Protein AF-A0ABD2JR32-F1 (afdb_monomer_lite)

Organism: Heterodera schachtii (NCBI:txid97005)

Radius of gyration: 36.07 Å; chains: 1; bounding box: 80×88×121 Å

Sequence (402 aa):
MGKKKLNKSFNTSKPVQRRWDKREERQTKLERARQAKSAKKTAPPPNPNAETPQQDEAGPSTSAAPTEEAMEPPPPTPGPVPTPDMDEEILEFDDLPPSTSATPIGDLVPLSTTPTAPMDTGETTPPPLANDERSERIEQLEKQLKDRDDTIKFLREQVRNREALITDLRRQLDQQMPFHVFQGLGNALIKELEAGENAEIAQQFFRQIGAKREAFRKRDLTGNSIRKILVHADQMEALFETEWAKTICQTMAHLGKIQIFTKAQPLSPGDLDGLETAVYQFKAFLDEQPMVRTLLSKKTKAHLLLHHFVPFARQHGFLGLLDEQGDEALHSVWRRLEQLWKTMPDSEQMRQQLEHHFVSNWLLDTGRLDELKLREEEQREQAEEDKTNEESDQDADIDIVD

Foldseek 3Di:
DDDDDDDDDDPPPVVVVVVVVVVVVVVVVVVVVVVVVVVVVPDDDPDPPPDDDDDDDDDDDDDDDDDDDDDDDDDDDDDDDDDDDDDDPDDDDDDDDDDDDDDPDPDPDPPDDDDDDDDDPDPPDPPPDDPVVVVVVVVVVVVVVVVVVVVVVVVVVVVVVVVVVVVVLVVVVVLDALLVLLQVLLLLLVVVCCPPPNVVLSVVVLVVLVWACDPVRRSGTDSVSSLSCLVCLCVSLVSDDDPSNNLSSVLSVLSNQLVVQQDLDFADPVSLVSNVVSLVVSVVSCVVVVPSVVSPVVPPSNVCSNPPQSVVCVVPRGRNNSHCVVVVVLVVVLVVLCVVCVVPDPVVSVVVSVVVVVVVVVCVVVVVVVVVVVVVVVVVVVVVVVVVVVVVVVVVPPPDDD

Structure (mmCIF, N/CA/C/O backbone):
data_AF-A0ABD2JR32-F1
#
_entry.id   AF-A0ABD2JR32-F1
#
loop_
_atom_site.group_PDB
_atom_site.id
_atom_site.type_symbol
_atom_site.label_atom_id
_atom_site.label_alt_id
_atom_site.label_comp_id
_atom_site.label_asym_id
_atom_site.label_entity_id
_atom_site.label_seq_id
_atom_site.pdbx_PDB_ins_code
_atom_site.Cartn_x
_atom_site.Cartn_y
_atom_site.Cartn_z
_atom_site.occupancy
_atom_site.B_iso_or_equiv
_atom_site.auth_seq_id
_atom_site.auth_comp_id
_atom_site.auth_asym_id
_atom_site.auth_atom_id
_atom_site.pdbx_PDB_model_num
ATOM 1 N N . MET A 1 1 ? 40.572 50.277 19.665 1.00 38.78 1 MET A N 1
ATOM 2 C CA . MET A 1 1 ? 40.844 49.421 18.488 1.00 38.78 1 MET A CA 1
ATOM 3 C C . MET A 1 1 ? 41.242 48.031 18.972 1.00 38.78 1 MET A C 1
ATOM 5 O O . MET A 1 1 ? 42.319 47.894 19.530 1.00 38.78 1 MET A O 1
ATOM 9 N N . GLY A 1 2 ? 40.381 47.019 18.836 1.00 36.59 2 GLY A N 1
ATOM 10 C CA . GLY A 1 2 ? 40.666 45.654 19.298 1.00 36.59 2 GLY A CA 1
ATOM 11 C C . GLY A 1 2 ? 40.336 44.632 18.214 1.00 36.59 2 GLY A C 1
ATOM 12 O O . GLY A 1 2 ? 39.167 44.401 17.924 1.00 36.59 2 GLY A O 1
ATOM 13 N N . LYS A 1 3 ? 41.364 44.038 17.598 1.00 50.09 3 LYS A N 1
ATOM 14 C CA . LYS A 1 3 ? 41.230 42.978 16.588 1.00 50.09 3 LYS A CA 1
ATOM 15 C C . LYS A 1 3 ? 41.058 41.628 17.298 1.00 50.09 3 LYS A C 1
ATOM 17 O O . LYS A 1 3 ? 42.032 41.084 17.812 1.00 50.09 3 LYS A O 1
ATOM 22 N N . LYS A 1 4 ? 39.842 41.071 17.320 1.00 51.22 4 LYS A N 1
ATOM 23 C CA . LYS A 1 4 ? 39.610 39.666 17.703 1.00 51.22 4 LYS A CA 1
ATOM 24 C C . LYS A 1 4 ? 39.825 38.771 16.478 1.00 51.22 4 LYS A C 1
ATOM 26 O O . LYS A 1 4 ? 39.093 38.872 15.499 1.00 51.22 4 LYS A O 1
ATOM 31 N N . LYS A 1 5 ? 40.851 37.918 16.539 1.00 53.50 5 LYS A N 1
ATOM 32 C CA . LYS A 1 5 ? 41.144 36.871 15.551 1.00 53.50 5 LYS A CA 1
ATOM 33 C C . LYS A 1 5 ? 40.153 35.712 15.722 1.00 53.50 5 LYS A C 1
ATOM 35 O O . LYS A 1 5 ? 40.077 35.133 16.802 1.00 53.50 5 LYS A O 1
ATOM 40 N N . LEU A 1 6 ? 39.427 35.367 14.661 1.00 44.38 6 LEU A N 1
ATOM 41 C CA . LEU A 1 6 ? 38.672 34.118 14.541 1.00 44.38 6 LEU A CA 1
ATOM 42 C C . LEU A 1 6 ? 39.577 33.064 13.893 1.00 44.38 6 LEU A C 1
ATOM 44 O O . LEU A 1 6 ? 39.763 33.074 12.683 1.00 44.38 6 LEU A O 1
ATOM 48 N N . ASN A 1 7 ? 40.108 32.144 14.698 1.00 43.12 7 ASN A N 1
ATOM 49 C CA . ASN A 1 7 ? 40.624 30.864 14.215 1.00 43.12 7 ASN A CA 1
ATOM 50 C C . ASN A 1 7 ? 39.619 29.780 14.615 1.00 43.12 7 ASN A C 1
ATOM 52 O O . ASN A 1 7 ? 39.580 29.356 15.768 1.00 43.12 7 ASN A O 1
ATOM 56 N N . LYS A 1 8 ? 38.791 29.343 13.663 1.00 43.34 8 LYS A N 1
ATOM 57 C CA . LYS A 1 8 ? 37.992 28.117 13.775 1.00 43.34 8 LYS A CA 1
ATOM 58 C C . LYS A 1 8 ? 38.573 27.114 12.783 1.00 43.34 8 LYS A C 1
ATOM 60 O O . LYS A 1 8 ? 38.225 27.134 11.607 1.00 43.34 8 LYS A O 1
ATOM 65 N N . SER A 1 9 ? 39.485 26.264 13.247 1.00 43.06 9 SER A N 1
ATOM 66 C CA . SER A 1 9 ? 39.888 25.083 12.487 1.00 43.06 9 SER A CA 1
ATOM 67 C C . SER A 1 9 ? 38.741 24.070 12.532 1.00 43.06 9 SER A C 1
ATOM 69 O O . SER A 1 9 ? 38.375 23.544 13.584 1.00 43.06 9 SER A O 1
ATOM 71 N N . PHE A 1 10 ? 38.117 23.832 11.381 1.00 43.44 10 PHE A N 1
ATOM 72 C CA . PHE A 1 10 ? 37.163 22.744 11.206 1.00 43.44 10 PHE A CA 1
ATOM 73 C C . PHE A 1 10 ? 37.945 21.433 11.119 1.00 43.44 10 PHE A C 1
ATOM 75 O O . PHE A 1 10 ? 38.533 21.107 10.094 1.00 43.44 10 PHE A O 1
ATOM 82 N N . ASN A 1 11 ? 37.978 20.692 12.224 1.00 48.75 11 ASN A N 1
ATOM 83 C CA . ASN A 1 11 ? 38.576 19.365 12.278 1.00 48.75 11 ASN A CA 1
ATOM 84 C C . ASN A 1 11 ? 37.556 18.336 11.749 1.00 48.75 11 ASN A C 1
ATOM 86 O O . ASN A 1 11 ? 36.740 17.799 12.503 1.00 48.75 11 ASN A O 1
ATOM 90 N N . THR A 1 12 ? 37.551 18.135 10.431 1.00 48.41 12 THR A N 1
ATOM 91 C CA . THR A 1 12 ? 36.590 17.311 9.672 1.00 48.41 12 THR A CA 1
ATOM 92 C C . THR A 1 12 ? 36.860 15.802 9.732 1.00 48.41 12 THR A C 1
ATOM 94 O O . THR A 1 12 ? 36.067 15.037 9.191 1.00 48.41 12 THR A O 1
ATOM 97 N N . SER A 1 13 ? 37.912 15.341 10.421 1.00 51.53 13 SER A N 1
ATOM 98 C CA . SER A 1 13 ? 38.268 13.910 10.504 1.00 51.53 13 SER A CA 1
ATOM 99 C C . SER A 1 13 ? 37.487 13.126 11.572 1.00 51.53 13 SER A C 1
ATOM 101 O O . SER A 1 13 ? 37.225 11.933 11.419 1.00 51.53 13 SER A O 1
ATOM 103 N N . LYS A 1 14 ? 37.025 13.792 12.639 1.00 55.28 14 LYS A N 1
ATOM 104 C CA . LYS A 1 14 ? 36.324 13.151 13.772 1.00 55.28 14 LYS A CA 1
ATOM 105 C C . LYS A 1 14 ? 34.962 12.493 13.450 1.00 55.28 14 LYS A C 1
ATOM 107 O O . LYS A 1 14 ? 34.627 11.516 14.120 1.00 55.28 14 LYS A O 1
ATOM 112 N N . PRO A 1 15 ? 34.142 12.967 12.487 1.00 63.31 15 PRO A N 1
ATOM 113 C CA . PRO A 1 15 ? 32.853 12.343 12.176 1.00 63.31 15 PRO A CA 1
ATOM 114 C C . PRO A 1 15 ? 32.981 11.006 11.440 1.00 63.31 15 PRO A C 1
ATOM 116 O O . PRO A 1 15 ? 32.110 10.152 11.595 1.00 63.31 15 PRO A O 1
ATOM 119 N N . VAL A 1 16 ? 34.035 10.833 10.634 1.00 59.81 16 VAL A N 1
ATOM 120 C CA . VAL A 1 16 ? 34.264 9.609 9.852 1.00 59.81 16 VAL A CA 1
ATOM 121 C C . VAL A 1 16 ? 34.793 8.503 10.757 1.00 59.81 16 VAL A C 1
ATOM 123 O O . VAL A 1 16 ? 34.223 7.416 10.749 1.00 59.81 16 VAL A O 1
ATOM 126 N N . GLN A 1 17 ? 35.764 8.811 11.624 1.00 68.62 17 GLN A N 1
ATOM 127 C CA . GLN A 1 17 ? 36.295 7.850 12.597 1.00 68.62 17 GLN A CA 1
ATOM 128 C C . GLN A 1 17 ? 35.185 7.281 13.493 1.00 68.62 17 GLN A C 1
ATOM 130 O O . GLN A 1 17 ? 34.986 6.076 13.551 1.00 68.62 17 GLN A O 1
ATOM 135 N N . ARG A 1 18 ? 34.316 8.148 14.038 1.00 72.31 18 ARG A N 1
ATOM 136 C CA . ARG A 1 18 ? 33.162 7.721 14.853 1.00 72.31 18 ARG A CA 1
ATOM 137 C C . ARG A 1 18 ? 32.169 6.812 14.122 1.00 72.31 18 ARG A C 1
ATOM 139 O O . ARG A 1 18 ? 31.407 6.101 14.774 1.00 72.31 18 ARG A O 1
ATOM 146 N N . ARG A 1 19 ? 32.091 6.877 12.787 1.00 70.88 19 ARG A N 1
ATOM 147 C CA . ARG A 1 19 ? 31.234 5.978 11.994 1.00 70.88 19 ARG A CA 1
ATOM 148 C C . ARG A 1 19 ? 31.887 4.613 11.798 1.00 70.88 19 ARG A C 1
ATOM 150 O O . ARG A 1 19 ? 31.160 3.624 11.817 1.00 70.88 19 ARG A O 1
ATOM 157 N N . TRP A 1 20 ? 33.208 4.577 11.638 1.00 73.50 20 TRP A N 1
ATOM 158 C CA . TRP A 1 20 ? 33.994 3.345 11.568 1.00 73.50 20 TRP A CA 1
ATOM 159 C C . TRP A 1 20 ? 33.981 2.601 12.903 1.00 73.50 20 TRP A C 1
ATOM 161 O O . TRP A 1 20 ? 33.530 1.459 12.931 1.00 73.50 20 TRP A O 1
ATOM 171 N N . ASP A 1 21 ? 34.272 3.288 14.010 1.00 85.56 21 ASP A N 1
ATOM 172 C CA . ASP A 1 21 ? 34.255 2.692 15.356 1.00 85.56 21 ASP A CA 1
ATOM 173 C C . ASP A 1 21 ? 32.878 2.062 15.670 1.00 85.56 21 ASP A C 1
ATOM 175 O O . ASP A 1 21 ? 32.761 0.954 16.188 1.00 85.56 21 ASP A O 1
ATOM 179 N N . LYS A 1 22 ? 31.790 2.734 15.261 1.00 87.12 22 LYS A N 1
ATOM 180 C CA . LYS A 1 22 ? 30.413 2.247 15.455 1.00 87.12 22 LYS A CA 1
ATOM 181 C C . LYS A 1 22 ? 30.041 1.076 14.536 1.00 87.12 22 LYS A C 1
ATOM 183 O O . LYS A 1 22 ? 29.084 0.352 14.821 1.00 87.12 22 LYS A O 1
ATOM 188 N N . ARG A 1 23 ? 30.731 0.913 13.404 1.00 82.81 23 ARG A N 1
ATOM 189 C CA . ARG A 1 23 ? 30.565 -0.235 12.500 1.00 82.81 23 ARG A CA 1
ATOM 190 C C . ARG A 1 23 ? 31.282 -1.459 13.069 1.00 82.81 23 ARG A C 1
ATOM 192 O O . ARG A 1 23 ? 30.664 -2.521 13.108 1.00 82.81 23 ARG A O 1
ATOM 199 N N . GLU A 1 24 ? 32.499 -1.287 13.577 1.00 87.44 24 GLU A N 1
ATOM 200 C CA . GLU A 1 24 ? 33.265 -2.349 14.245 1.00 87.44 24 GLU A CA 1
ATOM 201 C C . GLU A 1 24 ? 32.574 -2.837 15.526 1.00 87.44 24 GLU A C 1
ATOM 203 O O . GLU A 1 24 ? 32.434 -4.043 15.738 1.00 87.44 24 GLU A O 1
ATOM 208 N N . GLU A 1 25 ? 32.016 -1.926 16.333 1.00 91.06 25 GLU A N 1
ATOM 209 C CA . GLU A 1 25 ? 31.225 -2.280 17.524 1.00 91.06 25 GLU A CA 1
ATOM 210 C C . GLU A 1 25 ? 29.990 -3.136 17.167 1.00 91.06 25 GLU A C 1
ATOM 212 O O . GLU A 1 25 ? 29.601 -4.059 17.887 1.00 91.06 25 GLU A O 1
ATOM 217 N N . ARG A 1 26 ? 29.357 -2.864 16.018 1.00 88.44 26 ARG A N 1
ATOM 218 C CA . ARG A 1 26 ? 28.220 -3.662 15.537 1.00 88.44 26 ARG A CA 1
ATOM 219 C C . ARG A 1 26 ? 28.651 -5.035 15.041 1.00 88.44 26 ARG A C 1
ATOM 221 O O . ARG A 1 26 ? 27.935 -5.995 15.311 1.00 88.44 26 ARG A O 1
ATOM 228 N N . GLN A 1 27 ? 29.776 -5.126 14.333 1.00 84.56 27 GLN A N 1
ATOM 229 C CA . GLN A 1 27 ? 30.304 -6.401 13.841 1.00 84.56 27 GLN A CA 1
ATOM 230 C C . GLN A 1 27 ? 30.717 -7.310 14.998 1.00 84.56 27 GLN A C 1
ATOM 232 O O . GLN A 1 27 ? 30.208 -8.423 15.093 1.00 84.56 27 GLN A O 1
ATOM 237 N N . THR A 1 28 ? 31.491 -6.794 15.953 1.00 88.44 28 THR A N 1
ATOM 238 C CA . THR A 1 28 ? 31.897 -7.542 17.157 1.00 88.44 28 THR A CA 1
ATOM 239 C C . THR A 1 28 ? 30.703 -8.024 17.983 1.00 88.44 28 THR A C 1
ATOM 241 O O . THR A 1 28 ? 30.689 -9.157 18.467 1.00 88.44 28 THR A O 1
ATOM 244 N N . LYS A 1 29 ? 29.643 -7.213 18.116 1.00 90.69 29 LYS A N 1
ATOM 245 C CA . LYS A 1 29 ? 28.407 -7.640 18.795 1.00 90.69 29 LYS A CA 1
ATOM 246 C C . LYS A 1 29 ? 27.681 -8.764 18.046 1.00 90.69 29 LYS A C 1
ATOM 248 O O . LYS A 1 29 ? 27.123 -9.659 18.682 1.00 90.69 29 LYS A O 1
ATOM 253 N N . LEU A 1 30 ? 27.667 -8.712 16.716 1.00 86.00 30 LEU A N 1
ATOM 254 C CA . LEU A 1 30 ? 27.021 -9.716 15.869 1.00 86.00 30 LEU A CA 1
ATOM 255 C C . LEU A 1 30 ? 27.792 -11.043 15.889 1.00 86.00 30 LEU A C 1
ATOM 257 O O . LEU A 1 30 ? 27.185 -12.111 15.934 1.00 86.00 30 LEU A O 1
ATOM 261 N N . GLU A 1 31 ? 29.116 -10.964 15.935 1.00 84.06 31 GLU A N 1
ATOM 262 C CA . GLU A 1 31 ? 30.024 -12.103 16.023 1.00 84.06 31 GLU A CA 1
ATOM 263 C C . GLU A 1 31 ? 29.935 -12.802 17.382 1.00 84.06 31 GLU A C 1
ATOM 265 O O . GLU A 1 31 ? 29.726 -14.013 17.430 1.00 84.06 31 GLU A O 1
ATOM 270 N N . ARG A 1 32 ? 29.897 -12.044 18.487 1.00 90.06 32 ARG A N 1
ATOM 271 C CA . ARG A 1 32 ? 29.585 -12.599 19.819 1.00 90.06 32 ARG A CA 1
ATOM 272 C C . ARG A 1 32 ? 28.222 -13.288 19.860 1.00 90.06 32 ARG A C 1
ATOM 274 O O . ARG A 1 32 ? 28.074 -14.331 20.488 1.00 90.06 32 ARG A O 1
ATOM 281 N N . ALA A 1 33 ? 27.216 -12.728 19.187 1.00 84.81 33 ALA A N 1
ATOM 282 C CA . ALA A 1 33 ? 25.895 -13.348 19.110 1.00 84.81 33 ALA A CA 1
ATOM 283 C C . ALA A 1 33 ? 25.901 -14.643 18.278 1.00 84.81 33 ALA A C 1
ATOM 285 O O . ALA A 1 33 ? 25.164 -15.573 18.607 1.00 84.81 33 ALA A O 1
ATOM 286 N N . ARG A 1 34 ? 26.728 -14.726 17.226 1.00 84.75 34 ARG A N 1
ATOM 287 C CA . ARG A 1 34 ? 26.944 -15.962 16.457 1.00 84.75 34 ARG A CA 1
ATOM 288 C C . ARG A 1 34 ? 27.671 -17.018 17.286 1.00 84.75 34 ARG A C 1
ATOM 290 O O . ARG A 1 34 ? 27.161 -18.129 17.373 1.00 84.75 34 ARG A O 1
ATOM 297 N N . GLN A 1 35 ? 28.756 -16.652 17.967 1.00 86.56 35 GLN A N 1
ATOM 298 C CA . GLN A 1 35 ? 29.496 -17.549 18.865 1.00 86.56 35 GLN A CA 1
ATOM 299 C C . GLN A 1 35 ? 28.615 -18.079 20.009 1.00 86.56 35 GLN A C 1
ATOM 301 O O . GLN A 1 35 ? 28.636 -19.262 20.328 1.00 86.56 35 GLN A O 1
ATOM 306 N N . ALA A 1 36 ? 27.753 -17.237 20.587 1.00 85.06 36 ALA A N 1
ATOM 307 C CA . ALA A 1 36 ? 26.806 -17.677 21.612 1.00 85.06 36 ALA A CA 1
ATOM 308 C C . ALA A 1 36 ? 25.742 -18.655 21.073 1.00 85.06 36 ALA A C 1
ATOM 310 O O . ALA A 1 36 ? 25.244 -19.503 21.815 1.00 85.06 36 ALA A O 1
ATOM 311 N N . LYS A 1 37 ? 25.369 -18.543 19.791 1.00 84.31 37 LYS A N 1
ATOM 312 C CA . LYS A 1 37 ? 24.438 -19.477 19.140 1.00 84.31 37 LYS A CA 1
ATOM 313 C C . LYS A 1 37 ? 25.111 -20.799 18.780 1.00 84.31 37 LYS A C 1
ATOM 315 O O . LYS A 1 37 ? 24.485 -21.835 18.984 1.00 84.31 37 LYS A O 1
ATOM 320 N N . SER A 1 38 ? 26.350 -20.780 18.286 1.00 79.12 38 SER A N 1
ATOM 321 C CA . SER A 1 38 ? 27.095 -22.010 17.997 1.00 79.12 38 SER A CA 1
ATOM 322 C C . SER A 1 38 ? 27.391 -22.792 19.278 1.00 79.12 38 SER A C 1
ATOM 324 O O . SER A 1 38 ? 27.112 -23.985 19.316 1.00 79.12 38 SER A O 1
ATOM 326 N N . ALA A 1 39 ? 27.784 -22.114 20.363 1.00 80.00 39 ALA A N 1
ATOM 327 C CA . ALA A 1 39 ? 27.994 -22.741 21.672 1.00 80.00 39 ALA A CA 1
ATOM 328 C C . ALA A 1 39 ? 26.726 -23.404 22.250 1.00 80.00 39 ALA A C 1
ATOM 330 O O . ALA A 1 39 ? 26.806 -24.417 22.936 1.00 80.00 39 ALA A O 1
ATOM 331 N N . LYS A 1 40 ? 25.532 -22.867 21.955 1.00 79.00 40 LYS A N 1
ATOM 332 C CA . LYS A 1 40 ? 24.260 -23.507 22.337 1.00 79.00 40 LYS A CA 1
ATOM 333 C C . LYS A 1 40 ? 23.912 -24.727 21.485 1.00 79.00 40 LYS A C 1
ATOM 335 O O . LYS A 1 40 ? 23.144 -25.561 21.945 1.00 79.00 40 LYS A O 1
ATOM 340 N N . LYS A 1 41 ? 24.431 -24.815 20.258 1.00 78.94 41 LYS A N 1
ATOM 341 C CA . LYS A 1 41 ? 24.171 -25.930 19.337 1.00 78.94 41 LYS A CA 1
ATOM 342 C C . LYS A 1 41 ? 25.094 -27.124 19.609 1.00 78.94 41 LYS A C 1
ATOM 344 O O . LYS A 1 41 ? 24.704 -28.248 19.327 1.00 78.94 41 LYS A O 1
ATOM 349 N N . THR A 1 42 ? 26.278 -26.882 20.174 1.00 74.50 42 THR A N 1
ATOM 350 C CA . THR A 1 42 ? 27.242 -27.920 20.579 1.00 74.50 42 THR A CA 1
ATOM 351 C C . THR A 1 42 ? 27.096 -28.370 22.033 1.00 74.50 42 THR A C 1
ATOM 353 O O . THR A 1 42 ? 27.734 -29.340 22.431 1.00 74.50 42 THR A O 1
ATOM 356 N N . ALA A 1 43 ? 26.254 -27.708 22.833 1.00 69.75 43 ALA A N 1
ATOM 357 C CA . ALA A 1 43 ? 25.965 -28.160 24.186 1.00 69.75 43 ALA A CA 1
ATOM 358 C C . ALA A 1 43 ? 25.211 -29.506 24.139 1.00 69.75 43 ALA A C 1
ATOM 360 O O . ALA A 1 43 ? 24.150 -29.575 23.509 1.00 69.75 43 ALA A O 1
ATOM 361 N N . PRO A 1 44 ? 25.721 -30.570 24.789 1.00 73.12 44 PRO A N 1
ATOM 362 C CA . PRO A 1 44 ? 25.011 -31.838 24.869 1.00 73.12 44 PRO A CA 1
ATOM 363 C C . PRO A 1 44 ? 23.649 -31.627 25.549 1.00 73.12 44 PRO A C 1
ATOM 365 O O . PRO A 1 44 ? 23.547 -30.815 26.477 1.00 73.12 44 PRO A O 1
ATOM 368 N N . PRO A 1 45 ? 22.590 -32.321 25.094 1.00 68.44 45 PRO A N 1
ATOM 369 C CA . PRO A 1 45 ? 21.271 -32.200 25.696 1.00 68.44 45 PRO A CA 1
ATOM 370 C C . PRO A 1 45 ? 21.359 -32.523 27.196 1.00 68.44 45 PRO A C 1
ATOM 372 O O . PRO A 1 45 ? 22.073 -33.456 27.577 1.00 68.44 45 PRO A O 1
ATOM 375 N N . PRO A 1 46 ? 20.673 -31.751 28.058 1.00 61.97 46 PRO A N 1
ATOM 376 C CA . PRO A 1 46 ? 20.716 -31.974 29.494 1.00 61.97 46 PRO A CA 1
ATOM 377 C C . PRO A 1 46 ? 20.254 -33.400 29.797 1.00 61.97 46 PRO A C 1
ATOM 379 O O . PRO A 1 46 ? 19.186 -33.822 29.355 1.00 61.97 46 PRO A O 1
ATOM 382 N N . ASN A 1 47 ? 21.092 -34.140 30.524 1.00 69.75 47 ASN A N 1
ATOM 383 C CA . ASN A 1 47 ? 20.817 -35.511 30.925 1.00 69.75 47 ASN A CA 1
ATOM 384 C C . ASN A 1 47 ? 19.546 -35.528 31.800 1.00 69.75 47 ASN A C 1
ATOM 386 O O . ASN A 1 47 ? 19.569 -34.945 32.887 1.00 69.75 47 ASN A O 1
ATOM 390 N N . PRO A 1 48 ? 18.450 -36.178 31.367 1.00 64.44 48 PRO A N 1
ATOM 391 C CA . PRO A 1 48 ? 17.183 -36.173 32.098 1.00 64.44 48 PRO A CA 1
ATOM 392 C C . PRO A 1 48 ? 17.241 -36.913 33.448 1.00 64.44 48 PRO A C 1
ATOM 394 O O . PRO A 1 48 ? 16.278 -36.848 34.203 1.00 64.44 48 PRO A O 1
ATOM 397 N N . ASN A 1 49 ? 18.364 -37.565 33.778 1.00 65.69 49 ASN A N 1
ATOM 398 C CA . ASN A 1 49 ? 18.568 -38.299 35.031 1.00 65.69 49 ASN A CA 1
ATOM 399 C C . ASN A 1 49 ? 19.463 -37.576 36.058 1.00 65.69 49 ASN A C 1
ATOM 401 O O . ASN A 1 49 ? 19.931 -38.206 37.003 1.00 65.69 49 ASN A O 1
ATOM 405 N N . ALA A 1 50 ? 19.745 -36.280 35.896 1.00 54.22 50 ALA A N 1
ATOM 406 C CA . ALA A 1 50 ? 20.467 -35.531 36.924 1.00 54.22 50 ALA A CA 1
ATOM 407 C C . ALA A 1 50 ? 19.537 -35.236 38.118 1.00 54.22 50 ALA A C 1
ATOM 409 O O . ALA A 1 50 ? 18.730 -34.306 38.085 1.00 54.22 50 ALA A O 1
ATOM 410 N N . GLU A 1 51 ? 19.642 -36.069 39.155 1.00 50.44 51 GLU A N 1
ATOM 411 C CA . GLU A 1 51 ? 18.931 -35.943 40.429 1.00 50.44 51 GLU A CA 1
ATOM 412 C C . GLU A 1 51 ? 19.079 -34.530 41.013 1.00 50.44 51 GLU A C 1
ATOM 414 O O . GLU A 1 51 ? 20.176 -34.008 41.217 1.00 50.44 51 GLU A O 1
ATOM 419 N N . THR A 1 52 ? 17.935 -33.896 41.264 1.00 50.00 52 THR A N 1
ATOM 420 C CA . THR A 1 52 ? 17.850 -32.592 41.926 1.00 50.00 52 THR A CA 1
ATOM 421 C C . THR A 1 52 ? 18.004 -32.798 43.438 1.00 50.00 52 THR A C 1
ATOM 423 O O . THR A 1 52 ? 17.298 -33.648 43.984 1.00 50.00 52 THR A O 1
ATOM 426 N N . PRO A 1 53 ? 18.869 -32.049 44.149 1.00 43.47 53 PRO A N 1
ATOM 427 C CA . PRO A 1 53 ? 18.980 -32.163 45.601 1.00 43.47 53 PRO A CA 1
ATOM 428 C C . PRO A 1 53 ? 17.675 -31.731 46.283 1.00 43.47 53 PRO A C 1
ATOM 430 O O . PRO A 1 53 ? 17.230 -30.593 46.118 1.00 43.47 53 PRO A O 1
ATOM 433 N N . GLN A 1 54 ? 17.075 -32.648 47.045 1.00 38.56 54 GLN A N 1
ATOM 434 C CA . GLN A 1 54 ? 15.930 -32.393 47.918 1.00 38.56 54 GLN A CA 1
ATOM 435 C C . GLN A 1 54 ? 16.282 -31.332 48.970 1.00 38.56 54 GLN A C 1
ATOM 437 O O . GLN A 1 54 ? 17.255 -31.474 49.709 1.00 38.56 54 GLN A O 1
ATOM 442 N N . GLN A 1 55 ? 15.461 -30.284 49.052 1.00 40.31 55 GLN A N 1
ATOM 443 C CA . GLN A 1 55 ? 15.326 -29.465 50.252 1.00 40.31 55 GLN A CA 1
ATOM 444 C C . GLN A 1 55 ? 14.030 -29.864 50.957 1.00 40.31 55 GLN A C 1
ATOM 446 O O . GLN A 1 55 ? 12.940 -29.693 50.411 1.00 40.31 55 GLN A O 1
ATOM 451 N N . ASP A 1 56 ? 14.190 -30.412 52.157 1.00 46.03 56 ASP A N 1
ATOM 452 C CA . ASP A 1 56 ? 13.134 -30.616 53.141 1.00 46.03 56 ASP A CA 1
ATOM 453 C C . ASP A 1 56 ? 12.672 -29.271 53.726 1.00 46.03 56 ASP A C 1
ATOM 455 O O . ASP A 1 56 ? 13.493 -28.384 53.964 1.00 46.03 56 ASP A O 1
ATOM 459 N N . GLU A 1 57 ? 11.363 -29.135 53.975 1.00 38.25 57 GLU A N 1
ATOM 460 C CA . GLU A 1 57 ? 10.777 -28.882 55.311 1.00 38.25 57 GLU A CA 1
ATOM 461 C C . GLU A 1 57 ? 9.310 -28.374 55.226 1.00 38.25 57 GLU A C 1
ATOM 463 O O . GLU A 1 57 ? 9.011 -27.294 54.723 1.00 38.25 57 GLU A O 1
ATOM 468 N N . ALA A 1 58 ? 8.419 -29.191 55.808 1.00 40.12 58 ALA A N 1
ATOM 469 C CA . ALA A 1 58 ? 7.332 -28.842 56.741 1.00 40.12 58 ALA A CA 1
ATOM 470 C C . ALA A 1 58 ? 6.039 -28.082 56.306 1.00 40.12 58 ALA A C 1
ATOM 472 O O . ALA A 1 58 ? 5.884 -26.893 56.558 1.00 40.12 58 ALA A O 1
ATOM 473 N N . GLY A 1 59 ? 5.022 -28.867 55.894 1.00 40.25 59 GLY A N 1
ATOM 474 C CA . GLY A 1 59 ? 3.654 -28.945 56.489 1.00 40.25 59 GLY A CA 1
ATOM 475 C C . GLY A 1 59 ? 2.601 -27.825 56.263 1.00 40.25 59 GLY A C 1
ATOM 476 O O . GLY A 1 59 ? 2.930 -26.749 55.782 1.00 40.25 59 GLY A O 1
ATOM 477 N N . PRO A 1 60 ? 1.324 -28.004 56.698 1.00 54.94 60 PRO A N 1
ATOM 478 C CA . PRO A 1 60 ? 0.513 -29.225 56.733 1.00 54.94 60 PRO A CA 1
ATOM 479 C C . PRO A 1 60 ? -0.868 -29.101 56.025 1.00 54.94 60 PRO A C 1
ATOM 481 O O . PRO A 1 60 ? -1.533 -28.074 56.060 1.00 54.94 60 PRO A O 1
ATOM 484 N N . SER A 1 61 ? -1.310 -30.236 55.472 1.00 40.72 61 SER A N 1
ATOM 485 C CA . SER A 1 61 ? -2.661 -30.831 55.516 1.00 40.72 61 SER A CA 1
ATOM 486 C C . SER A 1 61 ? -3.919 -29.944 55.404 1.00 40.72 61 SER A C 1
ATOM 488 O O . SER A 1 61 ? -4.288 -29.236 56.335 1.00 40.72 61 SER A O 1
ATOM 490 N N . THR A 1 62 ? -4.714 -30.160 54.350 1.00 38.00 62 THR A N 1
ATOM 491 C CA . THR A 1 62 ? -6.163 -30.410 54.496 1.00 38.00 62 THR A CA 1
ATOM 492 C C . THR A 1 62 ? -6.718 -31.170 53.291 1.00 38.00 62 THR A C 1
ATOM 494 O O . THR A 1 62 ? -6.358 -30.940 52.143 1.00 38.00 62 THR A O 1
ATOM 497 N N . SER A 1 63 ? -7.575 -32.130 53.620 1.00 39.25 63 SER A N 1
ATOM 498 C CA . SER A 1 63 ? -8.200 -33.136 52.767 1.00 39.25 63 SER A CA 1
ATOM 499 C C . SER A 1 63 ? -9.519 -32.622 52.183 1.00 39.25 63 SER A C 1
ATOM 501 O O . SER A 1 63 ? -10.363 -32.156 52.946 1.00 39.25 63 SER A O 1
ATOM 503 N N . ALA A 1 64 ? -9.752 -32.836 50.887 1.00 38.38 64 ALA A N 1
ATOM 504 C CA . ALA A 1 64 ? -11.091 -33.013 50.322 1.00 38.38 64 ALA A CA 1
ATOM 505 C C . ALA A 1 64 ? -11.008 -33.876 49.050 1.00 38.38 64 ALA A C 1
ATOM 507 O O . ALA A 1 64 ? -10.218 -33.602 48.151 1.00 38.38 64 ALA A O 1
ATOM 508 N N . ALA A 1 65 ? -11.795 -34.951 49.033 1.00 43.38 65 ALA A N 1
ATOM 509 C CA . ALA A 1 65 ? -11.908 -35.938 47.963 1.00 43.38 65 ALA A CA 1
ATOM 510 C C . ALA A 1 65 ? -12.776 -35.423 46.784 1.00 43.38 65 ALA A C 1
ATOM 512 O O . ALA A 1 65 ? -13.481 -34.424 46.944 1.00 43.38 65 ALA A O 1
ATOM 513 N N . PRO A 1 66 ? -12.721 -36.078 45.606 1.00 52.81 66 PRO A N 1
ATOM 514 C CA . PRO A 1 66 ? -13.105 -35.493 44.325 1.00 52.81 66 PRO A CA 1
ATOM 515 C C . PRO A 1 66 ? -14.573 -35.750 43.964 1.00 52.81 66 PRO A C 1
ATOM 517 O O . PRO A 1 66 ? -15.146 -36.779 44.315 1.00 52.81 66 PRO A O 1
ATOM 520 N N . THR A 1 67 ? -15.161 -34.816 43.216 1.00 44.38 67 THR A N 1
ATOM 521 C CA . THR A 1 67 ? -16.443 -35.014 42.529 1.00 44.38 67 THR A CA 1
ATOM 522 C C . THR A 1 67 ? -16.138 -35.470 41.104 1.00 44.38 67 THR A C 1
ATOM 524 O O . THR A 1 67 ? -15.451 -34.766 40.369 1.00 44.38 67 THR A O 1
ATOM 527 N N . GLU A 1 68 ? -16.588 -36.675 40.757 1.00 42.81 68 GLU A N 1
ATOM 528 C CA . GLU A 1 68 ? -16.573 -37.218 39.398 1.00 42.81 68 GLU A CA 1
ATOM 529 C C . GLU A 1 68 ? -17.482 -36.369 38.503 1.00 42.81 68 GLU A C 1
ATOM 531 O O . GLU A 1 68 ? -18.685 -36.271 38.746 1.00 42.81 68 GLU A O 1
ATOM 536 N N . GLU A 1 69 ? -16.910 -35.761 37.465 1.00 48.47 69 GLU A N 1
ATOM 537 C CA . GLU A 1 69 ? -17.662 -35.081 36.416 1.00 48.47 69 GLU A CA 1
ATOM 538 C C . GLU A 1 69 ? -17.619 -35.947 35.153 1.00 48.47 69 GLU A C 1
ATOM 540 O O . GLU A 1 69 ? -16.557 -36.356 34.675 1.00 48.47 69 GLU A O 1
ATOM 545 N N . ALA A 1 70 ? -18.811 -36.310 34.685 1.00 47.84 70 ALA A N 1
ATOM 546 C CA . ALA A 1 70 ? -19.039 -37.237 33.594 1.00 47.84 70 ALA A CA 1
ATOM 547 C C . ALA A 1 70 ? -18.526 -36.665 32.265 1.00 47.84 70 ALA A C 1
ATOM 549 O O . ALA A 1 70 ? -18.902 -35.578 31.835 1.00 47.84 70 ALA A O 1
ATOM 550 N N . MET A 1 71 ? -17.672 -37.443 31.611 1.00 54.38 71 MET A N 1
ATOM 551 C CA . MET A 1 71 ? -17.084 -37.155 30.311 1.00 54.38 71 MET A CA 1
ATOM 552 C C . MET A 1 71 ? -18.122 -37.447 29.213 1.00 54.38 71 MET A C 1
ATOM 554 O O . MET A 1 71 ? -18.468 -38.605 28.975 1.00 54.38 71 MET A O 1
ATOM 558 N N . GLU A 1 72 ? -18.652 -36.404 28.569 1.00 62.66 72 GLU A N 1
ATOM 559 C CA . GLU A 1 72 ? -19.506 -36.548 27.383 1.00 62.66 72 GLU A CA 1
ATOM 560 C C . GLU A 1 72 ? -18.702 -37.093 26.184 1.00 62.66 72 GLU A C 1
ATOM 562 O O . GLU A 1 72 ? -17.540 -36.716 25.989 1.00 62.66 72 GLU A O 1
ATOM 567 N N . PRO A 1 73 ? -19.292 -37.978 25.357 1.00 70.12 73 PRO A N 1
ATOM 568 C CA . PRO A 1 73 ? -18.639 -38.482 24.157 1.00 70.12 73 PRO A CA 1
ATOM 569 C C . PRO A 1 73 ? -18.562 -37.405 23.058 1.00 70.12 73 PRO A C 1
ATOM 571 O O . PRO A 1 73 ? -19.477 -36.591 22.919 1.00 70.12 73 PRO A O 1
ATOM 574 N N . PRO A 1 74 ? -17.502 -37.414 22.228 1.00 71.94 74 PRO A N 1
ATOM 575 C CA . PRO A 1 74 ? -17.348 -36.455 21.140 1.00 71.94 74 PRO A CA 1
ATOM 576 C C . PRO A 1 74 ? -18.409 -36.653 20.040 1.00 71.94 74 PRO A C 1
ATOM 578 O O . PRO A 1 74 ? -18.839 -37.785 19.789 1.00 71.94 74 PRO A O 1
ATOM 581 N N . PRO A 1 75 ? -18.815 -35.574 19.343 1.00 67.31 75 PRO A N 1
ATOM 582 C CA . PRO A 1 75 ? -19.799 -35.647 18.270 1.00 67.31 75 PRO A CA 1
ATOM 583 C C . PRO A 1 75 ? -19.264 -36.414 17.045 1.00 67.31 75 PRO A C 1
ATOM 585 O O . PRO A 1 75 ? -18.060 -36.390 16.771 1.00 67.31 75 PRO A O 1
ATOM 588 N N . PRO A 1 76 ? -20.150 -37.079 16.278 1.00 60.44 76 PRO A N 1
ATOM 589 C CA . PRO A 1 76 ? -19.762 -37.860 15.112 1.00 60.44 76 PRO A CA 1
ATOM 590 C C . PRO A 1 76 ? -19.237 -36.977 13.975 1.00 60.44 76 PRO A C 1
ATOM 592 O O . PRO A 1 76 ? -19.774 -35.912 13.670 1.00 60.44 76 PRO A O 1
ATOM 595 N N . THR A 1 77 ? -18.189 -37.471 13.322 1.00 62.75 77 THR A N 1
ATOM 596 C CA . THR A 1 77 ? -17.555 -36.881 12.142 1.00 62.75 77 THR A CA 1
ATOM 597 C C . THR A 1 77 ? -18.544 -36.832 10.966 1.00 62.75 77 THR A C 1
ATOM 599 O O . THR A 1 77 ? -19.126 -37.870 10.637 1.00 62.75 77 THR A O 1
ATOM 602 N N . PRO A 1 78 ? -18.754 -35.678 10.304 1.00 56.72 78 PRO A N 1
ATOM 603 C CA . PRO A 1 78 ? -19.583 -35.618 9.106 1.00 56.72 78 PRO A CA 1
ATOM 604 C C . PRO A 1 78 ? -18.910 -36.372 7.950 1.00 56.72 78 PRO A C 1
ATOM 606 O O . PRO A 1 78 ? -17.722 -36.196 7.680 1.00 56.72 78 PRO A O 1
ATOM 609 N N . GLY A 1 79 ? -19.684 -37.241 7.295 1.00 63.22 79 GLY A N 1
ATOM 610 C CA . GLY A 1 79 ? -19.253 -38.007 6.129 1.00 63.22 79 GLY A CA 1
ATOM 611 C C . GLY A 1 79 ? -19.029 -37.136 4.883 1.00 63.22 79 GLY A C 1
ATOM 612 O O . GLY A 1 79 ? -19.473 -35.986 4.840 1.00 63.22 79 GLY A O 1
ATOM 613 N N . PRO A 1 80 ? -18.339 -37.674 3.863 1.00 55.06 80 PRO A N 1
ATOM 614 C CA . PRO A 1 80 ? -17.995 -36.938 2.654 1.00 55.06 80 PRO A CA 1
ATOM 615 C C . PRO A 1 80 ? -19.242 -36.571 1.839 1.00 55.06 80 PRO A C 1
ATOM 617 O O . PRO A 1 80 ? -20.111 -37.404 1.580 1.00 55.06 80 PRO A O 1
ATOM 620 N N . VAL A 1 81 ? -19.298 -35.304 1.430 1.00 50.47 81 VAL A N 1
ATOM 621 C CA . VAL A 1 81 ? -20.297 -34.758 0.506 1.00 50.47 81 VAL A CA 1
ATOM 622 C C . VAL A 1 81 ? -19.973 -35.259 -0.910 1.00 50.47 81 VAL A C 1
ATOM 624 O O . VAL A 1 81 ? -18.816 -35.153 -1.319 1.00 50.47 81 VAL A O 1
ATOM 627 N N . PRO A 1 82 ? -20.944 -35.799 -1.670 1.00 45.94 82 PRO A N 1
ATOM 628 C CA . PRO A 1 82 ? -20.719 -36.202 -3.052 1.00 45.94 82 PRO A CA 1
ATOM 629 C C . PRO A 1 82 ? -20.502 -34.971 -3.941 1.00 45.94 82 PRO A C 1
ATOM 631 O O . PRO A 1 82 ? -21.294 -34.027 -3.928 1.00 45.94 82 PRO A O 1
ATOM 634 N N . THR A 1 83 ? -19.418 -34.989 -4.712 1.00 49.50 83 THR A N 1
ATOM 635 C CA . THR A 1 83 ? -19.145 -34.036 -5.792 1.00 49.50 83 THR A CA 1
ATOM 636 C C . THR A 1 83 ? -20.131 -34.258 -6.942 1.00 49.50 83 THR A C 1
ATOM 638 O O . THR A 1 83 ? -20.279 -35.404 -7.367 1.00 49.50 83 THR A O 1
ATOM 641 N N . PRO A 1 84 ? -20.803 -33.216 -7.459 1.00 45.38 84 PRO A N 1
ATOM 642 C CA . PRO A 1 84 ? -21.579 -33.336 -8.685 1.00 45.38 84 PRO A CA 1
ATOM 643 C C . PRO A 1 84 ? -20.643 -33.421 -9.897 1.00 45.38 84 PRO A C 1
ATOM 645 O O . PRO A 1 84 ? -19.748 -32.588 -10.053 1.00 45.38 84 PRO A O 1
ATOM 648 N N . ASP A 1 85 ? -20.878 -34.434 -10.732 1.00 43.47 85 ASP A N 1
ATOM 649 C CA . ASP A 1 85 ? -20.346 -34.552 -12.089 1.00 43.47 85 ASP A CA 1
ATOM 650 C C . ASP A 1 85 ? -20.710 -33.289 -12.879 1.00 43.47 85 ASP A C 1
ATOM 652 O O . ASP A 1 85 ? -21.887 -32.956 -13.035 1.00 43.47 85 ASP A O 1
ATOM 656 N N . MET A 1 86 ? -19.690 -32.563 -13.332 1.00 42.12 86 MET A N 1
ATOM 657 C CA . MET A 1 86 ? -19.835 -31.446 -14.259 1.00 42.12 86 MET A CA 1
ATOM 658 C C . MET A 1 86 ? -19.246 -31.900 -15.587 1.00 42.12 86 MET A C 1
ATOM 660 O O . MET A 1 86 ? -18.033 -32.068 -15.711 1.00 42.12 86 MET A O 1
ATOM 664 N N . ASP A 1 87 ? -20.144 -32.137 -16.538 1.00 35.72 87 ASP A N 1
ATOM 665 C CA . ASP A 1 87 ? -19.847 -32.442 -17.928 1.00 35.72 87 ASP A CA 1
ATOM 666 C C . ASP A 1 87 ? -18.958 -31.345 -18.543 1.00 35.72 87 ASP A C 1
ATOM 668 O O . ASP A 1 87 ? -19.267 -30.152 -18.477 1.00 35.72 87 ASP A O 1
ATOM 672 N N . GLU A 1 88 ? -17.835 -31.759 -19.133 1.00 37.66 88 GLU A N 1
ATOM 673 C CA . GLU A 1 88 ? -16.931 -30.894 -19.891 1.00 37.66 88 GLU A CA 1
ATOM 674 C C . GLU A 1 88 ? -17.596 -30.467 -21.210 1.00 37.66 88 GLU A C 1
ATOM 676 O O . GLU A 1 88 ? -17.586 -31.195 -22.204 1.00 37.66 88 GLU A O 1
ATOM 681 N N . GLU A 1 89 ? -18.153 -29.256 -21.243 1.00 37.16 89 GLU A N 1
ATOM 682 C CA . GLU A 1 89 ? -18.452 -28.560 -22.495 1.00 37.16 89 GLU A CA 1
ATOM 683 C C . GLU A 1 89 ? -17.141 -27.978 -23.053 1.00 37.16 89 GLU A C 1
ATOM 685 O O . GLU A 1 89 ? -16.641 -26.937 -22.620 1.00 37.16 89 GLU A O 1
ATOM 690 N N . ILE A 1 90 ? -16.549 -28.705 -24.002 1.00 39.50 90 ILE A N 1
ATOM 691 C CA . ILE A 1 90 ? -15.399 -28.268 -24.796 1.00 39.50 90 ILE A CA 1
ATOM 692 C C . ILE A 1 90 ? -15.864 -27.110 -25.688 1.00 39.50 90 ILE A C 1
ATOM 694 O O . ILE A 1 90 ? -16.512 -27.322 -26.711 1.00 39.50 90 ILE A O 1
ATOM 698 N N . LEU A 1 91 ? -15.536 -25.878 -25.297 1.00 38.81 91 LEU A N 1
ATOM 699 C CA . LEU A 1 91 ? -15.670 -24.703 -26.155 1.00 38.81 91 LEU A CA 1
ATOM 700 C C . LEU A 1 91 ? -14.410 -24.557 -27.017 1.00 38.81 91 LEU A C 1
ATOM 702 O O . LEU A 1 91 ? -13.337 -24.200 -26.527 1.00 38.81 91 LEU A O 1
ATOM 706 N N . GLU A 1 92 ? -14.572 -24.847 -28.308 1.00 36.19 92 GLU A N 1
ATOM 707 C CA . GLU A 1 92 ? -13.617 -24.564 -29.380 1.00 36.19 92 GLU A CA 1
ATOM 708 C C . GLU A 1 92 ? -13.296 -23.059 -29.425 1.00 36.19 92 GLU A C 1
ATOM 710 O O . GLU A 1 92 ? -14.165 -22.220 -29.661 1.00 36.19 92 GLU A O 1
ATOM 715 N N . PHE A 1 93 ? -12.028 -22.722 -29.183 1.00 35.44 93 PHE A N 1
ATOM 716 C CA . PHE A 1 93 ? -11.459 -21.396 -29.419 1.00 35.44 93 PHE A CA 1
ATOM 717 C C . PHE A 1 93 ? -10.770 -21.404 -30.787 1.00 35.44 93 PHE A C 1
ATOM 719 O O . PHE A 1 93 ? -9.601 -21.776 -30.892 1.00 35.44 93 PHE A O 1
ATOM 726 N N . ASP A 1 94 ? -11.497 -20.989 -31.820 1.00 36.66 94 ASP A N 1
ATOM 727 C CA . ASP A 1 94 ? -10.917 -20.646 -33.117 1.00 36.66 94 ASP A CA 1
ATOM 728 C C . ASP A 1 94 ? -10.513 -19.159 -33.166 1.00 36.66 94 ASP A C 1
ATOM 730 O O . ASP A 1 94 ? -11.181 -18.279 -32.618 1.00 36.66 94 ASP A O 1
ATOM 734 N N . ASP A 1 95 ? -9.404 -18.919 -33.869 1.00 39.12 95 ASP A N 1
ATOM 735 C CA . ASP A 1 95 ? -8.869 -17.640 -34.356 1.00 39.12 95 ASP A CA 1
ATOM 736 C C . ASP A 1 95 ? -8.173 -16.686 -33.363 1.00 39.12 95 ASP A C 1
ATOM 738 O O . ASP A 1 95 ? -8.602 -15.560 -33.099 1.00 39.12 95 ASP A O 1
ATOM 742 N N . LEU A 1 96 ? -6.958 -17.072 -32.949 1.00 39.75 96 LEU A N 1
ATOM 743 C CA . LEU A 1 96 ? -5.879 -16.114 -32.666 1.00 39.75 96 LEU A CA 1
ATOM 744 C C . LEU A 1 96 ? -4.918 -16.036 -33.870 1.00 39.75 96 LEU A C 1
ATOM 746 O O . LEU A 1 96 ? -4.461 -17.076 -34.350 1.00 39.75 96 LEU A O 1
ATOM 750 N N . PRO A 1 97 ? -4.566 -14.833 -34.369 1.00 43.50 97 PRO A N 1
ATOM 751 C CA . PRO A 1 97 ? -3.651 -14.694 -35.498 1.00 43.50 97 PRO A CA 1
ATOM 752 C C . PRO A 1 97 ? -2.230 -15.166 -35.137 1.00 43.50 97 PRO A C 1
ATOM 754 O O . PRO A 1 97 ? -1.792 -15.004 -33.994 1.00 43.50 97 PRO A O 1
ATOM 757 N N . PRO A 1 98 ? -1.481 -15.730 -36.103 1.00 39.72 98 PRO A N 1
ATOM 758 C CA . PRO A 1 98 ? -0.199 -16.360 -35.837 1.00 39.72 98 PRO A CA 1
ATOM 759 C C . PRO A 1 98 ? 0.844 -15.353 -35.347 1.00 39.72 98 PRO A C 1
ATOM 761 O O . PRO A 1 98 ? 1.056 -14.290 -35.933 1.00 39.72 98 PRO A O 1
ATOM 764 N N . SER A 1 99 ? 1.526 -15.765 -34.279 1.00 38.72 99 SER A N 1
ATOM 765 C CA . SER A 1 99 ? 2.758 -15.188 -33.749 1.00 38.72 99 SER A CA 1
ATOM 766 C C . SER A 1 99 ? 3.739 -14.870 -34.881 1.00 38.72 99 SER A C 1
ATOM 768 O O . SER A 1 99 ? 4.242 -15.767 -35.563 1.00 38.72 99 SER A O 1
ATOM 770 N N . THR A 1 100 ? 4.004 -13.582 -35.104 1.00 40.47 100 THR A N 1
ATOM 771 C CA . THR A 1 100 ? 5.057 -13.148 -36.019 1.00 40.47 100 THR A CA 1
ATOM 772 C C . THR A 1 100 ? 6.405 -13.518 -35.423 1.00 40.47 100 THR A C 1
ATOM 774 O O . THR A 1 100 ? 6.854 -12.944 -34.431 1.00 40.47 100 THR A O 1
ATOM 777 N N . SER A 1 101 ? 7.013 -14.506 -36.068 1.00 38.28 101 SER A N 1
ATOM 778 C CA . SER A 1 101 ? 8.381 -14.980 -35.932 1.00 38.28 101 SER A CA 1
ATOM 779 C C . SER A 1 101 ? 9.391 -13.878 -35.614 1.00 38.28 101 SER A C 1
ATOM 781 O O . SER A 1 101 ? 9.456 -12.854 -36.297 1.00 38.28 101 SER A O 1
ATOM 783 N N . ALA A 1 102 ? 10.223 -14.170 -34.617 1.00 39.22 102 ALA A N 1
ATOM 784 C CA . ALA A 1 102 ? 11.430 -13.449 -34.262 1.00 39.22 102 ALA A CA 1
ATOM 785 C C . ALA A 1 102 ? 12.282 -13.115 -35.497 1.00 39.22 102 ALA A C 1
ATOM 787 O O . ALA A 1 102 ? 12.714 -13.998 -36.240 1.00 39.22 102 ALA A O 1
ATOM 788 N N . THR A 1 103 ? 12.556 -11.830 -35.691 1.00 39.50 103 THR A N 1
ATOM 789 C CA . THR A 1 103 ? 13.641 -11.364 -36.550 1.00 39.50 103 THR A CA 1
ATOM 790 C C . THR A 1 103 ? 14.973 -11.793 -35.925 1.00 39.50 103 THR A C 1
ATOM 792 O O . THR A 1 103 ? 15.204 -11.505 -34.748 1.00 39.50 103 THR A O 1
ATOM 795 N N . PRO A 1 104 ? 15.871 -12.464 -36.668 1.00 40.84 104 PRO A N 1
ATOM 796 C CA . PRO A 1 104 ? 17.197 -12.762 -36.158 1.00 40.84 104 PRO A CA 1
ATOM 797 C C . PRO A 1 104 ? 17.966 -11.449 -36.004 1.00 40.84 104 PRO A C 1
ATOM 799 O O . PRO A 1 104 ? 18.079 -10.654 -36.939 1.00 40.84 104 PRO A O 1
ATOM 802 N N . ILE A 1 105 ? 18.456 -11.218 -34.787 1.00 42.41 105 ILE A N 1
ATOM 803 C CA . ILE A 1 105 ? 19.386 -10.144 -34.448 1.00 42.41 105 ILE A CA 1
ATOM 804 C C . ILE A 1 105 ? 20.629 -10.362 -35.309 1.00 42.41 105 ILE A C 1
ATOM 806 O O . ILE A 1 105 ? 21.344 -11.343 -35.130 1.00 42.41 105 ILE A O 1
ATOM 810 N N . GLY A 1 106 ? 20.835 -9.474 -36.282 1.00 37.81 106 GLY A N 1
ATOM 811 C CA . GLY A 1 106 ? 22.022 -9.478 -37.124 1.00 37.81 106 GLY A CA 1
ATOM 812 C C . GLY A 1 106 ? 23.277 -9.335 -36.272 1.00 37.81 106 GLY A C 1
ATOM 813 O O . GLY A 1 106 ? 23.339 -8.481 -35.384 1.00 37.81 106 GLY A O 1
ATOM 814 N N . ASP A 1 107 ? 24.249 -10.194 -36.560 1.00 36.50 107 ASP A N 1
ATOM 815 C CA . ASP A 1 107 ? 25.562 -10.242 -35.938 1.00 36.50 107 ASP A CA 1
ATOM 816 C C . ASP A 1 107 ? 26.181 -8.845 -35.805 1.00 36.50 107 ASP A C 1
ATOM 818 O O . ASP A 1 107 ? 26.436 -8.136 -36.785 1.00 36.50 107 ASP A O 1
ATOM 822 N N . LEU A 1 108 ? 26.443 -8.456 -34.557 1.00 39.97 108 LEU A N 1
ATOM 823 C CA . LEU A 1 108 ? 27.319 -7.345 -34.220 1.00 39.97 108 LEU A CA 1
ATOM 824 C C . LEU A 1 108 ? 28.724 -7.693 -34.715 1.00 39.97 108 LEU A C 1
ATOM 826 O O . LEU A 1 108 ? 29.466 -8.434 -34.073 1.00 39.97 108 LEU A O 1
ATOM 830 N N . VAL A 1 109 ? 29.077 -7.151 -35.879 1.00 44.12 109 VAL A N 1
ATOM 831 C CA . VAL A 1 109 ? 30.432 -7.199 -36.428 1.00 44.12 109 VAL A CA 1
ATOM 832 C C . VAL A 1 109 ? 31.403 -6.629 -35.383 1.00 44.12 109 VAL A C 1
ATOM 834 O O . VAL A 1 109 ? 31.202 -5.498 -34.929 1.00 44.12 109 VAL A O 1
ATOM 837 N N . PRO A 1 110 ? 32.459 -7.361 -34.988 1.00 46.91 110 PRO A N 1
ATOM 838 C CA . PRO A 1 110 ? 33.462 -6.821 -34.088 1.00 46.91 110 PRO A CA 1
ATOM 839 C C . PRO A 1 110 ? 34.205 -5.678 -34.788 1.00 46.91 110 PRO A C 1
ATOM 841 O O . PRO A 1 110 ? 34.645 -5.808 -35.931 1.00 46.91 110 PRO A O 1
ATOM 844 N N . LEU A 1 111 ? 34.347 -4.553 -34.083 1.00 44.03 111 LEU A N 1
ATOM 845 C CA . LEU A 1 111 ? 35.233 -3.447 -34.443 1.00 44.03 111 LEU A CA 1
ATOM 846 C C . LEU A 1 111 ? 36.664 -3.987 -34.586 1.00 44.03 111 LEU A C 1
ATOM 848 O O . LEU A 1 111 ? 37.403 -4.103 -33.610 1.00 44.03 111 LEU A O 1
ATOM 852 N N . SER A 1 112 ? 37.029 -4.350 -35.815 1.00 38.84 112 SER A N 1
ATOM 853 C CA . SER A 1 112 ? 38.376 -4.768 -36.175 1.00 38.84 112 SER A CA 1
ATOM 854 C C . SER A 1 112 ? 39.320 -3.590 -35.980 1.00 38.84 112 SER A C 1
ATOM 856 O O . SER A 1 112 ? 39.224 -2.566 -36.655 1.00 38.84 112 SER A O 1
ATOM 858 N N . THR A 1 113 ? 40.249 -3.769 -35.052 1.00 42.09 113 THR A N 1
ATOM 859 C CA . THR A 1 113 ? 41.436 -2.944 -34.859 1.00 42.09 113 THR A CA 1
ATOM 860 C C . THR A 1 113 ? 42.176 -2.776 -36.183 1.00 42.09 113 THR A C 1
ATOM 862 O O . THR A 1 113 ? 42.599 -3.756 -36.799 1.00 42.09 113 THR A O 1
ATOM 865 N N . THR A 1 114 ? 42.328 -1.533 -36.621 1.00 44.69 114 THR A N 1
ATOM 866 C CA . THR A 1 114 ? 43.170 -1.138 -37.749 1.00 44.69 114 THR A CA 1
ATOM 867 C C . THR A 1 114 ? 44.632 -1.486 -37.441 1.00 44.69 114 THR A C 1
ATOM 869 O O . THR A 1 114 ? 45.147 -1.034 -36.417 1.00 44.69 114 THR A O 1
ATOM 872 N N . PRO A 1 115 ? 45.343 -2.240 -38.299 1.00 46.69 115 PRO A N 1
ATOM 873 C CA . PRO A 1 115 ? 46.787 -2.347 -38.201 1.00 46.69 115 PRO A CA 1
ATOM 874 C C . PRO A 1 115 ? 47.410 -1.068 -38.762 1.00 46.69 115 PRO A C 1
ATOM 876 O O . PRO A 1 115 ? 47.167 -0.685 -39.907 1.00 46.69 115 PRO A O 1
ATOM 879 N N . THR A 1 116 ? 48.232 -0.415 -37.950 1.00 49.53 116 THR A N 1
ATOM 880 C CA . THR A 1 116 ? 49.101 0.687 -38.360 1.00 49.53 116 THR A CA 1
ATOM 881 C C . THR A 1 116 ? 50.168 0.144 -39.314 1.00 49.53 116 THR A C 1
ATOM 883 O O . THR A 1 116 ? 51.200 -0.361 -38.878 1.00 49.53 116 THR A O 1
ATOM 886 N N . ALA A 1 117 ? 49.907 0.205 -40.620 1.00 47.97 117 ALA A N 1
ATOM 887 C CA . ALA A 1 117 ? 50.919 -0.027 -41.645 1.00 47.97 117 ALA A CA 1
ATOM 888 C C . ALA A 1 117 ? 51.737 1.262 -41.878 1.00 47.97 117 ALA A C 1
ATOM 890 O O . ALA A 1 117 ? 51.179 2.362 -41.804 1.00 47.97 117 ALA A O 1
ATOM 891 N N . PRO A 1 118 ? 53.055 1.153 -42.125 1.00 53.81 118 PRO A N 1
ATOM 892 C CA . PRO A 1 118 ? 53.930 2.302 -42.316 1.00 53.81 118 PRO A CA 1
ATOM 893 C C . PRO A 1 118 ? 53.589 3.038 -43.615 1.00 53.81 118 PRO A C 1
ATOM 895 O O . PRO A 1 118 ? 53.296 2.422 -44.637 1.00 53.81 118 PRO A O 1
ATOM 898 N N . MET A 1 119 ? 53.635 4.369 -43.547 1.00 52.66 119 MET A N 1
ATOM 899 C CA . MET A 1 119 ? 53.446 5.262 -44.685 1.00 52.66 119 MET A CA 1
ATOM 900 C C . MET A 1 119 ? 54.516 5.019 -45.749 1.00 52.66 119 MET A C 1
ATOM 902 O O . MET A 1 119 ? 55.672 5.396 -45.565 1.00 52.66 119 MET A O 1
ATOM 906 N N . ASP A 1 120 ? 54.097 4.435 -46.866 1.00 47.22 120 ASP A N 1
ATOM 907 C CA . ASP A 1 120 ? 54.798 4.517 -48.139 1.00 47.22 120 ASP A CA 1
ATOM 908 C C . ASP A 1 120 ? 54.128 5.632 -48.953 1.00 47.22 120 ASP A C 1
ATOM 910 O O . ASP A 1 120 ? 52.954 5.548 -49.324 1.00 47.22 120 ASP A O 1
ATOM 914 N N . THR A 1 121 ? 54.841 6.739 -49.146 1.00 54.44 121 THR A N 1
ATOM 915 C CA . THR A 1 121 ? 54.379 7.935 -49.865 1.00 54.44 121 THR A CA 1
ATOM 916 C C . THR A 1 121 ? 54.475 7.727 -51.376 1.00 54.44 121 THR A C 1
ATOM 918 O O . THR A 1 121 ? 55.157 8.471 -52.080 1.00 54.44 121 THR A O 1
ATOM 921 N N . GLY A 1 122 ? 53.802 6.692 -51.874 1.00 48.31 122 GLY A N 1
ATOM 922 C CA . GLY A 1 122 ? 53.522 6.501 -53.289 1.00 48.31 122 GLY A CA 1
AT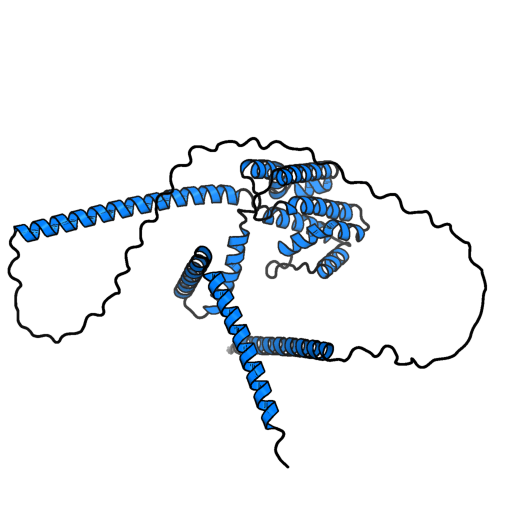OM 923 C C . GLY A 1 122 ? 52.152 7.083 -53.602 1.00 48.31 122 GLY A C 1
ATOM 924 O O . GLY A 1 122 ? 51.137 6.429 -53.375 1.00 48.31 122 GLY A O 1
ATOM 925 N N . GLU A 1 123 ? 52.125 8.315 -54.102 1.00 54.94 123 GLU A N 1
ATOM 926 C CA . GLU A 1 123 ? 50.942 9.023 -54.600 1.00 54.94 123 GLU A CA 1
ATOM 927 C C . GLU A 1 123 ? 50.333 8.258 -55.793 1.00 54.94 123 GLU A C 1
ATOM 929 O O . GLU A 1 123 ? 50.522 8.592 -56.958 1.00 54.94 123 GLU A O 1
ATOM 934 N N . THR A 1 124 ? 49.627 7.166 -55.503 1.00 52.38 124 THR A N 1
ATOM 935 C CA . THR A 1 124 ? 48.782 6.451 -56.458 1.00 52.38 124 THR A CA 1
ATOM 936 C C . THR A 1 124 ? 47.390 7.027 -56.313 1.00 52.38 124 THR A C 1
ATOM 938 O O . THR A 1 124 ? 46.581 6.596 -55.493 1.00 52.38 124 THR A O 1
ATOM 941 N N . THR A 1 125 ? 47.131 8.073 -57.091 1.00 56.72 125 THR A N 1
ATOM 942 C CA . THR A 1 125 ? 45.779 8.579 -57.306 1.00 56.72 125 THR A CA 1
ATOM 943 C C . THR A 1 125 ? 44.942 7.401 -57.813 1.00 56.72 125 THR A C 1
ATOM 945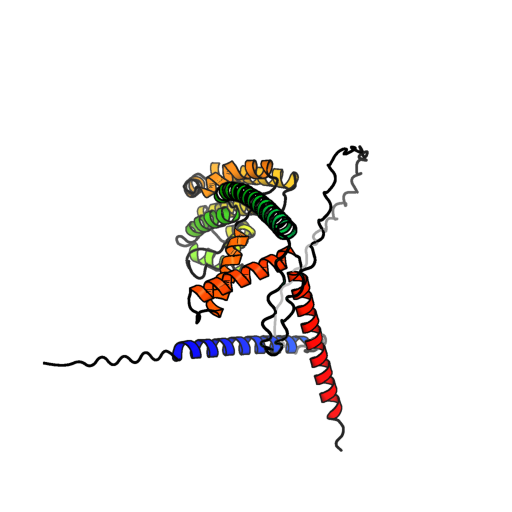 O O . THR A 1 125 ? 45.297 6.829 -58.849 1.00 56.72 125 THR A O 1
ATOM 948 N N . PRO A 1 126 ? 43.880 6.973 -57.103 1.00 59.62 126 PRO A N 1
ATOM 949 C CA . PRO A 1 126 ? 43.009 5.937 -57.632 1.00 59.62 126 PRO A CA 1
ATOM 950 C C . PRO A 1 126 ? 42.470 6.420 -58.986 1.00 59.62 126 PRO A C 1
ATOM 952 O O . PRO A 1 126 ? 42.166 7.612 -59.124 1.00 59.62 126 PRO A O 1
ATOM 955 N N . PRO A 1 127 ? 42.396 5.540 -60.001 1.00 60.09 127 PRO A N 1
ATOM 956 C CA . PRO A 1 127 ? 41.885 5.921 -61.307 1.00 60.09 127 PRO A CA 1
ATOM 957 C C . PRO A 1 127 ? 40.487 6.530 -61.135 1.00 60.09 127 PRO A C 1
ATOM 959 O O . PRO A 1 127 ? 39.727 6.068 -60.277 1.00 60.09 127 PRO A O 1
ATOM 962 N N . PRO A 1 128 ? 40.142 7.581 -61.899 1.00 58.16 128 PRO A N 1
ATOM 963 C CA . PRO A 1 128 ? 38.807 8.150 -61.848 1.00 58.16 128 PRO A CA 1
ATOM 964 C C . PRO A 1 128 ? 37.813 7.030 -62.157 1.00 58.16 128 PRO A C 1
ATOM 966 O O . PRO A 1 128 ? 37.826 6.482 -63.258 1.00 58.16 128 PRO A O 1
ATOM 969 N N . LEU A 1 129 ? 36.994 6.669 -61.162 1.00 55.75 129 LEU A N 1
ATOM 970 C CA . LEU A 1 129 ? 35.839 5.798 -61.361 1.00 55.75 129 LEU A CA 1
ATOM 971 C C . LEU A 1 129 ? 35.078 6.342 -62.569 1.00 55.75 129 LEU A C 1
ATOM 973 O O . LEU A 1 129 ? 34.838 7.555 -62.648 1.00 55.75 129 LEU A O 1
ATOM 977 N N . ALA A 1 130 ? 34.747 5.466 -63.519 1.00 62.78 130 ALA A N 1
ATOM 978 C CA . ALA A 1 130 ? 33.915 5.849 -64.648 1.00 62.78 130 ALA A CA 1
ATOM 979 C C . ALA A 1 130 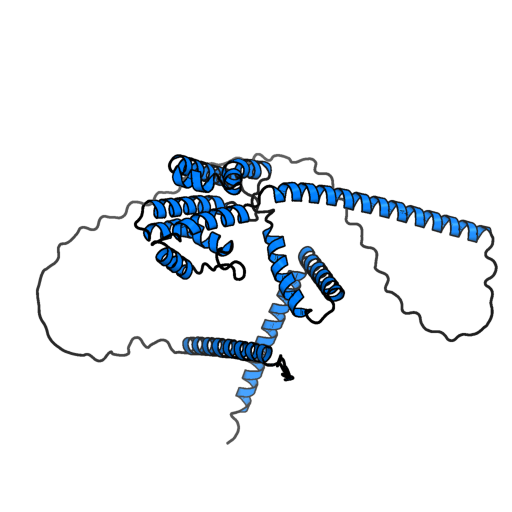? 32.656 6.544 -64.100 1.00 62.78 130 ALA A C 1
ATOM 981 O O . ALA A 1 130 ? 32.120 6.136 -63.067 1.00 62.78 130 ALA A O 1
ATOM 982 N N . ASN A 1 131 ? 32.217 7.630 -64.744 1.00 69.50 131 ASN A N 1
ATOM 983 C CA . ASN A 1 131 ? 31.112 8.471 -64.254 1.00 69.50 131 ASN A CA 1
ATOM 984 C C . ASN A 1 131 ? 29.846 7.667 -63.893 1.00 69.50 131 ASN A C 1
ATOM 986 O O . ASN A 1 131 ? 29.079 8.089 -63.024 1.00 69.50 131 ASN A O 1
ATOM 990 N N . ASP A 1 132 ? 29.667 6.503 -64.513 1.00 73.00 132 ASP A N 1
ATOM 991 C CA . ASP A 1 132 ? 28.539 5.604 -64.296 1.00 73.00 132 ASP A CA 1
ATOM 992 C C . ASP A 1 132 ? 28.613 4.900 -62.925 1.00 73.00 132 ASP A C 1
ATOM 994 O O . ASP A 1 132 ? 27.656 4.961 -62.157 1.00 73.00 132 ASP A O 1
ATOM 998 N N . GLU A 1 133 ? 29.775 4.374 -62.518 1.00 80.06 133 GLU A N 1
ATOM 999 C CA . GLU A 1 133 ? 29.954 3.702 -61.213 1.00 80.06 133 GLU A CA 1
ATOM 1000 C C . GLU A 1 133 ? 29.809 4.675 -60.032 1.00 80.06 133 GLU A C 1
ATOM 1002 O O . GLU A 1 133 ? 29.329 4.326 -58.949 1.00 80.06 133 GLU A O 1
ATOM 1007 N N . ARG A 1 134 ? 30.214 5.937 -60.232 1.00 79.50 134 ARG A N 1
ATOM 1008 C CA . ARG A 1 134 ? 30.024 6.993 -59.230 1.00 79.50 134 ARG A CA 1
ATOM 1009 C C . ARG A 1 134 ? 28.545 7.342 -59.068 1.00 79.50 134 ARG A C 1
ATOM 1011 O O . ARG A 1 134 ? 28.108 7.560 -57.939 1.00 79.50 134 ARG A O 1
ATOM 1018 N N . SER A 1 135 ? 27.801 7.392 -60.171 1.00 81.38 135 SER A N 1
ATOM 1019 C CA . SER A 1 135 ? 26.361 7.664 -60.167 1.00 81.38 135 SER A CA 1
ATOM 1020 C C . SER A 1 135 ? 25.587 6.550 -59.461 1.00 81.38 135 SER A C 1
ATOM 1022 O O . SER A 1 135 ? 24.812 6.840 -58.552 1.00 81.38 135 SER A O 1
ATOM 1024 N N . GLU A 1 136 ? 25.886 5.284 -59.768 1.00 88.06 136 GLU A N 1
ATOM 1025 C CA . GLU A 1 136 ? 25.258 4.126 -59.110 1.00 88.06 136 GLU A CA 1
ATOM 1026 C C . GLU A 1 136 ? 25.523 4.098 -57.598 1.00 88.06 136 GLU A C 1
ATOM 1028 O O . GLU A 1 136 ? 24.632 3.813 -56.795 1.00 88.06 136 GLU A O 1
ATOM 1033 N N . ARG A 1 137 ? 26.748 4.439 -57.176 1.00 87.44 137 ARG A N 1
ATOM 1034 C CA . ARG A 1 137 ? 27.097 4.484 -55.751 1.00 87.44 137 ARG A CA 1
ATOM 1035 C C . ARG A 1 137 ? 26.387 5.616 -55.008 1.00 87.44 137 ARG A C 1
ATOM 1037 O O . ARG A 1 137 ? 26.029 5.436 -53.844 1.00 87.44 137 ARG A O 1
ATOM 1044 N N . ILE A 1 138 ? 26.190 6.767 -55.653 1.00 88.44 138 ILE A N 1
ATOM 1045 C CA . ILE A 1 138 ? 25.405 7.872 -55.084 1.00 88.44 138 ILE A CA 1
ATOM 1046 C C . ILE A 1 138 ? 23.944 7.441 -54.932 1.00 88.44 138 ILE A C 1
ATOM 1048 O O . ILE A 1 138 ? 23.398 7.583 -53.841 1.00 88.44 138 ILE A O 1
ATOM 1052 N N . GLU A 1 139 ? 23.351 6.824 -55.956 1.00 92.56 139 GLU A N 1
ATOM 1053 C CA . GLU A 1 139 ? 21.965 6.338 -55.909 1.00 92.56 139 GLU A CA 1
ATOM 1054 C C . GLU A 1 139 ? 21.758 5.285 -54.803 1.00 92.56 139 GLU A C 1
ATOM 1056 O O . GLU A 1 139 ? 20.782 5.336 -54.050 1.00 92.56 139 GLU A O 1
ATOM 1061 N N . GLN A 1 140 ? 22.714 4.366 -54.622 1.00 92.75 140 GLN A N 1
ATOM 1062 C CA . GLN A 1 140 ? 22.680 3.400 -53.519 1.00 92.75 140 GLN A CA 1
ATOM 1063 C C . GLN A 1 140 ? 22.754 4.071 -52.143 1.00 92.75 140 GLN A C 1
ATOM 1065 O O . GLN A 1 140 ? 22.027 3.671 -51.231 1.00 92.75 140 GLN A O 1
ATOM 1070 N N . LEU A 1 141 ? 23.612 5.081 -51.974 1.00 91.06 141 LEU A N 1
ATOM 1071 C CA . LEU A 1 141 ? 23.727 5.818 -50.712 1.00 91.06 141 LEU A CA 1
ATOM 1072 C C . LEU A 1 141 ? 22.473 6.647 -50.419 1.00 91.06 141 LEU A C 1
ATOM 1074 O O . LEU A 1 141 ? 22.028 6.683 -49.273 1.00 91.06 141 LEU A O 1
ATOM 1078 N N . GLU A 1 142 ? 21.872 7.268 -51.434 1.00 92.75 142 GLU A N 1
ATOM 1079 C CA . GLU A 1 142 ? 20.603 7.991 -51.305 1.00 92.75 142 GLU A CA 1
ATOM 1080 C C . GLU A 1 142 ? 19.463 7.051 -50.905 1.00 92.75 142 GLU A C 1
ATOM 1082 O O . GLU A 1 142 ? 18.685 7.368 -50.000 1.00 92.75 142 GLU A O 1
ATOM 1087 N N . LYS A 1 143 ? 19.407 5.854 -51.502 1.00 93.88 143 LYS A N 1
ATOM 1088 C CA . LYS A 1 143 ? 18.452 4.812 -51.111 1.00 93.88 143 LYS A CA 1
ATOM 1089 C C . LYS A 1 143 ? 18.663 4.367 -49.661 1.00 93.88 143 LYS A C 1
ATOM 1091 O O . LYS A 1 143 ? 17.707 4.337 -48.892 1.00 93.88 143 LYS A O 1
ATOM 1096 N N . GLN A 1 144 ? 19.907 4.097 -49.259 1.00 90.31 144 GLN A N 1
ATOM 1097 C CA . GLN A 1 144 ? 20.228 3.721 -47.877 1.00 90.31 144 GLN A CA 1
ATOM 1098 C C . GLN A 1 144 ? 19.884 4.828 -46.872 1.00 90.31 144 GLN A C 1
ATOM 1100 O O . GLN A 1 144 ? 19.389 4.536 -45.784 1.00 90.31 144 GLN A O 1
ATOM 1105 N N . LEU A 1 145 ? 20.135 6.096 -47.213 1.00 91.44 145 LEU A N 1
ATOM 1106 C CA . LEU A 1 145 ? 19.756 7.236 -46.374 1.00 91.44 145 LEU A CA 1
ATOM 1107 C C . LEU A 1 145 ? 18.238 7.320 -46.210 1.00 91.44 145 LEU A C 1
ATOM 1109 O O . LEU A 1 145 ? 17.758 7.477 -45.088 1.00 91.44 145 LEU A O 1
ATOM 1113 N N . LYS A 1 146 ? 17.488 7.131 -47.298 1.00 93.75 146 LYS A N 1
ATOM 1114 C CA . LYS A 1 146 ? 16.024 7.123 -47.269 1.00 93.75 146 LYS A CA 1
ATOM 1115 C C . LYS A 1 146 ? 15.463 5.990 -46.402 1.00 93.75 146 LYS A C 1
ATOM 1117 O O . LYS A 1 146 ? 14.625 6.250 -45.542 1.00 93.75 146 LYS A O 1
ATOM 1122 N N . ASP A 1 147 ? 15.973 4.769 -46.561 1.00 91.12 147 ASP A N 1
ATOM 1123 C CA . ASP A 1 147 ? 15.541 3.610 -45.765 1.00 91.12 147 ASP A CA 1
ATOM 1124 C C . ASP A 1 147 ? 15.818 3.823 -44.260 1.00 91.12 147 ASP A C 1
ATOM 1126 O O . ASP A 1 147 ? 15.011 3.462 -43.392 1.00 91.12 147 ASP A O 1
ATOM 1130 N N . ARG A 1 148 ? 16.943 4.476 -43.927 1.00 89.88 148 ARG A N 1
ATOM 1131 C CA . ARG A 1 148 ? 17.271 4.864 -42.545 1.00 89.88 148 ARG A CA 1
ATOM 1132 C C . ARG A 1 148 ? 16.321 5.927 -42.002 1.00 89.88 148 ARG A C 1
ATOM 1134 O O . ARG A 1 148 ? 15.880 5.797 -40.860 1.00 89.88 148 ARG A O 1
ATOM 1141 N N . ASP A 1 149 ? 15.992 6.946 -42.789 1.00 93.12 149 ASP A N 1
ATOM 1142 C CA . ASP A 1 149 ? 15.052 7.995 -42.382 1.00 93.12 149 ASP A CA 1
ATOM 1143 C C . ASP A 1 149 ? 13.648 7.437 -42.123 1.00 93.12 149 ASP A C 1
ATOM 1145 O O . ASP A 1 149 ? 13.000 7.814 -41.139 1.00 93.12 149 ASP A O 1
ATOM 1149 N N . ASP A 1 150 ? 13.190 6.498 -42.950 1.00 90.25 150 ASP A N 1
ATOM 1150 C CA . ASP A 1 150 ? 11.891 5.848 -42.770 1.00 90.25 150 ASP A CA 1
ATOM 1151 C C . ASP A 1 150 ? 11.884 4.928 -41.535 1.00 90.25 150 ASP A C 1
ATOM 1153 O O . ASP A 1 150 ? 10.933 4.956 -40.747 1.00 90.25 150 ASP A O 1
ATOM 1157 N N . THR A 1 151 ? 12.991 4.227 -41.263 1.00 88.94 151 THR A N 1
ATOM 1158 C CA . THR A 1 151 ? 13.171 3.462 -40.014 1.00 88.94 151 THR A CA 1
ATOM 1159 C C . THR A 1 151 ? 13.133 4.374 -38.781 1.00 88.94 151 THR A C 1
ATOM 1161 O O . THR A 1 151 ? 12.460 4.071 -37.792 1.00 88.94 151 THR A O 1
ATOM 1164 N N . ILE A 1 152 ? 13.810 5.528 -38.827 1.00 90.00 152 ILE A N 1
ATOM 1165 C CA . ILE A 1 152 ? 13.804 6.508 -37.729 1.00 90.00 152 ILE A CA 1
ATOM 1166 C C . ILE A 1 152 ? 12.391 7.059 -37.497 1.00 90.00 152 ILE A C 1
ATOM 1168 O O . ILE A 1 152 ? 11.981 7.215 -36.343 1.00 90.00 152 ILE A O 1
ATOM 1172 N N . LYS A 1 153 ? 11.627 7.346 -38.559 1.00 91.81 153 LYS A N 1
ATOM 1173 C CA . LYS A 1 153 ? 10.226 7.783 -38.432 1.00 91.81 153 LYS A CA 1
ATOM 1174 C C . LYS A 1 153 ? 9.365 6.721 -37.754 1.00 91.81 153 LYS A C 1
ATOM 1176 O O . LYS A 1 153 ? 8.665 7.062 -36.800 1.00 91.81 153 LYS A O 1
ATOM 1181 N N . PHE A 1 154 ? 9.468 5.464 -38.189 1.00 89.62 154 PHE A N 1
ATOM 1182 C CA . PHE A 1 154 ? 8.735 4.346 -37.592 1.00 89.62 154 PHE A CA 1
ATOM 1183 C C . PHE A 1 154 ? 9.045 4.195 -36.096 1.00 89.62 154 PHE A C 1
ATOM 1185 O O . PHE A 1 154 ? 8.134 4.118 -35.271 1.00 89.62 154 PHE A O 1
ATOM 1192 N N . LEU A 1 155 ? 10.326 4.249 -35.714 1.00 82.81 155 LEU A N 1
ATOM 1193 C CA . LEU A 1 155 ? 10.732 4.176 -34.307 1.00 82.81 155 LEU A CA 1
ATOM 1194 C C . LEU A 1 155 ? 10.221 5.370 -33.487 1.00 82.81 155 LEU A C 1
ATOM 1196 O O . LEU A 1 155 ? 9.767 5.188 -32.360 1.00 82.81 155 LEU A O 1
ATOM 1200 N N . ARG A 1 156 ? 10.230 6.591 -34.038 1.00 89.00 156 ARG A N 1
ATOM 1201 C CA . ARG A 1 156 ? 9.662 7.776 -33.362 1.00 89.00 156 ARG A CA 1
ATOM 1202 C C . ARG A 1 156 ? 8.153 7.672 -33.157 1.00 89.00 156 ARG A C 1
ATOM 1204 O O . ARG A 1 156 ? 7.626 8.239 -32.203 1.00 89.00 156 ARG A O 1
ATOM 1211 N N . GLU A 1 157 ? 7.444 7.017 -34.065 1.00 89.88 157 GLU A N 1
ATOM 1212 C CA . GLU A 1 157 ? 6.008 6.774 -33.935 1.00 89.88 157 GLU A CA 1
ATOM 1213 C C . GLU A 1 157 ? 5.710 5.690 -32.895 1.00 89.88 157 GLU A C 1
ATOM 1215 O O . GLU A 1 157 ? 4.879 5.908 -32.018 1.00 89.88 157 GLU A O 1
ATOM 1220 N N . GLN A 1 158 ? 6.476 4.596 -32.890 1.00 81.25 158 GLN A N 1
ATOM 1221 C CA . GLN A 1 158 ? 6.457 3.595 -31.814 1.00 81.25 158 GLN A CA 1
ATOM 1222 C C . GLN A 1 158 ? 6.703 4.227 -30.436 1.00 81.25 158 GLN A C 1
ATOM 1224 O O . GLN A 1 158 ? 5.958 3.955 -29.495 1.00 81.25 158 GLN A O 1
ATOM 1229 N N . VAL A 1 159 ? 7.710 5.103 -30.315 1.00 82.31 159 VAL A N 1
ATOM 1230 C CA . VAL A 1 159 ? 7.999 5.823 -29.064 1.00 82.31 159 VAL A CA 1
ATOM 1231 C C . VAL A 1 159 ? 6.834 6.724 -28.670 1.00 82.31 159 VAL A C 1
ATOM 1233 O O . VAL A 1 159 ? 6.382 6.623 -27.537 1.00 82.31 159 VAL A O 1
ATOM 1236 N N . ARG A 1 160 ? 6.274 7.523 -29.589 1.00 87.62 160 ARG A N 1
ATOM 1237 C CA . ARG A 1 160 ? 5.105 8.373 -29.291 1.00 87.62 160 ARG A CA 1
ATOM 1238 C C . ARG A 1 160 ? 3.879 7.569 -28.857 1.00 87.62 160 ARG A C 1
ATOM 1240 O O . ARG A 1 160 ? 3.195 7.971 -27.922 1.00 87.62 160 ARG A O 1
ATOM 1247 N N . ASN A 1 161 ? 3.619 6.425 -29.489 1.00 80.25 161 ASN A N 1
ATOM 1248 C CA . ASN A 1 161 ? 2.510 5.547 -29.112 1.00 80.25 161 ASN A CA 1
ATOM 1249 C C . ASN A 1 161 ? 2.726 4.945 -27.718 1.00 80.25 161 ASN A C 1
ATOM 1251 O O . ASN A 1 161 ? 1.798 4.904 -26.911 1.00 80.25 161 ASN A O 1
ATOM 1255 N N . ARG A 1 162 ? 3.961 4.537 -27.400 1.00 71.56 162 ARG A N 1
ATOM 1256 C CA . ARG A 1 162 ? 4.323 4.080 -26.052 1.00 71.56 162 ARG A CA 1
ATOM 1257 C C . ARG A 1 162 ? 4.255 5.208 -25.026 1.00 71.56 162 ARG A C 1
ATOM 1259 O O . ARG A 1 162 ? 3.755 4.975 -23.938 1.00 71.56 162 ARG A O 1
ATOM 1266 N N . GLU A 1 163 ? 4.695 6.419 -25.353 1.00 75.00 163 GLU A N 1
ATOM 1267 C CA . GLU A 1 163 ? 4.591 7.595 -24.480 1.00 75.00 163 GLU A CA 1
ATOM 1268 C C . GLU A 1 163 ? 3.135 7.976 -24.208 1.00 75.00 163 GLU A C 1
ATOM 1270 O O . GLU A 1 163 ? 2.798 8.291 -23.069 1.00 75.00 163 GLU A O 1
ATOM 1275 N N . ALA A 1 164 ? 2.259 7.904 -25.214 1.00 75.25 164 ALA A N 1
ATOM 1276 C CA . ALA A 1 164 ? 0.824 8.115 -25.046 1.00 75.25 164 ALA A CA 1
ATOM 1277 C C . ALA A 1 164 ? 0.194 7.038 -24.149 1.00 75.25 164 ALA A C 1
ATOM 1279 O O . ALA A 1 164 ? -0.548 7.380 -23.230 1.00 75.25 164 ALA A O 1
ATOM 1280 N N . LEU A 1 165 ? 0.548 5.763 -24.353 1.00 72.06 165 LEU A N 1
ATOM 1281 C CA . LEU A 1 165 ? 0.108 4.657 -23.497 1.00 72.06 165 LEU A CA 1
ATOM 1282 C C . LEU A 1 165 ? 0.620 4.822 -22.060 1.00 72.06 165 LEU A C 1
ATOM 1284 O O . LEU A 1 165 ? -0.156 4.703 -21.121 1.00 72.06 165 LEU A O 1
ATOM 1288 N N . ILE A 1 166 ? 1.900 5.154 -21.877 1.00 63.78 166 ILE A N 1
ATOM 1289 C CA . ILE A 1 166 ? 2.503 5.421 -20.563 1.00 63.78 166 ILE A CA 1
ATOM 1290 C C . ILE A 1 166 ? 1.843 6.632 -19.907 1.00 63.78 166 ILE A C 1
ATOM 1292 O O . ILE A 1 166 ? 1.622 6.615 -18.705 1.00 63.78 166 ILE A O 1
ATOM 1296 N N . THR A 1 167 ? 1.516 7.680 -20.662 1.00 63.28 167 THR A N 1
ATOM 1297 C CA . THR A 1 167 ? 0.852 8.880 -20.132 1.00 63.28 167 THR A CA 1
ATOM 1298 C C . THR A 1 167 ? -0.580 8.573 -19.712 1.00 63.28 167 THR A C 1
ATOM 1300 O O . THR A 1 167 ? -1.005 9.043 -18.660 1.00 63.28 167 THR A O 1
ATOM 1303 N N . ASP A 1 168 ? -1.315 7.761 -20.473 1.00 63.97 168 ASP A N 1
ATOM 1304 C CA . ASP A 1 168 ? -2.661 7.344 -20.077 1.00 63.97 168 ASP A CA 1
ATOM 1305 C C . ASP A 1 168 ? -2.625 6.370 -18.890 1.00 63.97 168 ASP A C 1
ATOM 1307 O O . ASP A 1 168 ? -3.366 6.568 -17.932 1.00 63.97 168 ASP A O 1
ATOM 1311 N N . LEU A 1 169 ? -1.686 5.415 -18.868 1.00 57.19 169 LEU A N 1
ATOM 1312 C CA . LEU A 1 169 ? -1.440 4.546 -17.713 1.00 57.19 169 LEU A CA 1
ATOM 1313 C C . LEU A 1 169 ? -1.027 5.349 -16.480 1.00 57.19 169 LEU A C 1
ATOM 1315 O O . LEU A 1 169 ? -1.536 5.075 -15.407 1.00 57.19 169 LEU A O 1
ATOM 1319 N N . ARG A 1 170 ? -0.173 6.371 -16.618 1.00 53.47 170 ARG A N 1
ATOM 1320 C CA . ARG A 1 170 ? 0.204 7.298 -15.534 1.00 53.47 170 ARG A CA 1
ATOM 1321 C C . ARG A 1 170 ? -0.966 8.140 -15.068 1.00 53.47 170 ARG A C 1
ATOM 1323 O O . ARG A 1 170 ? -1.125 8.323 -13.876 1.00 53.47 170 ARG A O 1
ATOM 1330 N N . ARG A 1 171 ? -1.823 8.605 -15.976 1.00 53.34 171 ARG A N 1
ATOM 1331 C CA . ARG A 1 171 ? -3.057 9.315 -15.618 1.00 53.34 171 ARG A CA 1
ATOM 1332 C C . ARG A 1 171 ? -4.035 8.404 -14.867 1.00 53.34 171 ARG A C 1
ATOM 1334 O O . ARG A 1 171 ? -4.763 8.890 -14.007 1.00 53.34 171 ARG A O 1
ATOM 1341 N N . GLN A 1 172 ? -4.040 7.107 -15.178 1.00 53.12 172 GLN A N 1
ATOM 1342 C CA . GLN A 1 172 ? -4.776 6.074 -14.443 1.00 53.12 172 GLN A CA 1
ATOM 1343 C C . GLN A 1 172 ? -4.082 5.708 -13.107 1.00 53.12 172 GLN A C 1
ATOM 1345 O O . GLN A 1 172 ? -4.771 5.474 -12.119 1.00 53.12 172 GLN A O 1
ATOM 1350 N N . LEU A 1 173 ? -2.744 5.752 -13.045 1.00 47.44 173 LEU A N 1
ATOM 1351 C CA . LEU A 1 173 ? -1.899 5.545 -11.852 1.00 47.44 173 LEU A CA 1
ATOM 1352 C C . LEU A 1 173 ? -2.076 6.670 -10.823 1.00 47.44 173 LEU A C 1
ATOM 1354 O O . LEU A 1 173 ? -2.460 6.431 -9.679 1.00 47.44 173 LEU A O 1
ATOM 1358 N N . ASP A 1 174 ? -1.918 7.919 -11.276 1.00 45.38 174 ASP A N 1
ATOM 1359 C CA . ASP A 1 174 ? -2.135 9.155 -10.515 1.00 45.38 174 ASP A CA 1
ATOM 1360 C C . ASP A 1 174 ? -3.561 9.214 -9.946 1.00 45.38 174 ASP A C 1
ATOM 1362 O O . ASP A 1 174 ? -3.843 9.960 -9.001 1.00 45.38 174 ASP A O 1
ATOM 1366 N N . GLN A 1 175 ? -4.480 8.420 -10.507 1.00 44.00 175 GLN A N 1
ATOM 1367 C CA . GLN A 1 175 ? -5.860 8.361 -10.072 1.00 44.00 175 GLN A CA 1
ATOM 1368 C C . GLN A 1 175 ? -6.138 7.454 -8.881 1.00 44.00 175 GLN A C 1
ATOM 1370 O O . GLN A 1 175 ? -7.208 7.694 -8.327 1.00 44.00 175 GLN A O 1
ATOM 1375 N N . GLN A 1 176 ? -5.274 6.523 -8.429 1.00 52.31 176 GLN A N 1
ATOM 1376 C CA . GLN A 1 176 ? -5.433 5.819 -7.134 1.00 52.31 176 GLN A CA 1
ATOM 1377 C C . GLN A 1 176 ? -4.480 4.642 -6.924 1.00 52.31 176 GLN A C 1
ATOM 1379 O O . GLN A 1 176 ? -4.733 3.538 -7.400 1.00 52.31 176 GLN A O 1
ATOM 1384 N N . MET A 1 177 ? -3.497 4.817 -6.038 1.00 64.69 177 MET A N 1
ATOM 1385 C CA . MET A 1 177 ? -2.686 3.688 -5.586 1.00 64.69 177 MET A CA 1
ATOM 1386 C C . MET A 1 177 ? -3.168 3.173 -4.230 1.00 64.69 177 MET A C 1
ATOM 1388 O O . MET A 1 177 ? -3.174 3.930 -3.245 1.00 64.69 177 MET A O 1
ATOM 1392 N N . PRO A 1 178 ? -3.575 1.894 -4.130 1.00 72.50 178 PRO A N 1
ATOM 1393 C CA . PRO A 1 178 ? -4.197 1.385 -2.919 1.00 72.50 178 PRO A CA 1
ATOM 1394 C C . PRO A 1 178 ? -3.274 1.459 -1.707 1.00 72.50 178 PRO A C 1
ATOM 1396 O O . PRO A 1 178 ? -3.716 1.818 -0.616 1.00 72.50 178 PRO A O 1
ATOM 1399 N N . PHE A 1 179 ? -1.973 1.222 -1.883 1.00 80.06 179 PHE A N 1
ATOM 1400 C CA . PHE A 1 179 ? -1.014 1.276 -0.784 1.00 80.06 179 PHE A CA 1
ATOM 1401 C C . PHE A 1 179 ? -0.967 2.648 -0.102 1.00 80.06 179 PHE A C 1
ATOM 1403 O O . PHE A 1 179 ? -1.080 2.744 1.126 1.00 80.06 179 PHE A O 1
ATOM 1410 N N . HIS A 1 180 ? -0.892 3.729 -0.880 1.00 84.69 180 HIS A N 1
ATOM 1411 C CA . HIS A 1 180 ? -0.911 5.084 -0.335 1.00 84.69 180 HIS A CA 1
ATOM 1412 C C . HIS A 1 180 ? -2.264 5.454 0.268 1.00 84.69 180 HIS A C 1
ATOM 1414 O O . HIS A 1 180 ? -2.300 6.268 1.203 1.00 84.69 180 HIS A O 1
ATOM 1420 N N . VAL A 1 181 ? -3.365 4.875 -0.219 1.00 89.69 181 VAL A N 1
ATOM 1421 C CA . VAL A 1 181 ? -4.684 5.002 0.413 1.00 89.69 181 VAL A CA 1
ATOM 1422 C C . VAL A 1 181 ? -4.635 4.447 1.838 1.00 89.69 181 VAL A C 1
ATOM 1424 O O . VAL A 1 181 ? -4.859 5.216 2.777 1.00 89.69 181 VAL A O 1
ATOM 1427 N N . PHE A 1 182 ? -4.228 3.188 2.031 1.00 92.50 182 PHE A N 1
ATOM 1428 C CA . PHE A 1 182 ? -4.141 2.587 3.372 1.00 92.50 182 PHE A CA 1
ATOM 1429 C C . PHE A 1 182 ? -3.128 3.290 4.265 1.00 92.50 182 PHE A C 1
ATOM 1431 O O . PHE A 1 182 ? -3.438 3.582 5.418 1.00 92.50 182 PHE A O 1
ATOM 1438 N N . GLN A 1 183 ? -1.945 3.635 3.746 1.00 91.00 183 GLN A N 1
ATOM 1439 C CA . GLN A 1 183 ? -0.953 4.373 4.527 1.00 91.00 183 GLN A CA 1
ATOM 1440 C C . GLN A 1 183 ? -1.505 5.729 4.989 1.00 91.00 183 GLN A C 1
ATOM 1442 O O . GLN A 1 183 ? -1.283 6.133 6.131 1.00 91.00 183 GLN A O 1
ATOM 1447 N N . GLY A 1 184 ? -2.227 6.442 4.121 1.00 91.19 184 GLY A N 1
ATOM 1448 C CA . GLY A 1 184 ? -2.799 7.748 4.440 1.00 91.19 184 GLY A CA 1
ATOM 1449 C C . GLY A 1 184 ? -3.938 7.677 5.458 1.00 91.19 184 GLY A C 1
ATOM 1450 O O . GLY A 1 184 ? -3.958 8.474 6.396 1.00 91.19 184 GLY A O 1
ATOM 1451 N N . LEU A 1 185 ? -4.865 6.733 5.280 1.00 94.94 185 LEU A N 1
ATOM 1452 C CA . LEU A 1 185 ? -6.001 6.539 6.186 1.00 94.94 185 LEU A CA 1
ATOM 1453 C C . LEU A 1 185 ? -5.546 5.959 7.531 1.00 94.94 185 LEU A C 1
ATOM 1455 O O . LEU A 1 185 ? -5.889 6.509 8.573 1.00 94.94 185 LEU A O 1
ATOM 1459 N N . GLY A 1 186 ? -4.691 4.934 7.514 1.00 94.75 186 GLY A N 1
ATOM 1460 C CA . GLY A 1 186 ? -4.120 4.328 8.718 1.00 94.75 186 GLY A CA 1
ATOM 1461 C C . GLY A 1 186 ? -3.337 5.333 9.562 1.00 94.75 186 GLY A C 1
ATOM 1462 O O . GLY A 1 186 ? -3.573 5.439 10.758 1.00 94.75 186 GLY A O 1
ATOM 1463 N N . ASN A 1 187 ? -2.477 6.162 8.955 1.00 93.75 187 ASN A N 1
ATOM 1464 C CA . ASN A 1 187 ? -1.782 7.221 9.702 1.00 93.75 187 ASN A CA 1
ATOM 1465 C C . ASN A 1 187 ? -2.739 8.278 10.282 1.00 93.75 187 ASN A C 1
ATOM 1467 O O . ASN A 1 187 ? -2.423 8.867 11.313 1.00 93.75 187 ASN A O 1
ATOM 1471 N N . ALA A 1 188 ? -3.875 8.564 9.635 1.00 94.00 188 ALA A N 1
ATOM 1472 C CA . ALA A 1 188 ? -4.868 9.489 10.185 1.00 94.00 188 ALA A CA 1
ATOM 1473 C C . ALA A 1 188 ? -5.557 8.895 11.422 1.00 94.00 188 ALA A C 1
ATOM 1475 O O . ALA A 1 188 ? -5.662 9.575 12.434 1.00 94.00 188 ALA A O 1
ATOM 1476 N N . LEU A 1 189 ? -5.941 7.620 11.361 1.00 94.88 189 LEU A N 1
ATOM 1477 C CA . LEU A 1 189 ? -6.550 6.894 12.479 1.00 94.88 189 LEU A CA 1
ATOM 1478 C C . LEU A 1 189 ? -5.577 6.726 13.653 1.00 94.88 189 LEU A C 1
ATOM 1480 O O . LEU A 1 189 ? -5.932 6.966 14.802 1.00 94.88 189 LEU A O 1
ATOM 1484 N N . ILE A 1 190 ? -4.315 6.404 13.370 1.00 94.06 190 ILE A N 1
ATOM 1485 C CA . ILE A 1 190 ? -3.283 6.273 14.405 1.00 94.06 190 ILE A CA 1
ATOM 1486 C C . ILE A 1 190 ? -3.017 7.609 15.101 1.00 94.06 190 ILE A C 1
ATOM 1488 O O . ILE A 1 190 ? -2.787 7.620 16.303 1.00 94.06 190 ILE A O 1
ATOM 1492 N N . LYS A 1 191 ? -3.098 8.743 14.394 1.00 92.88 191 LYS A N 1
ATOM 1493 C CA . LYS A 1 191 ? -2.980 10.065 15.033 1.00 92.88 191 LYS A CA 1
ATOM 1494 C C . LYS A 1 191 ? -4.076 10.314 16.067 1.00 92.88 191 LYS A C 1
ATOM 1496 O O . LYS A 1 191 ? -3.783 10.944 17.075 1.00 92.88 191 LYS A O 1
ATOM 1501 N N . GLU A 1 192 ? -5.284 9.802 15.841 1.00 93.06 192 GLU A N 1
ATOM 1502 C CA . GLU A 1 192 ? -6.371 9.877 16.823 1.00 93.06 192 GLU A CA 1
ATOM 1503 C C . GLU A 1 192 ? -6.138 8.935 18.012 1.00 93.06 192 GLU A C 1
ATOM 1505 O O . GLU A 1 192 ? -6.395 9.322 19.145 1.00 93.06 192 GLU A O 1
ATOM 1510 N N . LEU A 1 193 ? -5.596 7.730 17.791 1.00 90.69 193 LEU A N 1
ATOM 1511 C CA . LEU A 1 193 ? -5.227 6.822 18.892 1.00 90.69 193 LEU A CA 1
ATOM 1512 C C . LEU A 1 193 ? -4.067 7.348 19.735 1.00 90.69 193 LEU A C 1
ATOM 1514 O O . LEU A 1 193 ? -4.018 7.138 20.941 1.00 90.69 193 LEU A O 1
ATOM 1518 N N . GLU A 1 194 ? -3.117 8.025 19.101 1.00 90.31 194 GLU A N 1
ATOM 1519 C CA . GLU A 1 194 ? -1.973 8.632 19.777 1.00 90.31 194 GLU A CA 1
ATOM 1520 C C . GLU A 1 194 ? -2.302 9.998 20.389 1.00 90.31 194 GLU A C 1
ATOM 1522 O O . GLU A 1 194 ? -1.427 10.630 20.987 1.00 90.31 194 GLU A O 1
ATOM 1527 N N . ALA A 1 195 ? -3.545 10.464 20.258 1.00 86.56 195 ALA A N 1
ATOM 1528 C CA . ALA A 1 195 ? -4.012 11.655 20.939 1.00 86.56 195 ALA A CA 1
ATOM 1529 C C . ALA A 1 195 ? -4.418 11.305 22.381 1.00 86.56 195 ALA A C 1
ATOM 1531 O O . ALA A 1 195 ? -5.328 10.517 22.624 1.00 86.56 195 ALA A O 1
ATOM 1532 N N . GLY A 1 196 ? -3.751 11.931 23.353 1.00 79.62 196 GLY A N 1
ATOM 1533 C CA . GLY A 1 196 ? -4.102 11.814 24.769 1.00 79.62 196 GLY A CA 1
ATOM 1534 C C . GLY A 1 196 ? -3.553 10.557 25.449 1.00 79.62 196 GLY A C 1
ATOM 1535 O O . GLY A 1 196 ? -2.402 10.177 25.240 1.00 79.62 196 GLY A O 1
ATOM 1536 N N . GLU A 1 197 ? -4.368 9.952 26.312 1.00 87.06 197 GLU A N 1
ATOM 1537 C CA . GLU A 1 197 ? -3.963 8.912 27.276 1.00 87.06 197 GLU A CA 1
ATOM 1538 C C . GLU A 1 197 ? -3.678 7.547 26.623 1.00 87.06 197 GLU A C 1
ATOM 1540 O O . GLU A 1 197 ? -2.905 6.748 27.143 1.00 87.06 197 GLU A O 1
ATOM 1545 N N . ASN A 1 198 ? -4.215 7.312 25.423 1.00 89.00 198 ASN A N 1
ATOM 1546 C CA . ASN A 1 198 ? -4.054 6.063 24.671 1.00 89.00 198 ASN A CA 1
ATOM 1547 C C . ASN A 1 198 ? -2.684 5.927 23.976 1.00 89.00 198 ASN A C 1
ATOM 1549 O O . ASN A 1 198 ? -2.330 4.851 23.482 1.00 89.00 198 ASN A O 1
ATOM 1553 N N . ALA A 1 199 ? -1.885 6.999 23.941 1.00 90.50 199 ALA A N 1
ATOM 1554 C CA . ALA A 1 199 ? -0.652 7.052 23.162 1.00 90.50 199 ALA A CA 1
ATOM 1555 C C . ALA A 1 199 ? 0.400 6.029 23.606 1.00 90.50 199 ALA A C 1
ATOM 1557 O O . ALA A 1 199 ? 1.085 5.441 22.766 1.00 90.50 199 ALA A O 1
ATOM 1558 N N . GLU A 1 200 ? 0.553 5.813 24.912 1.00 91.44 200 GLU A N 1
ATOM 1559 C CA . GLU A 1 200 ? 1.568 4.895 25.432 1.00 91.44 200 GLU A CA 1
ATOM 1560 C C . GLU A 1 200 ? 1.217 3.434 25.129 1.00 91.44 200 GLU A C 1
ATOM 1562 O O . GLU A 1 200 ? 2.075 2.693 24.638 1.00 91.44 200 GLU A O 1
ATOM 1567 N N . ILE A 1 201 ? -0.056 3.066 25.311 1.00 93.12 201 ILE A N 1
ATOM 1568 C CA . ILE A 1 201 ? -0.602 1.739 24.998 1.00 93.12 201 ILE A CA 1
ATOM 1569 C C . ILE A 1 201 ? -0.421 1.439 23.503 1.00 93.12 201 ILE A C 1
ATOM 1571 O O . ILE A 1 201 ? 0.184 0.425 23.141 1.00 93.12 201 ILE A O 1
ATOM 1575 N N . ALA A 1 202 ? -0.840 2.365 22.630 1.00 92.44 202 ALA A N 1
ATOM 1576 C CA . ALA A 1 202 ? -0.682 2.235 21.180 1.00 92.44 202 ALA A CA 1
ATOM 1577 C C . ALA A 1 202 ? 0.793 2.037 20.787 1.00 92.44 202 ALA A C 1
ATOM 1579 O O . ALA A 1 202 ? 1.148 1.109 20.057 1.00 92.44 202 ALA A O 1
ATOM 1580 N N . GLN A 1 203 ? 1.691 2.870 21.320 1.00 91.06 203 GLN A N 1
ATOM 1581 C CA . GLN A 1 203 ? 3.118 2.783 21.011 1.00 91.06 203 GLN A CA 1
ATOM 1582 C C . GLN A 1 203 ? 3.771 1.506 21.542 1.00 91.06 203 GLN A C 1
ATOM 1584 O O . GLN A 1 203 ? 4.694 0.985 20.905 1.00 91.06 203 GLN A O 1
ATOM 1589 N N . GLN A 1 204 ? 3.342 1.006 22.701 1.00 92.62 204 GLN A N 1
ATOM 1590 C CA . GLN A 1 204 ? 3.820 -0.264 23.234 1.00 92.62 204 GLN A CA 1
ATOM 1591 C C . GLN A 1 204 ? 3.420 -1.416 22.314 1.00 92.62 204 GLN A C 1
ATOM 1593 O O . GLN A 1 204 ? 4.290 -2.206 21.937 1.00 92.62 204 GLN A O 1
ATOM 1598 N N . PHE A 1 205 ? 2.164 -1.448 21.874 1.00 94.19 205 PHE A N 1
ATOM 1599 C CA . PHE A 1 205 ? 1.688 -2.436 20.913 1.00 94.19 205 PHE A CA 1
ATOM 1600 C C . PHE A 1 205 ? 2.451 -2.360 19.583 1.00 94.19 205 PHE A C 1
ATOM 1602 O O . PHE A 1 205 ? 2.969 -3.365 19.093 1.00 94.19 205 PHE A O 1
ATOM 1609 N N . PHE A 1 206 ? 2.645 -1.155 19.035 1.00 94.25 206 PHE A N 1
ATOM 1610 C CA . PHE A 1 206 ? 3.416 -0.957 17.802 1.00 94.25 206 PHE A CA 1
ATOM 1611 C C . PHE A 1 206 ? 4.848 -1.487 17.918 1.00 94.25 206 PHE A C 1
ATOM 1613 O O . PHE A 1 206 ? 5.361 -2.102 16.980 1.00 94.25 206 PHE A O 1
ATOM 1620 N N . ARG A 1 207 ? 5.499 -1.301 19.074 1.00 92.12 207 ARG A N 1
ATOM 1621 C CA . ARG A 1 207 ? 6.826 -1.877 19.334 1.00 92.12 207 ARG A CA 1
ATOM 1622 C C . ARG A 1 207 ? 6.788 -3.405 19.369 1.00 92.12 207 ARG A C 1
ATOM 1624 O O . ARG A 1 207 ? 7.683 -4.016 18.788 1.00 92.12 207 ARG A O 1
ATOM 1631 N N . GLN A 1 208 ? 5.772 -4.003 19.994 1.00 94.94 208 GLN A N 1
ATOM 1632 C CA . GLN A 1 208 ? 5.617 -5.461 20.089 1.00 94.94 208 GLN A CA 1
ATOM 1633 C C . GLN A 1 208 ? 5.488 -6.117 18.709 1.00 94.94 208 GLN A C 1
ATOM 1635 O O . GLN A 1 208 ? 6.211 -7.066 18.418 1.00 94.94 208 GLN A O 1
ATOM 1640 N N . ILE A 1 209 ? 4.669 -5.558 17.814 1.00 93.62 209 ILE A N 1
ATOM 1641 C CA . ILE A 1 209 ? 4.505 -6.081 16.441 1.00 93.62 209 ILE A CA 1
ATOM 1642 C C . ILE A 1 209 ? 5.644 -5.655 15.485 1.00 93.62 209 ILE A C 1
ATOM 1644 O O . ILE A 1 209 ? 5.665 -5.980 14.290 1.00 93.62 209 ILE A O 1
ATOM 1648 N N . GLY A 1 210 ? 6.616 -4.886 15.985 1.00 91.62 210 GLY A N 1
ATOM 1649 C CA . GLY A 1 210 ? 7.744 -4.385 15.204 1.00 91.62 210 GLY A CA 1
ATOM 1650 C C . GLY A 1 210 ? 7.339 -3.391 14.110 1.00 91.62 210 GLY A C 1
ATOM 1651 O O . GLY A 1 210 ? 7.939 -3.398 13.025 1.00 91.62 210 GLY A O 1
ATOM 1652 N N . ALA A 1 211 ? 6.320 -2.570 14.368 1.00 91.19 211 ALA A N 1
ATOM 1653 C CA . ALA A 1 211 ? 5.966 -1.411 13.561 1.00 91.19 211 ALA A CA 1
ATOM 1654 C C . ALA A 1 211 ? 6.952 -0.262 13.844 1.00 91.19 211 ALA A C 1
ATOM 1656 O O . ALA A 1 211 ? 7.258 0.084 14.985 1.00 91.19 211 ALA A O 1
ATOM 1657 N N . LYS A 1 212 ? 7.505 0.311 12.775 1.00 83.44 212 LYS A N 1
ATOM 1658 C CA . LYS A 1 212 ? 8.538 1.354 12.801 1.00 83.44 212 LYS A CA 1
ATOM 1659 C C . LYS A 1 212 ? 8.037 2.631 12.131 1.00 83.44 212 LYS A C 1
ATOM 1661 O O . LYS A 1 212 ? 7.412 2.582 11.070 1.00 83.44 212 LYS A O 1
ATOM 1666 N N . ARG A 1 213 ? 8.378 3.780 12.713 1.00 82.31 213 ARG A N 1
ATOM 1667 C CA . ARG A 1 213 ? 8.169 5.087 12.076 1.00 82.31 213 ARG A CA 1
ATOM 1668 C C . ARG A 1 213 ? 9.208 5.361 10.997 1.00 82.31 213 ARG A C 1
ATOM 1670 O O . ARG A 1 213 ? 10.310 4.807 11.026 1.00 82.31 213 ARG A O 1
ATOM 1677 N N . GLU A 1 214 ? 8.858 6.234 10.062 1.00 69.19 214 GLU A N 1
ATOM 1678 C CA . GLU A 1 214 ? 9.779 6.710 9.037 1.00 69.19 214 GLU A CA 1
ATOM 1679 C C . GLU A 1 214 ? 10.973 7.451 9.653 1.00 69.19 214 GLU A C 1
ATOM 1681 O O . GLU A 1 214 ? 10.834 8.284 10.549 1.00 69.19 214 GLU A O 1
ATOM 1686 N N . ALA A 1 215 ? 12.174 7.179 9.136 1.00 60.53 215 ALA A N 1
ATOM 1687 C CA . ALA A 1 215 ? 13.402 7.808 9.622 1.00 60.53 215 ALA A CA 1
ATOM 1688 C C . ALA A 1 215 ? 13.439 9.327 9.363 1.00 60.53 215 ALA A C 1
ATOM 1690 O O . ALA A 1 215 ? 13.982 10.078 10.176 1.00 60.53 215 ALA A O 1
ATOM 1691 N N . PHE A 1 216 ? 12.860 9.774 8.243 1.00 52.53 216 PHE A N 1
ATOM 1692 C CA . PHE A 1 216 ? 12.850 11.179 7.823 1.00 52.53 216 PHE A CA 1
ATOM 1693 C C . PHE A 1 216 ? 11.627 11.929 8.356 1.00 52.53 216 PHE A C 1
ATOM 1695 O O . PHE A 1 216 ? 11.771 12.994 8.956 1.00 52.53 216 PHE A O 1
ATOM 1702 N N . ARG A 1 217 ? 10.427 11.355 8.216 1.00 60.84 217 ARG A N 1
ATOM 1703 C CA . ARG A 1 217 ? 9.191 11.882 8.802 1.00 60.84 217 ARG A CA 1
ATOM 1704 C C . ARG A 1 217 ? 8.905 11.140 10.100 1.00 60.84 217 ARG A C 1
ATOM 1706 O O . ARG A 1 217 ? 8.007 10.315 10.165 1.00 60.84 217 ARG A O 1
ATOM 1713 N N . LYS A 1 218 ? 9.657 11.462 11.158 1.00 63.31 218 LYS A N 1
ATOM 1714 C CA . LYS A 1 218 ? 9.608 10.795 12.483 1.00 63.31 218 LYS A CA 1
ATOM 1715 C C . LYS A 1 218 ? 8.213 10.668 13.127 1.00 63.31 218 LYS A C 1
ATOM 1717 O O . LYS A 1 218 ? 8.106 10.048 14.179 1.00 63.31 218 LYS A O 1
ATOM 1722 N N . ARG A 1 219 ? 7.174 11.285 12.558 1.00 68.94 219 ARG A N 1
ATOM 1723 C CA . ARG A 1 219 ? 5.786 11.219 13.028 1.00 68.94 219 ARG A CA 1
ATOM 1724 C C . ARG A 1 219 ? 4.954 10.165 12.301 1.00 68.94 219 ARG A C 1
ATOM 1726 O O . ARG A 1 219 ? 4.074 9.596 12.934 1.00 68.94 219 ARG A O 1
ATOM 1733 N N . ASP A 1 220 ? 5.239 9.867 11.038 1.00 82.56 220 ASP A N 1
ATOM 1734 C CA . ASP A 1 220 ? 4.409 8.962 10.243 1.00 82.56 220 ASP A CA 1
ATOM 1735 C C . ASP A 1 220 ? 4.989 7.539 10.242 1.00 82.56 220 ASP A C 1
ATOM 1737 O O . ASP A 1 220 ? 6.204 7.318 10.341 1.00 82.56 220 ASP A O 1
ATOM 1741 N N . LEU A 1 221 ? 4.101 6.553 10.173 1.00 86.00 221 LEU A N 1
ATOM 1742 C CA . LEU A 1 221 ? 4.459 5.150 10.026 1.00 86.00 221 LEU A CA 1
ATOM 1743 C C . LEU A 1 221 ? 4.662 4.814 8.548 1.00 86.00 221 LEU A C 1
ATOM 1745 O O . LEU A 1 221 ? 3.929 5.292 7.674 1.00 86.00 221 LEU A O 1
ATOM 1749 N N . THR A 1 222 ? 5.654 3.960 8.284 1.00 86.56 222 THR A N 1
ATOM 1750 C CA . THR A 1 222 ? 5.887 3.420 6.939 1.00 86.56 222 THR A CA 1
ATOM 1751 C C . THR A 1 222 ? 4.691 2.573 6.511 1.00 86.56 222 THR A C 1
ATOM 1753 O O . THR A 1 222 ? 4.001 1.998 7.358 1.00 86.56 222 THR A O 1
ATOM 1756 N N . GLY A 1 223 ? 4.461 2.416 5.208 1.00 85.56 223 GLY A N 1
ATOM 1757 C CA . GLY A 1 223 ? 3.358 1.573 4.741 1.00 85.56 223 GLY A CA 1
ATOM 1758 C C . GLY A 1 223 ? 3.468 0.105 5.188 1.00 85.56 223 GLY A C 1
ATOM 1759 O O . GLY A 1 223 ? 2.458 -0.494 5.546 1.00 85.56 223 GLY A O 1
ATOM 1760 N N . ASN A 1 224 ? 4.684 -0.441 5.335 1.00 86.88 224 ASN A N 1
ATOM 1761 C CA . ASN A 1 224 ? 4.894 -1.767 5.943 1.00 86.88 224 ASN A CA 1
ATOM 1762 C C . ASN A 1 224 ? 4.427 -1.832 7.403 1.00 86.88 224 ASN A C 1
ATOM 1764 O O . ASN A 1 224 ? 3.844 -2.826 7.829 1.00 86.88 224 ASN A O 1
ATOM 1768 N N . SER A 1 225 ? 4.681 -0.782 8.181 1.00 91.38 225 SER A N 1
ATOM 1769 C CA . SER A 1 225 ? 4.217 -0.698 9.565 1.00 91.38 225 SER A CA 1
ATOM 1770 C C . SER A 1 225 ? 2.702 -0.555 9.641 1.00 91.38 225 SER A C 1
ATOM 1772 O O . SER A 1 225 ? 2.086 -1.226 10.460 1.00 91.38 225 SER A O 1
ATOM 1774 N N . ILE A 1 226 ? 2.105 0.255 8.759 1.00 93.81 226 ILE A N 1
ATOM 1775 C CA . ILE A 1 226 ? 0.646 0.363 8.647 1.00 93.81 226 ILE A CA 1
ATOM 1776 C C . ILE A 1 226 ? 0.040 -0.998 8.314 1.00 93.81 226 ILE A C 1
ATOM 1778 O O . ILE A 1 226 ? -0.854 -1.430 9.027 1.00 93.81 226 ILE A O 1
ATOM 1782 N N . ARG A 1 227 ? 0.567 -1.724 7.319 1.00 91.38 227 ARG A N 1
ATOM 1783 C CA . ARG A 1 227 ? 0.083 -3.071 6.969 1.00 91.38 227 ARG A CA 1
ATOM 1784 C C . ARG A 1 227 ? 0.078 -4.009 8.178 1.00 91.38 227 ARG A C 1
ATOM 1786 O O . ARG A 1 227 ? -0.920 -4.670 8.423 1.00 91.38 227 ARG A O 1
ATOM 1793 N N . LYS A 1 228 ? 1.161 -4.036 8.962 1.00 93.06 228 LYS A N 1
ATOM 1794 C CA . LYS A 1 228 ? 1.209 -4.836 10.197 1.00 93.06 228 LYS A CA 1
ATOM 1795 C C . LYS A 1 228 ? 0.126 -4.422 11.191 1.00 93.06 228 LYS A C 1
ATOM 1797 O O . LYS A 1 228 ? -0.540 -5.280 11.749 1.00 93.06 228 LYS A O 1
ATOM 1802 N N . ILE A 1 229 ? -0.050 -3.121 11.409 1.00 95.31 229 ILE A N 1
ATOM 1803 C CA . ILE A 1 229 ? -1.056 -2.611 12.348 1.00 95.31 229 ILE A CA 1
ATOM 1804 C C . ILE A 1 229 ? -2.465 -2.992 11.894 1.00 95.31 229 ILE A C 1
ATOM 1806 O O . ILE A 1 229 ? -3.236 -3.475 12.711 1.00 95.31 229 ILE A O 1
ATOM 1810 N N . LEU A 1 230 ? -2.782 -2.838 10.605 1.00 95.69 230 LEU A N 1
ATOM 1811 C CA . LEU A 1 230 ? -4.097 -3.190 10.064 1.00 95.69 230 LEU A CA 1
ATOM 1812 C C . LEU A 1 230 ? -4.393 -4.695 10.198 1.00 95.69 230 LEU A C 1
ATOM 1814 O O . LEU A 1 230 ? -5.519 -5.059 10.512 1.00 95.69 230 LEU A O 1
ATOM 1818 N N . VAL A 1 231 ? -3.385 -5.561 10.033 1.00 93.06 231 VAL A N 1
ATOM 1819 C CA . VAL A 1 231 ? -3.513 -7.019 10.244 1.00 93.06 231 VAL A CA 1
ATOM 1820 C C . VAL A 1 231 ? -3.799 -7.375 11.706 1.00 93.06 231 VAL A C 1
ATOM 1822 O O . VAL A 1 231 ? -4.494 -8.349 11.974 1.00 93.06 231 VAL A O 1
ATOM 1825 N N . HIS A 1 232 ? -3.277 -6.597 12.655 1.00 95.25 232 HIS A N 1
ATOM 1826 C CA . HIS A 1 232 ? -3.412 -6.861 14.089 1.00 95.25 232 HIS A CA 1
ATOM 1827 C C . HIS A 1 232 ? -4.397 -5.913 14.795 1.00 95.25 232 HIS A C 1
ATOM 1829 O O . HIS A 1 232 ? -4.368 -5.800 16.021 1.00 95.25 232 HIS A O 1
ATOM 1835 N N . ALA A 1 233 ? -5.261 -5.222 14.047 1.00 95.19 233 ALA A N 1
ATOM 1836 C CA . ALA A 1 233 ? -6.143 -4.196 14.599 1.00 95.19 233 ALA A CA 1
ATOM 1837 C C . ALA A 1 233 ? -7.145 -4.757 15.626 1.00 95.19 233 ALA A C 1
ATOM 1839 O O . ALA A 1 233 ? -7.344 -4.130 16.664 1.00 95.19 233 ALA A O 1
ATOM 1840 N N . ASP A 1 234 ? -7.681 -5.962 15.403 1.00 93.31 234 ASP A N 1
ATOM 1841 C CA . ASP A 1 234 ? -8.606 -6.629 16.337 1.00 93.31 234 ASP A CA 1
ATOM 1842 C C . ASP A 1 234 ? -7.933 -6.953 17.686 1.00 93.31 234 ASP A C 1
ATOM 1844 O O . ASP A 1 234 ? -8.518 -6.798 18.753 1.00 93.31 234 ASP A O 1
ATOM 1848 N N . GLN A 1 235 ? -6.658 -7.359 17.661 1.00 94.06 235 GLN A N 1
ATOM 1849 C CA . GLN A 1 235 ? -5.885 -7.632 18.882 1.00 94.06 235 GLN A CA 1
ATOM 1850 C C . GLN A 1 235 ? -5.607 -6.347 19.662 1.00 94.06 235 GLN A C 1
ATOM 1852 O O . GLN A 1 235 ? -5.537 -6.355 20.889 1.00 94.06 235 GLN A O 1
ATOM 1857 N N . MET A 1 236 ? -5.430 -5.245 18.936 1.00 93.50 236 MET A N 1
ATOM 1858 C CA . MET A 1 236 ? -5.173 -3.939 19.515 1.00 93.50 236 MET A CA 1
ATOM 1859 C C . MET A 1 236 ? -6.425 -3.344 20.169 1.00 93.50 236 MET A C 1
ATOM 1861 O O . MET A 1 236 ? -6.304 -2.674 21.190 1.00 93.50 236 MET A O 1
ATOM 1865 N N . GLU A 1 237 ? -7.614 -3.611 19.623 1.00 94.31 237 GLU A N 1
ATOM 1866 C CA . GLU A 1 237 ? -8.892 -3.170 20.194 1.00 94.31 237 GLU A CA 1
ATOM 1867 C C . GLU A 1 237 ? -9.045 -3.598 21.659 1.00 94.31 237 GLU A C 1
ATOM 1869 O O . GLU A 1 237 ? -9.416 -2.784 22.504 1.00 94.31 237 GLU A O 1
ATOM 1874 N N . ALA A 1 238 ? -8.675 -4.844 21.974 1.00 92.81 238 ALA A N 1
ATOM 1875 C CA . ALA A 1 238 ? -8.764 -5.411 23.320 1.00 92.81 238 ALA A CA 1
ATOM 1876 C C . ALA A 1 238 ? -7.887 -4.693 24.366 1.00 92.81 238 ALA A C 1
ATOM 1878 O O . ALA A 1 238 ? -8.067 -4.905 25.564 1.00 92.81 238 ALA A O 1
ATOM 1879 N N . LEU A 1 239 ? -6.937 -3.859 23.931 1.00 93.44 239 LEU A N 1
ATOM 1880 C CA . LEU A 1 239 ? -6.034 -3.113 24.809 1.00 93.44 239 LEU A CA 1
ATOM 1881 C C . LEU A 1 239 ? -6.594 -1.752 25.233 1.00 93.44 239 LEU A C 1
ATOM 1883 O O . LEU A 1 239 ? -6.019 -1.117 26.116 1.00 93.44 239 LEU A O 1
ATOM 1887 N N . PHE A 1 240 ? -7.672 -1.280 24.601 1.00 93.75 240 PHE A N 1
ATOM 1888 C CA . PHE A 1 240 ? -8.223 0.044 24.860 1.00 93.75 240 PHE A CA 1
ATOM 1889 C C . PHE A 1 240 ? -9.550 -0.018 25.610 1.00 93.75 240 PHE A C 1
ATOM 1891 O O . PHE A 1 240 ? -10.474 -0.738 25.239 1.00 93.75 240 PHE A O 1
ATOM 1898 N N . GLU A 1 241 ? -9.673 0.815 26.640 1.00 90.88 241 GLU A N 1
ATOM 1899 C CA . GLU A 1 241 ? -10.889 0.892 27.454 1.00 90.88 241 GLU A CA 1
ATOM 1900 C C . GLU A 1 241 ? -11.944 1.811 26.825 1.00 90.88 241 GLU A C 1
ATOM 1902 O O . GLU A 1 241 ? -13.140 1.528 26.889 1.00 90.88 241 GLU A O 1
ATOM 1907 N N . THR A 1 242 ? -11.512 2.899 26.178 1.00 92.88 242 THR A N 1
ATOM 1908 C CA . THR A 1 242 ? -12.427 3.907 25.628 1.00 92.88 242 THR A CA 1
ATOM 1909 C C . THR A 1 242 ? -13.108 3.422 24.352 1.00 92.88 242 THR A C 1
ATOM 1911 O O . THR A 1 242 ? -12.425 2.990 23.421 1.00 92.88 242 THR A O 1
ATOM 1914 N N . GLU A 1 243 ? -14.425 3.617 24.254 1.00 93.88 243 GLU A N 1
ATOM 1915 C CA . GLU A 1 243 ? -15.203 3.265 23.058 1.00 93.88 243 GLU A CA 1
ATOM 1916 C C . GLU A 1 243 ? -14.661 3.928 21.789 1.00 93.88 243 GLU A C 1
ATOM 1918 O O . GLU A 1 243 ? -14.526 3.267 20.770 1.00 93.88 243 GLU A O 1
ATOM 1923 N N . TRP A 1 244 ? -14.228 5.193 21.859 1.00 94.19 244 TRP A N 1
ATOM 1924 C CA . TRP A 1 244 ? -13.628 5.874 20.707 1.00 94.19 244 TRP A CA 1
ATOM 1925 C C . TRP A 1 244 ? -12.397 5.142 20.157 1.00 94.19 244 TRP A C 1
ATOM 1927 O O . TRP A 1 244 ? -12.301 4.905 18.954 1.00 94.19 244 TRP A O 1
ATOM 1937 N N . ALA A 1 245 ? -11.462 4.747 21.025 1.00 94.62 245 ALA A N 1
ATOM 1938 C CA . ALA A 1 245 ? -10.274 4.011 20.601 1.00 94.62 245 ALA A CA 1
ATOM 1939 C C . ALA A 1 245 ? -10.628 2.637 20.020 1.00 94.62 245 ALA A C 1
ATOM 1941 O O . ALA A 1 245 ? -10.045 2.243 19.006 1.00 94.62 245 ALA A O 1
ATOM 1942 N N . LYS A 1 246 ? -11.619 1.943 20.598 1.00 95.62 246 LYS A N 1
ATOM 1943 C CA . LYS A 1 246 ? -12.128 0.685 20.039 1.00 95.62 246 LYS A CA 1
ATOM 1944 C C . LYS A 1 246 ? -12.726 0.892 18.652 1.00 95.62 246 LYS A C 1
ATOM 1946 O O . LYS A 1 246 ? -12.328 0.198 17.723 1.00 95.62 246 LYS A O 1
ATOM 1951 N N . THR A 1 247 ? -13.565 1.914 18.461 1.00 96.75 247 THR A N 1
ATOM 1952 C CA . THR A 1 247 ? -14.122 2.259 17.142 1.00 96.75 247 THR A CA 1
ATOM 1953 C C . THR A 1 247 ? -13.017 2.546 16.124 1.00 96.75 247 THR A C 1
ATOM 1955 O O . THR A 1 247 ? -13.102 2.110 14.974 1.00 96.75 247 THR A O 1
ATOM 1958 N N . ILE A 1 248 ? -11.940 3.236 16.518 1.00 96.62 248 ILE A N 1
ATOM 1959 C CA . ILE A 1 248 ? -10.786 3.464 15.637 1.00 96.62 248 ILE A CA 1
ATOM 1960 C C . ILE A 1 248 ? -10.076 2.146 15.283 1.00 96.62 248 ILE A C 1
ATOM 1962 O O . ILE A 1 248 ? -9.711 1.949 14.120 1.00 96.62 248 ILE A O 1
ATOM 1966 N N . CYS A 1 249 ? -9.913 1.225 16.236 1.00 96.75 249 CYS A N 1
ATOM 1967 C CA . CYS A 1 249 ? -9.342 -0.101 15.977 1.00 96.75 249 CYS A CA 1
ATOM 1968 C C . CYS A 1 249 ? -10.220 -0.927 15.029 1.00 96.75 249 CYS A C 1
ATOM 1970 O O . CYS A 1 249 ? -9.712 -1.424 14.026 1.00 96.75 249 CYS A O 1
ATOM 1972 N N . GLN A 1 250 ? -11.533 -0.963 15.250 1.00 97.31 250 GLN A N 1
ATOM 1973 C CA . GLN A 1 250 ? -12.502 -1.611 14.359 1.00 97.31 250 GLN A CA 1
ATOM 1974 C C . GLN A 1 250 ? -12.463 -1.009 12.946 1.00 97.31 250 GLN A C 1
ATOM 1976 O O . GLN A 1 250 ? -12.441 -1.728 11.945 1.00 97.31 250 GLN A O 1
ATOM 1981 N N . THR A 1 251 ? -12.356 0.322 12.843 1.00 97.62 251 THR A N 1
ATOM 1982 C CA . THR A 1 251 ? -12.170 1.017 11.557 1.00 97.62 251 THR A CA 1
ATOM 1983 C C . THR A 1 251 ? -10.917 0.507 10.840 1.00 97.62 251 THR A C 1
ATOM 1985 O O . THR A 1 251 ? -10.949 0.224 9.641 1.00 97.62 251 THR A O 1
ATOM 1988 N N . MET A 1 252 ? -9.802 0.372 11.563 1.00 97.50 252 MET A N 1
ATOM 1989 C CA . MET A 1 252 ? -8.560 -0.175 11.014 1.00 97.50 252 MET A CA 1
ATOM 1990 C C . MET A 1 252 ? -8.680 -1.655 10.643 1.00 97.50 252 MET A C 1
ATOM 1992 O O . MET A 1 252 ? -8.124 -2.050 9.621 1.00 97.50 252 MET A O 1
ATOM 1996 N N . ALA A 1 253 ? -9.434 -2.454 11.393 1.00 97.56 253 ALA A N 1
ATOM 1997 C CA . ALA A 1 253 ? -9.691 -3.850 11.053 1.00 97.56 253 ALA A CA 1
ATOM 1998 C C . ALA A 1 253 ? -10.447 -3.977 9.722 1.00 97.56 253 ALA A C 1
ATOM 2000 O O . ALA A 1 253 ? -10.053 -4.757 8.852 1.00 97.56 253 ALA A O 1
ATOM 2001 N N . HIS A 1 254 ? -11.472 -3.147 9.498 1.00 97.69 254 HIS A N 1
ATOM 2002 C CA . HIS A 1 254 ? -12.149 -3.079 8.200 1.00 97.69 254 HIS A CA 1
ATOM 2003 C C . HIS A 1 254 ? -11.201 -2.667 7.067 1.00 97.69 254 HIS A C 1
ATOM 2005 O O . HIS A 1 254 ? -11.214 -3.286 6.002 1.00 97.69 254 HIS A O 1
ATOM 2011 N N . LEU A 1 255 ? -10.327 -1.680 7.292 1.00 97.06 255 LEU A N 1
ATOM 2012 C CA . LEU A 1 255 ? -9.296 -1.325 6.312 1.00 97.06 255 LEU A CA 1
ATOM 2013 C C . LEU A 1 255 ? -8.339 -2.494 6.035 1.00 97.06 255 LEU A C 1
ATOM 2015 O O . LEU A 1 255 ? -7.982 -2.711 4.880 1.00 97.06 255 LEU A O 1
ATOM 2019 N N . GLY A 1 256 ? -7.958 -3.262 7.058 1.00 95.88 256 GLY A N 1
ATOM 2020 C CA . GLY A 1 256 ? -7.140 -4.467 6.917 1.00 95.88 256 GLY A CA 1
ATOM 2021 C C . GLY A 1 256 ? -7.801 -5.526 6.038 1.00 95.88 256 GLY A C 1
ATOM 2022 O O . GLY A 1 256 ? -7.148 -6.063 5.144 1.00 95.88 256 GLY A O 1
ATOM 2023 N N . LYS A 1 257 ? -9.110 -5.755 6.211 1.00 96.56 257 LYS A N 1
ATOM 2024 C CA . LYS A 1 257 ? -9.901 -6.674 5.370 1.00 96.56 257 LYS A CA 1
ATOM 2025 C C . LYS A 1 257 ? -9.914 -6.257 3.901 1.00 96.56 257 LYS A C 1
ATOM 2027 O O . LYS A 1 257 ? -9.836 -7.116 3.038 1.00 96.56 257 LYS A O 1
ATOM 2032 N N . ILE A 1 258 ? -9.969 -4.960 3.601 1.00 96.25 258 ILE A N 1
ATOM 2033 C CA . ILE A 1 258 ? -9.898 -4.467 2.214 1.00 96.25 258 ILE A CA 1
ATOM 2034 C C . ILE A 1 258 ? -8.458 -4.565 1.683 1.00 96.25 258 ILE A C 1
ATOM 2036 O O . ILE A 1 258 ? -8.237 -4.910 0.523 1.00 96.25 258 ILE A O 1
ATOM 2040 N N . GLN A 1 259 ? -7.461 -4.304 2.534 1.00 93.62 259 GLN A N 1
ATOM 2041 C CA . GLN A 1 259 ? -6.048 -4.297 2.153 1.00 93.62 259 GLN A CA 1
ATOM 2042 C C . GLN A 1 259 ? -5.570 -5.639 1.571 1.00 93.62 259 GLN A C 1
ATOM 2044 O O . GLN A 1 259 ? -4.665 -5.658 0.735 1.00 93.62 259 GLN A O 1
ATOM 2049 N N . ILE A 1 260 ? -6.155 -6.771 1.976 1.00 91.62 260 ILE A N 1
ATOM 2050 C CA . ILE A 1 260 ? -5.723 -8.094 1.492 1.00 91.62 260 ILE A CA 1
ATOM 2051 C C . ILE A 1 260 ? -5.874 -8.260 -0.028 1.00 91.62 260 ILE A C 1
ATOM 2053 O O . ILE A 1 260 ? -5.122 -9.035 -0.622 1.00 91.62 260 ILE A O 1
ATOM 2057 N N . PHE A 1 261 ? -6.792 -7.512 -0.649 1.00 92.31 261 PHE A N 1
ATOM 2058 C CA . PHE A 1 261 ? -7.071 -7.541 -2.088 1.00 92.31 261 PHE A CA 1
ATOM 2059 C C . PHE A 1 261 ? -6.146 -6.628 -2.896 1.00 92.31 261 PHE A C 1
ATOM 2061 O O . PHE A 1 261 ? -6.243 -6.553 -4.116 1.00 92.31 261 PHE A O 1
ATOM 2068 N N . THR A 1 262 ? -5.222 -5.919 -2.247 1.00 88.44 262 THR A N 1
ATOM 2069 C CA . THR A 1 262 ? -4.350 -4.947 -2.923 1.00 88.44 262 THR A CA 1
ATOM 2070 C C . THR A 1 262 ? -2.969 -5.528 -3.194 1.00 88.44 262 THR A C 1
ATOM 2072 O O . THR A 1 262 ? -1.965 -4.814 -3.201 1.00 88.44 262 THR A O 1
ATOM 2075 N N . LYS A 1 263 ? -2.898 -6.852 -3.335 1.00 82.06 263 LYS A N 1
ATOM 2076 C CA . LYS A 1 263 ? -1.686 -7.562 -3.737 1.00 82.06 263 LYS A CA 1
ATOM 2077 C C . LYS A 1 263 ? -1.391 -7.259 -5.209 1.00 82.06 263 LYS A C 1
ATOM 2079 O O . LYS A 1 263 ? -2.300 -6.984 -5.990 1.00 82.06 263 LYS A O 1
ATOM 2084 N N . ALA A 1 264 ? -0.116 -7.326 -5.579 1.00 82.56 264 ALA A N 1
ATOM 2085 C CA . ALA A 1 264 ? 0.340 -7.156 -6.956 1.00 82.56 264 ALA A CA 1
ATOM 2086 C C . ALA A 1 264 ? 0.100 -8.439 -7.769 1.00 82.56 264 ALA A C 1
ATOM 2088 O O . ALA A 1 264 ? 1.037 -9.101 -8.201 1.00 82.56 264 ALA A O 1
ATOM 2089 N N . GLN A 1 265 ? -1.166 -8.832 -7.899 1.00 82.31 265 GLN A N 1
ATOM 2090 C CA . GLN A 1 265 ? -1.595 -10.009 -8.649 1.00 82.31 265 GLN A CA 1
ATOM 2091 C C . GLN A 1 265 ? -2.987 -9.770 -9.255 1.00 82.31 265 GLN A C 1
ATOM 2093 O O . GLN A 1 265 ? -3.734 -8.932 -8.731 1.00 82.31 265 GLN A O 1
ATOM 2098 N N . PRO A 1 266 ? -3.354 -10.500 -10.321 1.00 87.69 266 PRO A N 1
ATOM 2099 C CA . PRO A 1 266 ? -4.734 -10.559 -10.788 1.00 87.69 266 PRO A CA 1
ATOM 2100 C C . PRO A 1 266 ? -5.674 -11.048 -9.681 1.00 87.69 266 PRO A C 1
ATOM 2102 O O . PRO A 1 266 ? -5.307 -11.904 -8.873 1.00 87.69 266 PRO A O 1
ATOM 2105 N N . LEU A 1 267 ? -6.881 -10.495 -9.642 1.00 91.69 267 LEU A N 1
ATOM 2106 C CA . LEU A 1 267 ? -7.938 -10.881 -8.716 1.00 91.69 267 LEU A CA 1
ATOM 2107 C C . LEU A 1 267 ? -8.859 -11.892 -9.393 1.00 91.69 267 LEU A C 1
ATOM 2109 O O . LEU A 1 267 ? -9.321 -11.671 -10.514 1.00 91.69 267 LEU A O 1
ATOM 2113 N N . SER A 1 268 ? -9.139 -12.995 -8.704 1.00 95.00 268 SER A N 1
ATOM 2114 C CA . SER A 1 268 ? -10.155 -13.946 -9.154 1.00 95.00 268 SER A CA 1
ATOM 2115 C C . SER A 1 268 ? -11.565 -13.345 -9.022 1.00 95.00 268 SER A C 1
ATOM 2117 O O . SER A 1 268 ? -11.758 -12.390 -8.264 1.00 95.00 268 SER A O 1
ATOM 2119 N N . PRO A 1 269 ? -12.591 -13.907 -9.689 1.00 96.06 269 PRO A N 1
ATOM 2120 C CA . PRO A 1 269 ? -13.976 -13.476 -9.486 1.00 96.06 269 PRO A CA 1
ATOM 2121 C C . PRO A 1 269 ? -14.400 -13.487 -8.008 1.00 96.06 269 PRO A C 1
ATOM 2123 O O . PRO A 1 269 ? -15.000 -12.524 -7.537 1.00 96.06 269 PRO A O 1
ATOM 2126 N N . GLY A 1 270 ? -13.992 -14.515 -7.253 1.00 97.38 270 GLY A N 1
ATOM 2127 C CA . GLY A 1 270 ? -14.250 -14.598 -5.814 1.00 97.38 270 GLY A CA 1
ATOM 2128 C C . GLY A 1 270 ? -13.526 -13.519 -5.001 1.00 97.38 270 GLY A C 1
ATOM 2129 O O . GLY A 1 270 ? -14.091 -12.991 -4.045 1.00 97.38 270 GLY A O 1
ATOM 2130 N N . ASP A 1 271 ? -12.311 -13.127 -5.400 1.00 95.94 271 ASP A N 1
ATOM 2131 C CA . ASP A 1 271 ? -11.611 -11.999 -4.773 1.00 95.94 271 ASP A CA 1
ATOM 2132 C C . ASP A 1 271 ? -12.323 -10.669 -5.039 1.00 95.94 271 ASP A C 1
ATOM 2134 O O . ASP A 1 271 ? -12.382 -9.816 -4.155 1.00 95.94 271 ASP A O 1
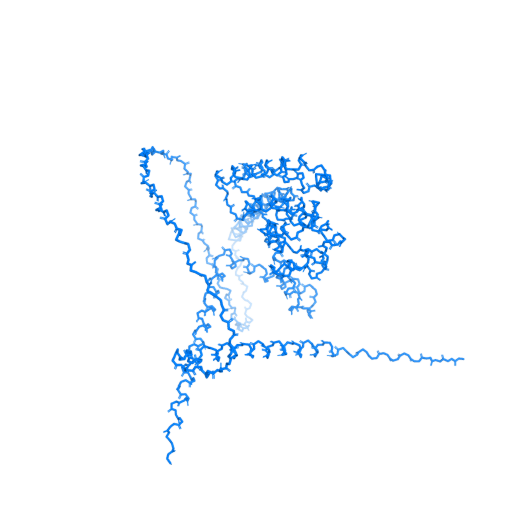ATOM 2138 N N . LEU A 1 272 ? -12.875 -10.480 -6.242 1.00 96.50 272 LEU A N 1
ATOM 2139 C CA . LEU A 1 272 ? -13.631 -9.276 -6.595 1.00 96.50 272 LEU A CA 1
ATOM 2140 C C . LEU A 1 272 ? -14.931 -9.172 -5.784 1.00 96.50 272 LEU A C 1
ATOM 2142 O O . LEU A 1 272 ? -15.242 -8.095 -5.269 1.00 96.50 272 LEU A O 1
ATOM 2146 N N . ASP A 1 273 ? -15.649 -10.284 -5.613 1.00 97.88 273 ASP A N 1
ATOM 2147 C CA . ASP A 1 273 ? -16.841 -10.358 -4.756 1.00 97.88 273 ASP A CA 1
ATOM 2148 C C . ASP A 1 273 ? -16.488 -10.111 -3.279 1.00 97.88 273 ASP A C 1
ATOM 2150 O O . ASP A 1 273 ? -17.190 -9.386 -2.563 1.00 97.88 273 ASP A O 1
ATOM 2154 N N . GLY A 1 274 ? -15.362 -10.671 -2.827 1.00 97.94 274 GLY A N 1
ATOM 2155 C CA . GLY A 1 274 ? -14.822 -10.454 -1.487 1.00 97.94 274 GLY A CA 1
ATOM 2156 C C . GLY A 1 274 ? -14.441 -8.993 -1.234 1.00 97.94 274 GLY A C 1
ATOM 2157 O O . GLY A 1 274 ? -14.794 -8.437 -0.191 1.00 97.94 274 GLY A O 1
ATOM 2158 N N . LEU A 1 275 ? -13.779 -8.349 -2.199 1.00 96.94 275 LEU A N 1
ATOM 2159 C CA . LEU A 1 275 ? -13.427 -6.930 -2.148 1.00 96.94 275 LEU A CA 1
ATOM 2160 C C . LEU A 1 275 ? -14.679 -6.055 -2.056 1.00 96.94 275 LEU A C 1
ATOM 2162 O O . LEU A 1 275 ? -14.753 -5.176 -1.195 1.00 96.94 275 LEU A O 1
ATOM 2166 N N . GLU A 1 276 ? -15.661 -6.299 -2.921 1.00 97.75 276 GLU A N 1
ATOM 2167 C CA . GLU A 1 276 ? -16.921 -5.560 -2.927 1.00 97.75 276 GLU A CA 1
ATOM 2168 C C . GLU A 1 276 ? -17.659 -5.694 -1.590 1.00 97.75 276 GLU A C 1
ATOM 2170 O O . GLU A 1 276 ? -18.043 -4.691 -0.981 1.00 97.75 276 GLU A O 1
ATOM 2175 N N . THR A 1 277 ? -17.748 -6.918 -1.068 1.00 98.44 277 THR A N 1
ATOM 2176 C CA . THR A 1 277 ? -18.330 -7.194 0.250 1.00 98.44 277 THR A CA 1
ATOM 2177 C C . THR A 1 277 ? -17.595 -6.443 1.362 1.00 98.44 277 THR A C 1
ATOM 2179 O O . THR A 1 277 ? -18.233 -5.794 2.195 1.00 98.44 277 THR A O 1
ATOM 2182 N N . ALA A 1 278 ? -16.259 -6.474 1.374 1.00 98.06 278 ALA A N 1
ATOM 2183 C CA . ALA A 1 278 ? -15.453 -5.791 2.385 1.00 98.06 278 ALA A CA 1
ATOM 2184 C C . ALA A 1 278 ? -15.632 -4.262 2.340 1.00 98.06 278 ALA A C 1
ATOM 2186 O O . ALA A 1 278 ? -15.748 -3.623 3.391 1.00 98.06 278 ALA A O 1
ATOM 2187 N N . VAL A 1 279 ? -15.705 -3.671 1.141 1.00 97.56 279 VAL A N 1
ATOM 2188 C CA . VAL A 1 279 ? -15.955 -2.232 0.959 1.00 97.56 279 VAL A CA 1
ATOM 2189 C C . VAL A 1 279 ? -17.369 -1.856 1.408 1.00 97.56 279 VAL A C 1
ATOM 2191 O O . VAL A 1 279 ? -17.528 -0.848 2.103 1.00 97.56 279 VAL A O 1
ATOM 2194 N N . TYR A 1 280 ? -18.391 -2.661 1.096 1.00 97.94 280 TYR A N 1
ATOM 2195 C CA . TYR A 1 280 ? -19.753 -2.406 1.577 1.00 97.94 280 TYR A CA 1
ATOM 2196 C C . TYR A 1 280 ? -19.869 -2.506 3.095 1.00 97.94 280 TYR A C 1
ATOM 2198 O O . TYR A 1 280 ? -20.465 -1.621 3.710 1.00 97.94 280 TYR A O 1
ATOM 2206 N N . GLN A 1 281 ? -19.273 -3.529 3.710 1.00 98.00 281 GLN A N 1
ATOM 2207 C CA . GLN A 1 281 ? -19.246 -3.664 5.169 1.00 98.00 281 GLN A CA 1
ATOM 2208 C C . GLN A 1 281 ? -18.549 -2.471 5.825 1.00 98.00 281 GLN A C 1
ATOM 2210 O O . GLN A 1 281 ? -19.043 -1.931 6.811 1.00 98.00 281 GLN A O 1
ATOM 2215 N N . PHE A 1 282 ? -17.429 -2.019 5.257 1.00 97.81 282 PHE A N 1
ATOM 2216 C CA . PHE A 1 282 ? -16.740 -0.835 5.756 1.00 97.81 282 PHE A CA 1
ATOM 2217 C C . PHE A 1 282 ? -17.594 0.429 5.626 1.00 97.81 282 PHE A C 1
ATOM 2219 O O . PHE A 1 282 ? -17.668 1.223 6.561 1.00 97.81 282 PHE A O 1
ATOM 2226 N N . LYS A 1 283 ? -18.277 0.611 4.492 1.00 97.12 283 LYS A N 1
ATOM 2227 C CA . LYS A 1 283 ? -19.196 1.734 4.290 1.00 97.12 283 LYS A CA 1
ATOM 2228 C C . LYS A 1 283 ? -20.338 1.720 5.312 1.00 97.12 283 LYS A C 1
ATOM 2230 O O . LYS A 1 283 ? -20.583 2.752 5.927 1.00 97.12 283 LYS A O 1
ATOM 2235 N N . ALA A 1 284 ? -20.983 0.571 5.516 1.00 97.75 284 ALA A N 1
ATOM 2236 C CA . ALA A 1 284 ? -22.056 0.413 6.498 1.00 97.75 284 ALA A CA 1
ATOM 2237 C C . ALA A 1 284 ? -21.571 0.749 7.918 1.00 97.75 284 ALA A C 1
ATOM 2239 O O . ALA A 1 284 ? -22.197 1.547 8.609 1.00 97.75 284 ALA A O 1
ATOM 2240 N N . PHE A 1 285 ? -20.391 0.253 8.301 1.00 97.38 285 PHE A N 1
ATOM 2241 C CA . PHE A 1 285 ? -19.765 0.602 9.575 1.00 97.38 285 PHE A CA 1
ATOM 2242 C C . PHE A 1 285 ? -19.523 2.117 9.715 1.00 97.38 285 PHE A C 1
ATOM 2244 O O . PHE A 1 285 ? -19.807 2.705 10.755 1.00 97.38 285 PHE A O 1
ATOM 2251 N N . LEU A 1 286 ? -19.040 2.795 8.666 1.00 96.50 286 LEU A N 1
ATOM 2252 C CA . LEU A 1 286 ? -18.870 4.255 8.696 1.00 96.50 286 LEU A CA 1
ATOM 2253 C C . LEU A 1 286 ? -20.204 5.011 8.776 1.00 96.50 286 LEU A C 1
ATOM 2255 O O . LEU A 1 286 ? -20.254 6.088 9.372 1.00 96.50 286 LEU A O 1
ATOM 2259 N N . ASP A 1 287 ? -21.271 4.484 8.178 1.00 95.81 287 ASP A N 1
ATOM 2260 C CA . ASP A 1 287 ? -22.611 5.068 8.275 1.00 95.81 287 ASP A CA 1
ATOM 2261 C C . ASP A 1 287 ? -23.143 5.006 9.722 1.00 95.81 287 ASP A C 1
ATOM 2263 O O . ASP A 1 287 ? -23.772 5.963 10.178 1.00 95.81 287 ASP A O 1
ATOM 2267 N N . GLU A 1 288 ? -22.799 3.953 10.469 1.00 97.12 288 GLU A N 1
ATOM 2268 C CA . GLU A 1 288 ? -23.109 3.786 11.899 1.00 97.12 288 GLU A CA 1
ATOM 2269 C C . GLU A 1 288 ? -22.192 4.594 12.833 1.00 97.12 288 GLU A C 1
ATOM 2271 O O . GLU A 1 288 ? -22.537 4.823 13.992 1.00 97.12 288 GLU A O 1
ATOM 2276 N N . GLN A 1 289 ? -21.043 5.071 12.337 1.00 96.69 289 GLN A N 1
ATOM 2277 C CA . GLN A 1 289 ? -20.023 5.786 13.116 1.00 96.69 289 GLN A CA 1
ATOM 2278 C C . GLN A 1 289 ? -19.766 7.210 12.569 1.00 96.69 289 GLN A C 1
ATOM 2280 O O . GLN A 1 289 ? -18.712 7.480 11.973 1.00 96.69 289 GLN A O 1
ATOM 2285 N N . PRO A 1 290 ? -20.678 8.184 12.800 1.00 93.56 290 PRO A N 1
ATOM 2286 C CA . PRO A 1 290 ? -20.623 9.520 12.192 1.00 93.56 290 PRO A CA 1
ATOM 2287 C C . PRO A 1 290 ? -19.332 10.296 12.477 1.00 93.56 290 PRO A C 1
ATOM 2289 O O . PRO A 1 290 ? -18.858 11.068 11.635 1.00 93.56 290 PRO A O 1
ATOM 2292 N N . MET A 1 291 ? -18.746 10.090 13.659 1.00 93.94 291 MET A N 1
ATOM 2293 C CA . MET A 1 291 ? -17.497 10.736 14.066 1.00 93.94 291 MET A CA 1
ATOM 2294 C C . MET A 1 291 ? -16.316 10.268 13.210 1.00 93.94 291 MET A C 1
ATOM 2296 O O . MET A 1 291 ? -15.585 11.095 12.659 1.00 93.94 291 MET A O 1
ATOM 2300 N N . VAL A 1 292 ? -16.175 8.953 13.015 1.00 94.19 292 VAL A N 1
ATOM 2301 C CA . VAL A 1 292 ? -15.139 8.379 12.144 1.00 94.19 292 VAL A CA 1
ATOM 2302 C C . VAL A 1 292 ? -15.397 8.757 10.690 1.00 94.19 292 VAL A C 1
ATOM 2304 O O . VAL A 1 292 ? -14.477 9.168 9.980 1.00 94.19 292 VAL A O 1
ATOM 2307 N N . ARG A 1 293 ? -16.655 8.714 10.242 1.00 93.38 293 ARG A N 1
ATOM 2308 C CA . ARG A 1 293 ? -17.019 9.161 8.895 1.00 93.38 293 ARG A CA 1
ATOM 2309 C C . ARG A 1 293 ? -16.603 10.604 8.644 1.00 93.38 293 ARG A C 1
ATOM 2311 O O . ARG A 1 293 ? -16.063 10.896 7.584 1.00 93.38 293 ARG A O 1
ATOM 2318 N N . THR A 1 294 ? -16.804 11.499 9.608 1.00 93.25 294 THR A N 1
ATOM 2319 C CA . THR A 1 294 ? -16.405 12.913 9.501 1.00 93.25 294 THR A CA 1
ATOM 2320 C C . THR A 1 294 ? -14.886 13.089 9.481 1.00 93.25 294 THR A C 1
ATOM 2322 O O . THR A 1 294 ? -14.364 13.947 8.762 1.00 93.25 294 THR A O 1
ATOM 2325 N N . LEU A 1 295 ? -14.161 12.276 10.251 1.00 92.75 295 LEU A N 1
ATOM 2326 C CA . LEU A 1 295 ? -12.699 12.245 10.241 1.00 92.75 295 LEU A CA 1
ATOM 2327 C C . LEU A 1 295 ? -12.159 11.839 8.859 1.00 92.75 295 LEU A C 1
ATOM 2329 O O . LEU A 1 295 ? -11.250 12.486 8.327 1.00 92.75 295 LEU A O 1
ATOM 2333 N N . LEU A 1 296 ? -12.733 10.786 8.269 1.00 92.69 296 LEU A N 1
ATOM 2334 C CA . LEU A 1 296 ? -12.272 10.219 7.002 1.00 92.69 296 LEU A CA 1
ATOM 2335 C C . LEU A 1 296 ? -12.816 10.953 5.769 1.00 92.69 296 LEU A C 1
ATOM 2337 O O . LEU A 1 296 ? -12.106 11.037 4.771 1.00 92.69 296 LEU A O 1
ATOM 2341 N N . SER A 1 297 ? -14.014 11.542 5.819 1.00 85.44 297 SER A N 1
ATOM 2342 C CA . SER A 1 297 ? -14.651 12.220 4.673 1.00 85.44 297 SER A CA 1
ATOM 2343 C C . SER A 1 297 ? -13.851 13.409 4.145 1.00 85.44 297 SER A C 1
ATOM 2345 O O . SER A 1 297 ? -13.903 13.723 2.959 1.00 85.44 297 SER A O 1
ATOM 2347 N N . LYS A 1 298 ? -13.040 14.037 5.002 1.00 82.62 298 LYS A N 1
ATOM 2348 C CA . LYS A 1 298 ? -12.107 15.110 4.618 1.00 82.62 298 LYS A CA 1
ATOM 2349 C C . LYS A 1 298 ? -10.909 14.606 3.807 1.00 82.62 298 LYS A C 1
ATOM 2351 O O . LYS A 1 298 ? -10.075 15.408 3.385 1.00 82.62 298 LYS A O 1
ATOM 2356 N N . LYS A 1 299 ? -10.753 13.292 3.638 1.00 86.19 299 LYS A N 1
ATOM 2357 C CA . LYS A 1 299 ? -9.639 12.674 2.919 1.00 86.19 299 LYS A CA 1
ATOM 2358 C C . LYS A 1 299 ? -10.130 12.170 1.572 1.00 86.19 299 LYS A C 1
ATOM 2360 O O . LYS A 1 299 ? -10.913 11.228 1.515 1.00 86.19 299 LYS A O 1
ATOM 2365 N N . THR A 1 300 ? -9.558 12.697 0.490 1.00 87.75 300 THR A N 1
ATOM 2366 C CA . THR A 1 300 ? -9.786 12.185 -0.872 1.00 87.75 300 THR A CA 1
ATOM 2367 C C . THR A 1 300 ? -9.608 10.666 -0.919 1.00 87.75 300 THR A C 1
ATOM 2369 O O . THR A 1 300 ? -10.465 9.967 -1.431 1.00 87.75 300 THR A O 1
ATOM 2372 N N . LYS A 1 301 ? -8.579 10.136 -0.244 1.00 90.88 301 LYS A N 1
ATOM 2373 C CA . LYS A 1 301 ? -8.285 8.695 -0.132 1.00 90.88 301 LYS A CA 1
ATOM 2374 C C . LYS A 1 301 ? -9.454 7.835 0.377 1.00 90.88 301 LYS A C 1
ATOM 2376 O O . LYS A 1 301 ? -9.574 6.693 -0.044 1.00 90.88 301 LYS A O 1
ATOM 2381 N N . ALA A 1 302 ? -10.315 8.360 1.249 1.00 91.88 302 ALA A N 1
ATOM 2382 C CA . ALA A 1 302 ? -11.494 7.626 1.710 1.00 91.88 302 ALA A CA 1
ATOM 2383 C C . ALA A 1 302 ? -12.575 7.563 0.622 1.00 91.88 302 ALA A C 1
ATOM 2385 O O . ALA A 1 302 ? -13.154 6.507 0.399 1.00 91.88 302 ALA A O 1
ATOM 2386 N N . HIS A 1 303 ? -12.812 8.668 -0.094 1.00 91.44 303 HIS A N 1
ATOM 2387 C CA . HIS A 1 303 ? -13.741 8.697 -1.228 1.00 91.44 303 HIS A CA 1
ATOM 2388 C C . HIS A 1 303 ? -13.310 7.724 -2.333 1.00 91.44 303 HIS A C 1
ATOM 2390 O O . HIS A 1 303 ? -14.122 6.964 -2.847 1.00 91.44 303 HIS A O 1
ATOM 2396 N N . LEU A 1 304 ? -12.017 7.723 -2.640 1.00 90.75 304 LEU A N 1
ATOM 2397 C CA . LEU A 1 304 ? -11.366 6.799 -3.563 1.00 90.75 304 LEU A CA 1
ATOM 2398 C C . LEU A 1 304 ? -11.676 5.330 -3.210 1.00 90.75 304 LEU A C 1
ATOM 2400 O O . LEU A 1 304 ? -12.305 4.617 -3.991 1.00 90.75 304 LEU A O 1
ATOM 2404 N N . LEU A 1 305 ? -11.369 4.924 -1.976 1.00 93.06 305 LEU A N 1
ATOM 2405 C CA . LEU A 1 305 ? -11.639 3.571 -1.484 1.00 93.06 305 LEU A CA 1
ATOM 2406 C C . LEU A 1 305 ? -13.126 3.189 -1.545 1.00 93.06 305 LEU A C 1
ATOM 2408 O O . LEU A 1 305 ? -13.457 2.083 -1.958 1.00 93.06 305 LEU A O 1
ATOM 2412 N N . LEU A 1 306 ? -14.021 4.092 -1.141 1.00 93.75 306 LEU A N 1
ATOM 2413 C CA . LEU A 1 306 ? -15.451 3.789 -1.017 1.00 93.75 306 LEU A CA 1
ATOM 2414 C C . LEU A 1 306 ? -16.205 3.772 -2.351 1.00 93.75 306 LEU A C 1
ATOM 2416 O O . LEU A 1 306 ? -17.268 3.159 -2.425 1.00 93.75 306 LEU A O 1
ATOM 2420 N N . HIS A 1 307 ? -15.707 4.468 -3.375 1.00 92.00 307 HIS A N 1
ATOM 2421 C CA . HIS A 1 307 ? -16.457 4.675 -4.618 1.00 92.00 307 HIS A CA 1
ATOM 2422 C C . HIS A 1 307 ? -15.765 4.157 -5.873 1.00 92.00 307 HIS A C 1
ATOM 2424 O O . HIS A 1 307 ? -16.457 3.872 -6.845 1.00 92.00 307 HIS A O 1
ATOM 2430 N N . HIS A 1 308 ? -14.437 4.029 -5.874 1.00 92.06 308 HIS A N 1
ATOM 2431 C CA . HIS A 1 308 ? -13.681 3.772 -7.102 1.00 92.06 308 HIS A CA 1
ATOM 2432 C C . HIS A 1 308 ? -12.909 2.454 -7.078 1.00 92.06 308 HIS A C 1
ATOM 2434 O O . HIS A 1 308 ? -12.673 1.897 -8.142 1.00 92.06 308 HIS A O 1
ATOM 2440 N N . PHE A 1 309 ? -12.593 1.891 -5.905 1.00 91.69 309 PHE A N 1
ATOM 2441 C CA . PHE A 1 309 ? -11.853 0.620 -5.823 1.00 91.69 309 PHE A CA 1
ATOM 2442 C C . PHE A 1 309 ? -12.590 -0.546 -6.480 1.00 91.69 309 PHE A C 1
ATOM 2444 O O . PHE A 1 309 ? -11.998 -1.263 -7.280 1.00 91.69 309 PHE A O 1
ATOM 2451 N N . VAL A 1 310 ? -13.870 -0.742 -6.150 1.00 94.50 310 VAL A N 1
ATOM 2452 C CA . VAL A 1 310 ? -14.650 -1.868 -6.684 1.00 94.50 310 VAL A CA 1
ATOM 2453 C C . VAL A 1 310 ? -14.873 -1.721 -8.192 1.00 94.50 310 VAL A C 1
ATOM 2455 O O . VAL A 1 310 ? -14.527 -2.659 -8.909 1.00 94.50 310 VAL A O 1
ATOM 2458 N N . PRO A 1 311 ? -15.360 -0.574 -8.718 1.00 93.94 311 PRO A N 1
ATOM 2459 C CA . PRO A 1 311 ? -15.500 -0.403 -10.164 1.00 93.94 311 PRO A CA 1
ATOM 2460 C C . PRO A 1 311 ? -14.183 -0.600 -10.915 1.00 93.94 311 PRO A C 1
ATOM 2462 O O . PRO A 1 311 ? -14.156 -1.314 -11.913 1.00 93.94 311 PRO A O 1
ATOM 2465 N N . PHE A 1 312 ? -13.087 -0.032 -10.400 1.00 91.81 312 PHE A N 1
ATOM 2466 C CA . PHE A 1 312 ? -11.767 -0.188 -11.001 1.00 91.81 312 PHE A CA 1
ATOM 2467 C C . PHE A 1 312 ? -11.335 -1.659 -11.033 1.00 91.81 312 PHE A C 1
ATOM 2469 O O . PHE A 1 312 ? -10.983 -2.179 -12.090 1.00 91.81 312 PHE A O 1
ATOM 2476 N N . ALA A 1 313 ? -11.420 -2.362 -9.900 1.00 92.25 313 ALA A N 1
ATOM 2477 C CA . ALA A 1 313 ? -11.023 -3.763 -9.816 1.00 92.25 313 ALA A CA 1
ATOM 2478 C C . ALA A 1 313 ? -11.877 -4.663 -10.721 1.00 92.25 313 ALA A C 1
ATOM 2480 O O . ALA A 1 313 ? -11.341 -5.565 -11.357 1.00 92.25 313 ALA A O 1
ATOM 2481 N N . ARG A 1 314 ? -13.186 -4.404 -10.831 1.00 93.06 314 ARG A N 1
ATOM 2482 C CA . ARG A 1 314 ? -14.085 -5.140 -11.738 1.00 93.06 314 ARG A CA 1
ATOM 2483 C C . ARG A 1 314 ? -13.753 -4.891 -13.205 1.00 93.06 314 ARG A C 1
ATOM 2485 O O . ARG A 1 314 ? -13.806 -5.820 -14.000 1.00 93.06 314 ARG A O 1
ATOM 2492 N N . GLN A 1 315 ? -13.414 -3.653 -13.555 1.00 92.38 315 GLN A N 1
ATOM 2493 C CA . GLN A 1 315 ? -13.074 -3.282 -14.925 1.00 92.38 315 GLN A CA 1
ATOM 2494 C C . GLN A 1 315 ? -11.720 -3.855 -15.362 1.00 92.38 315 GLN A C 1
ATOM 2496 O O . GLN A 1 315 ? -11.575 -4.263 -16.512 1.00 92.38 315 GLN A O 1
ATOM 2501 N N . HIS A 1 316 ? -10.731 -3.868 -14.467 1.00 89.12 316 HIS A N 1
ATOM 2502 C CA . HIS A 1 316 ? -9.343 -4.183 -14.817 1.00 89.12 316 HIS A CA 1
ATOM 2503 C C . HIS A 1 316 ? -8.865 -5.559 -14.336 1.00 89.12 316 HIS A C 1
ATOM 2505 O O . HIS A 1 316 ? -7.831 -6.036 -14.793 1.00 89.12 316 HIS A O 1
ATOM 2511 N N . GLY A 1 317 ? -9.589 -6.211 -13.424 1.00 90.06 317 GLY A N 1
ATOM 2512 C CA . GLY A 1 317 ? -9.219 -7.517 -12.871 1.00 90.06 317 GLY A CA 1
ATOM 2513 C C . GLY A 1 317 ? -8.039 -7.478 -11.895 1.00 90.06 317 GLY A C 1
ATOM 2514 O O . GLY A 1 317 ? -7.502 -8.522 -11.537 1.00 90.06 317 GLY A O 1
ATOM 2515 N N . PHE A 1 318 ? -7.601 -6.298 -11.456 1.00 88.56 318 PHE A N 1
ATOM 2516 C CA . PHE A 1 318 ? -6.537 -6.130 -10.466 1.00 88.56 318 PHE A CA 1
ATOM 2517 C C . PHE A 1 318 ? -6.703 -4.809 -9.709 1.00 88.56 318 PHE A C 1
ATOM 2519 O O . PHE A 1 318 ? -7.433 -3.916 -10.134 1.00 88.56 318 PHE A O 1
ATOM 2526 N N . LEU A 1 319 ? -5.981 -4.668 -8.593 1.00 85.38 319 LEU A N 1
ATOM 2527 C CA . LEU A 1 319 ? -5.974 -3.437 -7.795 1.00 85.38 319 LEU A CA 1
ATOM 2528 C C . LEU A 1 319 ? -4.552 -2.985 -7.418 1.00 85.38 319 LEU A C 1
ATOM 2530 O O . LEU A 1 319 ? -4.243 -1.803 -7.500 1.00 85.38 319 LEU A O 1
ATOM 2534 N N . GLY A 1 320 ? -3.669 -3.916 -7.038 1.00 81.12 320 GLY A N 1
ATOM 2535 C CA . GLY A 1 320 ? -2.290 -3.608 -6.628 1.00 81.12 320 GLY A CA 1
ATOM 2536 C C . GLY A 1 320 ? -1.218 -3.824 -7.699 1.00 81.12 320 GLY A C 1
ATOM 2537 O O . GLY A 1 320 ? -0.046 -3.616 -7.413 1.00 81.12 320 GLY A O 1
ATOM 2538 N N . LEU A 1 321 ? -1.570 -4.281 -8.906 1.00 78.31 321 LEU A N 1
ATOM 2539 C CA . LEU A 1 321 ? -0.574 -4.617 -9.937 1.00 78.31 321 LEU A CA 1
ATOM 2540 C C . LEU A 1 321 ? 0.162 -3.381 -10.467 1.00 78.31 321 LEU A C 1
ATOM 2542 O O . LEU A 1 321 ? 1.326 -3.459 -10.838 1.00 78.31 321 LEU A O 1
ATOM 2546 N N . LEU A 1 322 ? -0.518 -2.241 -10.466 1.00 69.81 322 LEU A N 1
ATOM 2547 C CA . LEU A 1 322 ? 0.025 -0.984 -10.950 1.00 69.81 322 LEU A CA 1
ATOM 2548 C C . LEU A 1 322 ? 0.714 -0.159 -9.849 1.00 69.81 322 LEU A C 1
ATOM 2550 O O . LEU A 1 322 ? 1.001 1.007 -10.077 1.00 69.81 322 LEU A O 1
ATOM 2554 N N . ASP A 1 323 ? 0.953 -0.724 -8.656 1.00 73.56 323 ASP A N 1
ATOM 2555 C CA . ASP A 1 323 ? 1.458 0.013 -7.486 1.00 73.56 323 ASP A CA 1
ATOM 2556 C C . ASP A 1 323 ? 2.765 0.787 -7.737 1.00 73.56 323 ASP A C 1
ATOM 2558 O O . ASP A 1 323 ? 3.752 0.230 -8.214 1.00 73.56 323 ASP A O 1
ATOM 2562 N N . GLU A 1 324 ? 2.814 2.051 -7.298 1.00 72.69 324 GLU A N 1
ATOM 2563 C CA . GLU A 1 324 ? 4.017 2.907 -7.313 1.00 72.69 324 GLU A CA 1
ATOM 2564 C C . GLU A 1 324 ? 5.121 2.384 -6.380 1.00 72.69 324 GLU A C 1
ATOM 2566 O O . GLU A 1 324 ? 6.227 2.921 -6.327 1.00 72.69 324 GLU A O 1
ATOM 2571 N N . GLN A 1 325 ? 4.857 1.306 -5.637 1.00 73.56 325 GLN A N 1
ATOM 2572 C CA . GLN A 1 325 ? 5.853 0.648 -4.795 1.00 73.56 325 GLN A CA 1
ATOM 2573 C C . GLN A 1 325 ? 7.104 0.224 -5.574 1.00 73.56 325 GLN A C 1
ATOM 2575 O O . GLN A 1 325 ? 8.193 0.230 -4.995 1.00 73.56 325 GLN A O 1
ATOM 2580 N N . GLY A 1 326 ? 6.976 -0.096 -6.868 1.00 70.38 326 GLY A N 1
ATOM 2581 C CA . GLY A 1 326 ? 8.128 -0.324 -7.746 1.00 70.38 326 GLY A CA 1
ATOM 2582 C C . GLY A 1 326 ? 9.035 0.907 -7.824 1.00 70.38 326 GLY A C 1
ATOM 2583 O O . GLY A 1 326 ? 10.225 0.825 -7.512 1.00 70.38 326 GLY A O 1
ATOM 2584 N N . ASP A 1 327 ? 8.455 2.068 -8.123 1.00 75.38 327 ASP A N 1
ATOM 2585 C CA . ASP A 1 327 ? 9.171 3.343 -8.216 1.00 75.38 327 ASP A CA 1
ATOM 2586 C C . ASP A 1 327 ? 9.728 3.791 -6.852 1.00 75.38 327 ASP A C 1
ATOM 2588 O O . ASP A 1 327 ? 10.883 4.220 -6.739 1.00 75.38 327 ASP A O 1
ATOM 2592 N N . GLU A 1 328 ? 8.970 3.621 -5.763 1.00 75.81 328 GLU A N 1
ATOM 2593 C CA . GLU A 1 328 ? 9.462 3.931 -4.415 1.00 75.81 328 GLU A CA 1
ATOM 2594 C C . GLU A 1 328 ? 10.655 3.053 -4.006 1.00 75.81 328 GLU A C 1
ATOM 2596 O O . GLU A 1 328 ? 11.585 3.530 -3.334 1.00 75.81 328 GLU A O 1
ATOM 2601 N N . ALA A 1 329 ? 10.674 1.782 -4.419 1.00 72.06 329 ALA A N 1
ATOM 2602 C CA . ALA A 1 329 ? 11.808 0.898 -4.179 1.00 72.06 329 ALA A CA 1
ATOM 2603 C C . ALA A 1 329 ? 13.071 1.413 -4.890 1.00 72.06 329 ALA A C 1
ATOM 2605 O O . ALA A 1 329 ? 14.161 1.390 -4.292 1.00 72.06 329 ALA A O 1
ATOM 2606 N N . LEU A 1 330 ? 12.927 1.974 -6.098 1.00 76.62 330 LEU A N 1
ATOM 2607 C CA . LEU A 1 330 ? 14.028 2.586 -6.847 1.00 76.62 330 LEU A CA 1
ATOM 2608 C C . LEU A 1 330 ? 14.637 3.783 -6.112 1.00 76.62 330 LEU A C 1
ATOM 2610 O O . LEU A 1 330 ? 15.861 3.914 -6.089 1.00 76.62 330 LEU A O 1
ATOM 2614 N N . HIS A 1 331 ? 13.854 4.591 -5.388 1.00 77.31 331 HIS A N 1
ATOM 2615 C CA . HIS A 1 331 ? 14.408 5.682 -4.567 1.00 77.31 331 HIS A CA 1
ATOM 2616 C C . HIS A 1 331 ? 15.406 5.198 -3.498 1.00 77.31 331 HIS A C 1
ATOM 2618 O O . HIS A 1 331 ? 16.300 5.943 -3.074 1.00 77.31 331 HIS A O 1
ATOM 2624 N N . SER A 1 332 ? 15.258 3.967 -3.000 1.00 75.44 332 SER A N 1
ATOM 2625 C CA . SER A 1 332 ? 16.208 3.381 -2.042 1.00 75.44 332 SER A CA 1
ATOM 2626 C C . SER A 1 332 ? 17.516 2.945 -2.710 1.00 75.44 332 SER A C 1
ATOM 2628 O O . SER A 1 332 ? 18.589 3.065 -2.111 1.00 75.44 332 SER A O 1
ATOM 2630 N N . VAL A 1 333 ? 17.432 2.451 -3.948 1.00 78.19 333 VAL A N 1
ATOM 2631 C CA . VAL A 1 333 ? 18.587 2.107 -4.785 1.00 78.19 333 VAL A CA 1
ATOM 2632 C C . VAL A 1 333 ? 19.327 3.388 -5.146 1.00 78.19 333 VAL A C 1
ATOM 2634 O O . VAL A 1 333 ? 20.512 3.508 -4.846 1.00 78.19 333 VAL A O 1
ATOM 2637 N N . TRP A 1 334 ? 18.602 4.392 -5.639 1.00 81.81 334 TRP A N 1
ATOM 2638 C CA . TRP A 1 334 ? 19.152 5.689 -6.021 1.00 81.81 334 TRP A CA 1
ATOM 2639 C C . TRP A 1 334 ? 19.952 6.340 -4.893 1.00 81.81 334 TRP A C 1
ATOM 2641 O O . TRP A 1 334 ? 21.111 6.699 -5.076 1.00 81.81 334 TRP A O 1
ATOM 2651 N N . ARG A 1 335 ? 19.389 6.398 -3.678 1.00 82.62 335 ARG A N 1
ATOM 2652 C CA . ARG A 1 335 ? 20.089 6.951 -2.504 1.00 82.62 335 ARG A CA 1
ATOM 2653 C C . ARG A 1 335 ? 21.348 6.173 -2.118 1.00 82.62 335 ARG A C 1
ATOM 2655 O O . ARG A 1 335 ? 22.287 6.766 -1.592 1.00 82.62 335 ARG A O 1
ATOM 2662 N N . ARG A 1 336 ? 21.385 4.853 -2.331 1.00 80.62 336 ARG A N 1
ATOM 2663 C CA . ARG A 1 336 ? 22.597 4.051 -2.089 1.00 80.62 336 ARG A CA 1
ATOM 2664 C C . ARG A 1 336 ? 23.678 4.387 -3.111 1.00 80.62 336 ARG A C 1
ATOM 2666 O O . ARG A 1 336 ? 24.808 4.653 -2.712 1.00 80.62 336 ARG A O 1
ATOM 2673 N N . LEU A 1 337 ? 23.311 4.440 -4.387 1.00 82.31 337 LEU A N 1
ATOM 2674 C CA . LEU A 1 337 ? 24.207 4.831 -5.474 1.00 82.31 337 LEU A CA 1
ATOM 2675 C C . LEU A 1 337 ? 24.743 6.257 -5.290 1.00 82.31 337 LEU A C 1
ATOM 2677 O O . LEU A 1 337 ? 25.936 6.506 -5.438 1.00 82.31 337 LEU A O 1
ATOM 2681 N N . GLU A 1 338 ? 23.882 7.181 -4.865 1.00 84.75 338 GLU A N 1
ATOM 2682 C CA . GLU A 1 338 ? 24.265 8.557 -4.544 1.00 84.75 338 GLU A CA 1
ATOM 2683 C C . GLU A 1 338 ? 25.367 8.603 -3.473 1.00 84.75 338 GLU A C 1
ATOM 2685 O O . GLU A 1 338 ? 26.338 9.343 -3.606 1.00 84.75 338 GLU A O 1
ATOM 2690 N N . GLN A 1 339 ? 25.267 7.772 -2.429 1.00 86.81 339 GLN A N 1
ATOM 2691 C CA . GLN A 1 339 ? 26.311 7.683 -1.402 1.00 86.81 339 GLN A CA 1
ATOM 2692 C C . GLN A 1 339 ? 27.613 7.073 -1.930 1.00 86.81 339 GLN A C 1
ATOM 2694 O O . GLN A 1 339 ? 28.681 7.520 -1.511 1.00 86.81 339 GLN A O 1
ATOM 2699 N N . LEU A 1 340 ? 27.538 6.077 -2.821 1.00 84.69 340 LEU A N 1
ATOM 2700 C CA . LEU A 1 340 ? 28.719 5.446 -3.422 1.00 84.69 340 LEU A CA 1
ATOM 2701 C C . LEU A 1 340 ? 29.525 6.438 -4.265 1.00 84.69 340 LEU A C 1
ATOM 2703 O O . LEU A 1 340 ? 30.750 6.454 -4.185 1.00 84.69 340 LEU A O 1
ATOM 2707 N N . TRP A 1 341 ? 28.842 7.308 -5.007 1.00 88.06 341 TRP A N 1
ATOM 2708 C CA . TRP A 1 341 ? 29.473 8.273 -5.913 1.00 88.06 341 TRP A CA 1
ATOM 2709 C C . TRP A 1 341 ? 29.453 9.707 -5.397 1.00 88.06 341 TRP A C 1
ATOM 2711 O O . TRP A 1 341 ? 29.616 10.652 -6.159 1.00 88.06 341 TRP A O 1
ATOM 2721 N N . LYS A 1 342 ? 29.299 9.890 -4.084 1.00 90.56 342 LYS A N 1
ATOM 2722 C CA . LYS A 1 342 ? 29.174 11.213 -3.460 1.00 90.56 342 LYS A CA 1
ATOM 2723 C C . LYS A 1 342 ? 30.376 12.139 -3.710 1.00 90.56 342 LYS A C 1
ATOM 2725 O O . LYS A 1 342 ? 30.269 13.350 -3.548 1.00 90.56 342 LYS A O 1
ATOM 2730 N N . THR A 1 343 ? 31.541 11.576 -4.018 1.00 92.06 343 THR A N 1
ATOM 2731 C CA . THR A 1 343 ? 32.770 12.334 -4.295 1.00 92.06 343 THR A CA 1
ATOM 2732 C C . THR A 1 343 ? 32.917 12.736 -5.761 1.00 92.06 343 THR A C 1
ATOM 2734 O O . THR A 1 343 ? 33.858 13.459 -6.079 1.00 92.06 343 THR A O 1
ATOM 2737 N N . MET A 1 344 ? 32.043 12.253 -6.647 1.00 92.50 344 MET A N 1
ATOM 2738 C CA . MET A 1 344 ? 32.052 12.599 -8.067 1.00 92.50 344 MET A CA 1
ATOM 2739 C C . MET A 1 344 ? 31.300 13.916 -8.312 1.00 92.50 344 MET A C 1
ATOM 2741 O O . MET A 1 344 ? 30.443 14.287 -7.508 1.00 92.50 344 MET A O 1
ATOM 2745 N N . PRO A 1 345 ? 31.587 14.627 -9.416 1.00 93.44 345 PRO A N 1
ATOM 2746 C CA . PRO A 1 345 ? 30.743 15.723 -9.881 1.00 93.44 345 PRO A CA 1
ATOM 2747 C C . PRO A 1 345 ? 29.307 15.251 -10.150 1.00 93.44 345 PRO A C 1
ATOM 2749 O O . PRO A 1 345 ? 29.113 14.154 -10.673 1.00 93.44 345 PRO A O 1
ATOM 2752 N N . ASP A 1 346 ? 28.310 16.095 -9.875 1.00 88.00 346 ASP A N 1
ATOM 2753 C CA . ASP A 1 346 ? 26.881 15.750 -9.996 1.00 88.00 346 ASP A CA 1
ATOM 2754 C C . ASP A 1 346 ? 26.500 15.170 -11.372 1.00 88.00 346 ASP A C 1
ATOM 2756 O O . ASP A 1 346 ? 25.712 14.230 -11.464 1.00 88.00 346 ASP A O 1
ATOM 2760 N N . SER A 1 347 ? 27.077 15.695 -12.458 1.00 89.44 347 SER A N 1
ATOM 2761 C CA . SER A 1 347 ? 26.826 15.199 -13.819 1.00 89.44 347 SER A CA 1
ATOM 2762 C C . SER A 1 347 ? 27.346 13.777 -14.033 1.00 89.44 347 SER A C 1
ATOM 2764 O O . SER A 1 347 ? 26.704 12.971 -14.707 1.00 89.44 347 SER A O 1
ATOM 2766 N N . GLU A 1 348 ? 28.494 13.454 -13.445 1.00 89.94 348 GLU A N 1
ATOM 2767 C CA . GLU A 1 348 ? 29.092 12.127 -13.523 1.00 89.94 348 GLU A CA 1
ATOM 2768 C C . GLU A 1 348 ? 28.367 11.146 -12.601 1.00 89.94 348 GLU A C 1
ATOM 2770 O O . GLU A 1 348 ? 28.073 10.028 -13.018 1.00 89.94 348 GLU A O 1
ATOM 2775 N N . GLN A 1 349 ? 27.980 11.591 -11.403 1.00 87.31 349 GLN A N 1
ATOM 2776 C CA . GLN A 1 349 ? 27.131 10.828 -10.493 1.00 87.31 349 GLN A CA 1
ATOM 2777 C C . GLN A 1 349 ? 25.805 10.439 -11.163 1.00 87.31 349 GLN A C 1
ATOM 2779 O O . GLN A 1 349 ? 25.446 9.263 -11.159 1.00 87.31 349 GLN A O 1
ATOM 2784 N N . MET A 1 350 ? 25.114 11.397 -11.790 1.00 85.31 350 MET A N 1
ATOM 2785 C CA . MET A 1 350 ? 23.868 11.149 -12.521 1.00 85.31 350 MET A CA 1
ATOM 2786 C C . MET A 1 350 ? 24.073 10.141 -13.658 1.00 85.31 350 MET A C 1
ATOM 2788 O O . MET A 1 350 ? 23.280 9.214 -13.811 1.00 85.31 350 MET A O 1
ATOM 2792 N N . ARG A 1 351 ? 25.156 10.281 -14.436 1.00 90.69 351 ARG A N 1
ATOM 2793 C CA . ARG A 1 351 ? 25.480 9.338 -15.517 1.00 90.69 351 ARG A CA 1
ATOM 2794 C C . ARG A 1 351 ? 25.655 7.914 -14.987 1.00 90.69 351 ARG A C 1
ATOM 2796 O O . ARG A 1 351 ? 25.029 7.002 -15.515 1.00 90.69 351 ARG A O 1
ATOM 2803 N N . GLN A 1 352 ? 26.453 7.741 -13.932 1.00 87.94 352 GLN A N 1
ATOM 2804 C CA . GLN A 1 352 ? 26.697 6.434 -13.312 1.00 87.94 352 GLN A CA 1
ATOM 2805 C C . GLN A 1 352 ? 25.407 5.827 -12.732 1.00 87.94 352 GLN A C 1
ATOM 2807 O O . GLN A 1 352 ? 25.168 4.627 -12.855 1.00 87.94 352 GLN A O 1
ATOM 2812 N N . GLN A 1 353 ? 24.533 6.655 -12.147 1.00 84.06 353 GLN A N 1
ATOM 2813 C CA . GLN A 1 353 ? 23.222 6.225 -11.645 1.00 84.06 353 GLN A CA 1
ATOM 2814 C C . GLN A 1 353 ? 22.304 5.730 -12.756 1.00 84.06 353 GLN A C 1
ATOM 2816 O O . GLN A 1 353 ? 21.702 4.664 -12.613 1.00 84.06 353 GLN A O 1
ATOM 2821 N N . LEU A 1 354 ? 22.223 6.467 -13.862 1.00 86.88 354 LEU A N 1
ATOM 2822 C CA . LEU A 1 354 ? 21.423 6.070 -15.017 1.00 86.88 354 LEU A CA 1
ATOM 2823 C C . LEU A 1 354 ? 21.959 4.790 -15.662 1.00 86.88 354 LEU A C 1
ATOM 2825 O O . LEU A 1 354 ? 21.174 3.895 -15.961 1.00 86.88 354 LEU A O 1
ATOM 2829 N N . GLU A 1 355 ? 23.277 4.675 -15.825 1.00 89.06 355 GLU A N 1
ATOM 2830 C CA . GLU A 1 355 ? 23.917 3.485 -16.392 1.00 89.06 355 GLU A CA 1
ATOM 2831 C C . GLU A 1 355 ? 23.657 2.245 -15.527 1.00 89.06 355 GLU A C 1
ATOM 2833 O O . GLU A 1 355 ? 23.183 1.225 -16.027 1.00 89.06 355 GLU A O 1
ATOM 2838 N N . HIS A 1 356 ? 23.852 2.354 -14.210 1.00 85.88 356 HIS A N 1
ATOM 2839 C CA . HIS A 1 356 ? 23.556 1.261 -13.285 1.00 85.88 356 HIS A CA 1
ATOM 2840 C C . HIS A 1 356 ? 22.077 0.864 -13.305 1.00 85.88 356 HIS A C 1
ATOM 2842 O O . HIS A 1 356 ? 21.759 -0.326 -13.270 1.00 85.88 356 HIS A O 1
ATOM 2848 N N . HIS A 1 357 ? 21.167 1.840 -13.367 1.00 82.12 357 HIS A N 1
ATOM 2849 C CA . HIS A 1 357 ? 19.737 1.562 -13.435 1.00 82.12 357 HIS A CA 1
ATOM 2850 C C . HIS A 1 357 ? 19.358 0.863 -14.746 1.00 82.12 357 HIS A C 1
ATOM 2852 O O . HIS A 1 357 ? 18.640 -0.133 -14.714 1.00 82.12 357 HIS A O 1
ATOM 2858 N N . PHE A 1 358 ? 19.895 1.324 -15.879 1.00 84.38 358 PHE A N 1
ATOM 2859 C CA . PHE A 1 358 ? 19.660 0.716 -17.187 1.00 84.38 358 PHE A CA 1
ATOM 2860 C C . PHE A 1 358 ? 20.146 -0.735 -17.235 1.00 84.38 358 PHE A C 1
ATOM 2862 O O . PHE A 1 358 ? 19.389 -1.620 -17.627 1.00 84.38 358 PHE A O 1
ATOM 2869 N N . VAL A 1 359 ? 21.375 -0.993 -16.775 1.00 84.88 359 VAL A N 1
ATOM 2870 C CA . VAL A 1 359 ? 21.934 -2.352 -16.722 1.00 84.88 359 VAL A CA 1
ATOM 2871 C C . VAL A 1 359 ? 21.118 -3.241 -15.785 1.00 84.88 359 VAL A C 1
ATOM 2873 O O . VAL A 1 359 ? 20.803 -4.371 -16.144 1.00 84.88 359 VAL A O 1
ATOM 2876 N N . SER A 1 360 ? 20.729 -2.737 -14.611 1.00 75.94 360 SER A N 1
ATOM 2877 C CA . SER A 1 360 ? 19.937 -3.511 -13.646 1.00 75.94 360 SER A CA 1
ATOM 2878 C C . SER A 1 360 ? 18.558 -3.881 -14.192 1.00 75.94 360 SER A C 1
ATOM 2880 O O . SER A 1 360 ? 18.152 -5.032 -14.060 1.00 75.94 360 SER A O 1
ATOM 2882 N N . ASN A 1 361 ? 17.861 -2.936 -14.833 1.00 78.38 361 ASN A N 1
ATOM 2883 C CA . ASN A 1 361 ? 16.568 -3.205 -15.464 1.00 78.38 361 ASN A CA 1
ATOM 2884 C C . ASN A 1 361 ? 16.727 -4.193 -16.621 1.00 78.38 361 ASN A C 1
ATOM 2886 O O . ASN A 1 361 ? 15.987 -5.163 -16.692 1.00 78.38 361 ASN A O 1
ATOM 2890 N N . TRP A 1 362 ? 17.742 -4.018 -17.472 1.00 83.50 362 TRP A N 1
ATOM 2891 C CA . TRP A 1 362 ? 18.006 -4.948 -18.569 1.00 83.50 362 TRP A CA 1
ATOM 2892 C C . TRP A 1 362 ? 18.298 -6.374 -18.075 1.00 83.50 362 TRP A C 1
ATOM 2894 O O . TRP A 1 362 ? 17.791 -7.344 -18.638 1.00 83.50 362 TRP A O 1
ATOM 2904 N N . LEU A 1 363 ? 19.081 -6.524 -17.002 1.00 77.56 363 LEU A N 1
ATOM 2905 C CA . LEU A 1 363 ? 19.344 -7.830 -16.387 1.00 77.56 363 LEU A CA 1
ATOM 2906 C C . LEU A 1 363 ? 18.080 -8.449 -15.781 1.00 77.56 363 LEU A C 1
ATOM 2908 O O . LEU A 1 363 ? 17.904 -9.662 -15.869 1.00 77.56 363 LEU A O 1
ATOM 2912 N N . LEU A 1 364 ? 17.213 -7.637 -15.172 1.00 74.81 364 LEU A N 1
ATOM 2913 C CA . LEU A 1 364 ? 15.936 -8.094 -14.628 1.00 74.81 364 LEU A CA 1
ATOM 2914 C C . LEU A 1 364 ? 14.991 -8.555 -15.748 1.00 74.81 364 LEU A C 1
ATOM 2916 O O . LEU A 1 364 ? 14.502 -9.680 -15.703 1.00 74.81 364 LEU A O 1
ATOM 2920 N N . ASP A 1 365 ? 14.799 -7.727 -16.776 1.00 74.81 365 ASP A N 1
ATOM 2921 C CA . ASP A 1 365 ? 13.889 -7.988 -17.900 1.00 74.81 365 ASP A CA 1
ATOM 2922 C C . ASP A 1 365 ? 14.300 -9.223 -18.713 1.00 74.81 365 ASP A C 1
ATOM 2924 O O . ASP A 1 365 ? 13.465 -9.904 -19.303 1.00 74.81 365 ASP A O 1
ATOM 2928 N N . THR A 1 366 ? 15.599 -9.527 -18.745 1.00 82.81 366 THR A N 1
ATOM 2929 C CA . THR A 1 366 ? 16.136 -10.712 -19.429 1.00 82.81 366 THR A CA 1
ATOM 2930 C C . THR A 1 366 ? 16.199 -11.954 -18.538 1.00 82.81 366 THR A C 1
ATOM 2932 O O . THR A 1 366 ? 16.684 -12.986 -18.996 1.00 82.81 366 THR A O 1
ATOM 2935 N N . GLY A 1 367 ? 15.774 -11.871 -17.270 1.00 77.19 367 GLY A N 1
ATOM 2936 C CA . GLY A 1 367 ? 15.890 -12.955 -16.281 1.00 77.19 367 GLY A CA 1
ATOM 2937 C C . GLY A 1 367 ? 17.327 -13.253 -15.825 1.00 77.19 367 GLY A C 1
ATOM 2938 O O . GLY A 1 367 ? 17.546 -14.040 -14.907 1.00 77.19 367 GLY A O 1
ATOM 2939 N N . ARG A 1 368 ? 18.327 -12.582 -16.409 1.00 80.38 368 ARG A N 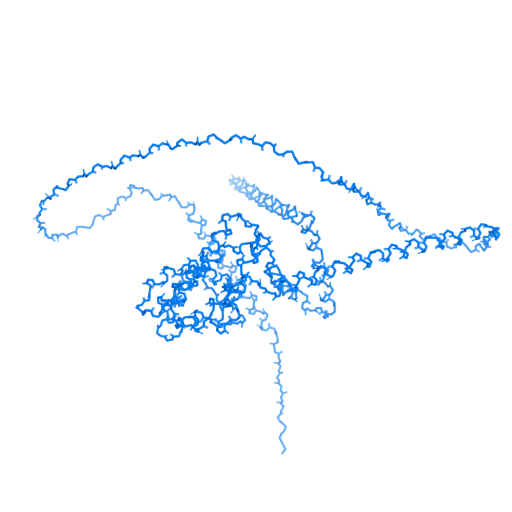1
ATOM 2940 C CA . ARG A 1 368 ? 19.756 -12.791 -16.127 1.00 80.38 368 ARG A CA 1
ATOM 2941 C C . ARG A 1 368 ? 20.158 -12.368 -14.724 1.00 80.38 368 ARG A C 1
ATOM 2943 O O . ARG A 1 368 ? 21.169 -12.837 -14.212 1.00 80.38 368 ARG A O 1
ATOM 2950 N N . LEU A 1 369 ? 19.403 -11.464 -14.101 1.00 75.75 369 LEU A N 1
ATOM 2951 C CA . LEU A 1 369 ? 19.678 -11.042 -12.732 1.00 75.75 369 LEU A CA 1
ATOM 2952 C C . LEU A 1 369 ? 19.546 -12.208 -11.745 1.00 75.75 369 LEU A C 1
ATOM 2954 O O . LEU A 1 369 ? 20.349 -12.310 -10.821 1.00 75.75 369 LEU A O 1
ATOM 2958 N N . ASP A 1 370 ? 18.557 -13.077 -11.937 1.00 77.38 370 ASP A N 1
ATOM 2959 C CA . ASP A 1 370 ? 18.340 -14.211 -11.041 1.00 77.38 370 ASP A CA 1
ATOM 2960 C C . ASP A 1 370 ? 19.358 -15.326 -11.304 1.00 77.38 370 ASP A C 1
ATOM 2962 O O . ASP A 1 370 ? 19.880 -15.899 -10.351 1.00 77.38 370 ASP A O 1
ATOM 2966 N N . GLU A 1 371 ? 19.762 -15.532 -12.564 1.00 80.06 371 GLU A N 1
ATOM 2967 C CA . GLU A 1 371 ? 20.898 -16.403 -12.905 1.00 80.06 371 GLU A CA 1
ATOM 2968 C C . GLU A 1 371 ? 22.204 -15.942 -12.242 1.00 80.06 371 GLU A C 1
ATOM 2970 O O . GLU A 1 371 ? 22.977 -16.760 -11.744 1.00 80.06 371 GLU A O 1
ATOM 2975 N N . LEU A 1 372 ? 22.469 -14.631 -12.228 1.00 79.56 372 LEU A N 1
ATOM 2976 C CA . LEU A 1 372 ? 23.668 -14.076 -11.599 1.00 79.56 372 LEU A CA 1
ATOM 2977 C C . LEU A 1 372 ? 23.650 -14.256 -10.081 1.00 79.56 372 LEU A C 1
ATOM 2979 O O . LEU A 1 372 ? 24.669 -14.645 -9.519 1.00 79.56 372 LEU A O 1
ATOM 2983 N N . LYS A 1 373 ? 22.507 -14.017 -9.426 1.00 78.81 373 LYS A N 1
ATOM 2984 C CA . LYS A 1 373 ? 22.372 -14.247 -7.979 1.00 78.81 373 LYS A CA 1
ATOM 2985 C C . LYS A 1 373 ? 22.563 -15.714 -7.619 1.00 78.81 373 LYS A C 1
ATOM 2987 O O . LYS A 1 373 ? 23.246 -15.991 -6.642 1.00 78.81 373 LYS A O 1
ATOM 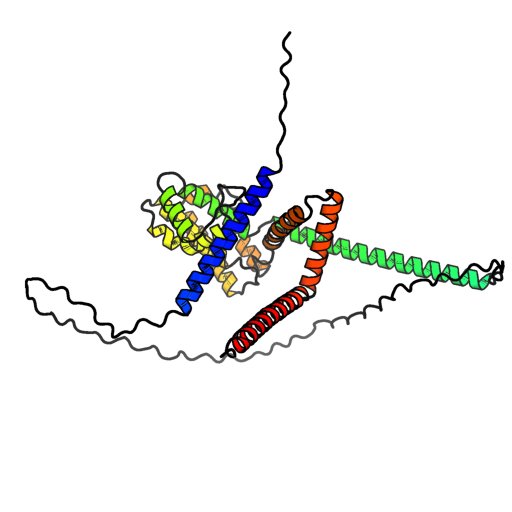2992 N N . LEU A 1 374 ? 21.990 -16.626 -8.409 1.00 84.06 374 LEU A N 1
ATOM 2993 C CA . LEU A 1 374 ? 22.150 -18.062 -8.198 1.00 84.06 374 LEU A CA 1
ATOM 2994 C C . LEU A 1 374 ? 23.629 -18.456 -8.291 1.00 84.06 374 LEU A C 1
ATOM 2996 O O . LEU A 1 374 ? 24.144 -19.100 -7.388 1.00 84.06 374 LEU A O 1
ATOM 3000 N N . ARG A 1 375 ? 24.345 -17.971 -9.315 1.00 88.25 375 ARG A N 1
ATOM 3001 C CA . ARG A 1 375 ? 25.793 -18.209 -9.443 1.00 88.25 375 ARG A CA 1
ATOM 3002 C C . ARG A 1 375 ? 26.607 -17.602 -8.302 1.00 88.25 375 ARG A C 1
ATOM 3004 O O . ARG A 1 375 ? 27.589 -18.202 -7.882 1.00 88.25 375 ARG A O 1
ATOM 3011 N N . GLU A 1 376 ? 26.254 -16.409 -7.824 1.00 87.56 376 GLU A N 1
ATOM 3012 C CA . GLU A 1 376 ? 26.919 -15.800 -6.662 1.00 87.56 376 GLU A CA 1
ATOM 3013 C C . GLU A 1 376 ? 26.700 -16.623 -5.384 1.00 87.56 376 GLU A C 1
ATOM 3015 O O . GLU A 1 376 ? 27.610 -16.728 -4.561 1.00 87.56 376 GLU A O 1
ATOM 3020 N N . GLU A 1 377 ? 25.510 -17.201 -5.213 1.00 88.56 377 GLU A N 1
ATOM 3021 C CA . GLU A 1 377 ? 25.184 -18.085 -4.092 1.00 88.56 377 GLU A CA 1
ATOM 3022 C C . GLU A 1 377 ? 25.959 -19.406 -4.188 1.00 88.56 377 GLU A C 1
ATOM 3024 O O . GLU A 1 377 ? 26.668 -19.742 -3.243 1.00 88.56 377 GLU A O 1
ATOM 3029 N N . GLU A 1 378 ? 25.963 -20.058 -5.354 1.00 91.62 378 GLU A N 1
ATOM 3030 C CA . GLU A 1 378 ? 26.755 -21.270 -5.630 1.00 91.62 378 GLU A CA 1
ATOM 3031 C C . GLU A 1 378 ? 28.257 -21.046 -5.383 1.00 91.62 378 GLU A C 1
ATOM 3033 O O . GLU A 1 378 ? 28.918 -21.839 -4.714 1.00 91.62 378 GLU A O 1
ATOM 3038 N N . GLN A 1 379 ? 28.816 -19.931 -5.869 1.00 91.31 379 GLN A N 1
ATOM 3039 C CA . GLN A 1 379 ? 30.225 -19.586 -5.635 1.00 91.31 379 GLN A CA 1
ATOM 3040 C C . GLN A 1 379 ? 30.529 -19.354 -4.158 1.00 91.31 379 GLN A C 1
ATOM 3042 O O . GLN A 1 379 ? 31.638 -19.629 -3.693 1.00 91.31 379 GLN A O 1
ATOM 3047 N N . ARG A 1 380 ? 29.566 -18.809 -3.415 1.00 91.62 380 ARG A N 1
ATOM 3048 C CA . ARG A 1 380 ? 29.729 -18.567 -1.990 1.00 91.62 380 ARG A CA 1
ATOM 3049 C C . ARG A 1 380 ? 29.658 -19.863 -1.190 1.00 91.62 380 ARG A C 1
ATOM 3051 O O . ARG A 1 380 ? 30.450 -20.004 -0.263 1.00 91.62 380 ARG A O 1
ATOM 3058 N N . GLU A 1 381 ? 28.750 -20.769 -1.535 1.00 92.62 381 GLU A N 1
ATOM 3059 C CA . GLU A 1 381 ? 28.672 -22.102 -0.933 1.00 92.62 381 GLU A CA 1
ATOM 3060 C C . GLU A 1 381 ? 29.966 -22.881 -1.187 1.00 92.62 381 GLU A C 1
ATOM 3062 O O . GLU A 1 381 ? 30.582 -23.343 -0.229 1.00 92.62 381 GLU A O 1
ATOM 3067 N N . GLN A 1 382 ? 30.471 -22.880 -2.427 1.00 92.19 382 GLN A N 1
ATOM 3068 C CA . GLN A 1 382 ? 31.759 -23.499 -2.762 1.00 92.19 382 GLN A CA 1
ATOM 3069 C C . GLN A 1 382 ? 32.916 -22.914 -1.936 1.00 92.19 382 GLN A C 1
ATOM 3071 O O . GLN A 1 382 ? 33.731 -23.648 -1.390 1.00 92.19 382 GLN A O 1
ATOM 3076 N N . ALA A 1 383 ? 32.973 -21.588 -1.784 1.00 91.56 383 ALA A N 1
ATOM 3077 C CA . ALA A 1 383 ? 34.012 -20.941 -0.984 1.00 91.56 383 ALA A CA 1
ATOM 3078 C C . ALA A 1 383 ? 33.885 -21.213 0.530 1.00 91.56 383 ALA A C 1
ATOM 3080 O O . ALA A 1 383 ? 34.870 -21.070 1.260 1.00 91.56 383 ALA A O 1
ATOM 3081 N N . GLU A 1 384 ? 32.687 -21.529 1.031 1.00 91.69 384 GLU A N 1
ATOM 3082 C CA . GLU A 1 384 ? 32.479 -21.972 2.415 1.00 91.69 384 GLU A CA 1
ATOM 3083 C C . GLU A 1 384 ? 32.893 -23.451 2.577 1.00 91.69 384 GLU A C 1
ATOM 3085 O O . GLU A 1 384 ? 33.552 -23.781 3.565 1.00 91.69 384 GLU A O 1
ATOM 3090 N N . GLU A 1 385 ? 32.624 -24.316 1.593 1.00 90.81 385 GLU A N 1
ATOM 3091 C CA . GLU A 1 385 ? 33.096 -25.712 1.570 1.00 90.81 385 GLU A CA 1
ATOM 3092 C C . GLU A 1 385 ? 34.625 -25.817 1.494 1.00 90.81 385 GLU A C 1
ATOM 3094 O O . GLU A 1 385 ? 35.229 -26.506 2.317 1.00 90.81 385 GLU A O 1
ATOM 3099 N N . ASP A 1 386 ? 35.262 -25.078 0.582 1.00 90.81 386 ASP A N 1
ATOM 3100 C CA . ASP A 1 386 ? 36.720 -25.089 0.407 1.00 90.81 386 ASP A CA 1
ATOM 3101 C C . ASP A 1 386 ? 37.440 -24.663 1.699 1.00 90.81 386 ASP A C 1
ATOM 3103 O O . ASP A 1 386 ? 38.407 -25.297 2.114 1.00 90.81 386 ASP A O 1
ATOM 3107 N N . LYS A 1 387 ? 36.913 -23.652 2.406 1.00 89.56 387 LYS A N 1
ATOM 3108 C CA . LYS A 1 387 ? 37.437 -23.240 3.721 1.00 89.56 387 LYS A CA 1
ATOM 3109 C C . LYS A 1 387 ? 37.287 -24.317 4.787 1.00 89.56 387 LYS A C 1
ATOM 3111 O O . LYS A 1 387 ? 38.164 -24.460 5.630 1.00 89.56 387 LYS A O 1
ATOM 3116 N N . THR A 1 388 ? 36.174 -25.046 4.770 1.00 86.19 388 THR A N 1
ATOM 3117 C CA . THR A 1 388 ? 35.918 -26.109 5.751 1.00 86.19 388 THR A CA 1
ATOM 3118 C C . THR A 1 388 ? 36.875 -27.284 5.528 1.00 86.19 388 THR A C 1
ATOM 3120 O O . THR A 1 388 ? 37.377 -27.861 6.491 1.00 86.19 388 THR A O 1
ATOM 3123 N N . ASN A 1 389 ? 37.178 -27.595 4.265 1.00 83.19 389 ASN A N 1
ATOM 3124 C CA . ASN A 1 389 ? 38.150 -28.624 3.901 1.00 83.19 389 ASN A CA 1
ATOM 3125 C C . ASN A 1 389 ? 39.588 -28.200 4.262 1.00 83.19 389 ASN A C 1
ATOM 3127 O O . ASN A 1 389 ? 40.312 -28.987 4.870 1.00 83.19 389 ASN A O 1
ATOM 3131 N N . GLU A 1 390 ? 39.975 -26.946 3.991 1.00 79.06 390 GLU A N 1
ATOM 3132 C CA . GLU A 1 390 ? 41.289 -26.406 4.385 1.00 79.06 390 GLU A CA 1
ATOM 3133 C C . GLU A 1 390 ? 41.507 -26.402 5.911 1.00 79.06 390 GLU A C 1
ATOM 3135 O O . GLU A 1 390 ? 42.618 -26.674 6.368 1.00 79.06 390 GLU A O 1
ATOM 3140 N N . GLU A 1 391 ? 40.471 -26.122 6.712 1.00 76.88 391 GLU A N 1
ATOM 3141 C CA . GLU A 1 391 ? 40.547 -26.213 8.181 1.00 76.88 391 GLU A CA 1
ATOM 3142 C C . GLU A 1 391 ? 40.695 -27.672 8.655 1.00 76.88 391 GLU A C 1
ATOM 3144 O O . GLU A 1 391 ? 41.459 -27.939 9.581 1.00 76.88 391 GLU A O 1
ATOM 3149 N N . SER A 1 392 ? 40.045 -28.634 7.985 1.00 70.06 392 SER A N 1
ATOM 3150 C CA . SER A 1 392 ? 40.155 -30.059 8.337 1.00 70.06 392 SER A CA 1
ATOM 3151 C C . SER A 1 392 ? 41.523 -30.679 8.021 1.00 70.06 392 SER A C 1
ATOM 3153 O O . SER A 1 392 ? 41.986 -31.542 8.768 1.00 70.06 392 SER A O 1
ATOM 3155 N N . ASP A 1 393 ? 42.196 -30.205 6.968 1.00 70.25 393 ASP A N 1
ATOM 3156 C CA . ASP A 1 393 ? 43.540 -30.664 6.599 1.00 70.25 393 ASP A CA 1
ATOM 3157 C C . ASP A 1 393 ? 44.625 -30.072 7.521 1.00 70.25 393 ASP A C 1
ATOM 3159 O O . ASP A 1 393 ? 45.646 -30.714 7.765 1.00 70.25 393 ASP A O 1
ATOM 3163 N N . GLN A 1 394 ? 44.405 -28.881 8.095 1.00 64.88 394 GLN A N 1
ATOM 3164 C CA . GLN A 1 394 ? 45.330 -28.280 9.070 1.00 64.88 394 GLN A CA 1
ATOM 3165 C C . GLN A 1 394 ? 45.279 -28.956 10.447 1.00 64.88 394 GLN A C 1
ATOM 3167 O O . GLN A 1 394 ? 46.306 -29.030 11.123 1.00 64.88 394 GLN A O 1
ATOM 3172 N N . ASP A 1 395 ? 44.120 -29.482 10.849 1.00 61.41 395 ASP A N 1
ATOM 3173 C CA . ASP A 1 395 ? 43.973 -30.230 12.105 1.00 61.41 395 ASP A CA 1
ATOM 3174 C C . ASP A 1 395 ? 44.548 -31.660 12.015 1.00 61.41 395 ASP A C 1
ATOM 3176 O O . ASP A 1 395 ? 44.877 -32.258 13.040 1.00 61.41 395 ASP A O 1
ATOM 3180 N N . ALA A 1 396 ? 44.726 -32.207 10.805 1.00 60.38 396 ALA A N 1
ATOM 3181 C CA . ALA A 1 396 ? 45.284 -33.546 10.595 1.00 60.38 396 ALA A CA 1
ATOM 3182 C C . ALA A 1 396 ? 46.819 -33.621 10.754 1.00 60.38 396 ALA A C 1
ATOM 3184 O O . ALA A 1 396 ? 47.349 -34.700 11.025 1.00 60.38 396 ALA A O 1
ATOM 3185 N N . ASP A 1 397 ? 47.532 -32.495 10.640 1.00 58.22 397 ASP A N 1
ATOM 3186 C CA . ASP A 1 397 ? 49.005 -32.436 10.682 1.00 58.22 397 ASP A CA 1
ATOM 3187 C C . ASP A 1 397 ? 49.589 -32.104 12.077 1.00 58.22 397 ASP A C 1
ATOM 3189 O O . ASP A 1 397 ? 50.808 -32.006 12.235 1.00 58.22 397 ASP A O 1
ATOM 3193 N N . ILE A 1 398 ? 48.756 -31.955 13.118 1.00 59.00 398 ILE A N 1
ATOM 3194 C CA . ILE A 1 398 ? 49.213 -31.591 14.478 1.00 59.00 398 ILE A CA 1
ATOM 3195 C C . ILE A 1 398 ? 49.535 -32.818 15.366 1.00 59.00 398 ILE A C 1
ATOM 3197 O O . ILE A 1 398 ? 50.199 -32.667 16.390 1.00 59.00 398 ILE A O 1
ATOM 3201 N N . ASP A 1 399 ? 49.201 -34.047 14.954 1.00 56.16 399 ASP A N 1
ATOM 3202 C CA . ASP A 1 399 ? 49.339 -35.256 15.796 1.00 56.16 399 ASP A CA 1
ATOM 3203 C C . ASP A 1 399 ? 50.601 -36.119 15.549 1.00 56.16 399 ASP A C 1
ATOM 3205 O O . ASP A 1 399 ? 50.646 -37.290 15.931 1.00 56.16 399 ASP A O 1
ATOM 3209 N N . ILE A 1 400 ? 51.676 -35.572 14.962 1.00 57.31 400 ILE A N 1
ATOM 3210 C CA . ILE A 1 400 ? 52.960 -36.298 14.831 1.00 57.31 400 ILE A CA 1
ATOM 3211 C C . ILE A 1 400 ? 54.150 -35.434 15.276 1.00 57.31 400 ILE A C 1
ATOM 3213 O O . ILE A 1 400 ? 54.954 -34.996 14.456 1.00 57.31 400 ILE A O 1
ATOM 3217 N N . VAL A 1 401 ? 54.305 -35.234 16.589 1.00 51.28 401 VAL A N 1
ATOM 3218 C CA . VAL A 1 401 ? 55.620 -35.017 17.224 1.00 51.28 401 VAL A CA 1
ATOM 3219 C C . VAL A 1 401 ? 55.627 -35.707 18.593 1.00 51.28 401 VAL A C 1
ATOM 3221 O O . VAL A 1 401 ? 55.041 -35.200 19.549 1.00 51.28 401 VAL A O 1
ATOM 3224 N N . ASP A 1 402 ? 56.292 -36.864 18.645 1.00 50.44 402 ASP A N 1
ATOM 3225 C CA . ASP A 1 402 ? 56.841 -37.493 19.860 1.00 50.44 402 ASP A CA 1
ATOM 3226 C C . ASP A 1 402 ? 58.119 -36.768 20.322 1.00 50.44 402 ASP A C 1
ATOM 3228 O O . ASP A 1 402 ? 58.942 -36.398 19.443 1.00 50.44 402 ASP A O 1
#

Secondary structure (DSSP, 8-state):
-----------TTHHHHHHHHHHHHHHHHHHHHHHHHHHHHHSPPPPTT-PPPP----------PPPP---PPPPPPPPPPPPPP----------PPP-------------PPPP---------PPP---HHHHHHHHHHHHHHHHHHHHHHHHHHHHHHHHHHHHHHHHHHHTT--HHHHHHHHHHHHHHHHTSGGGHHHHHHHHHHTT--B-SSSTTSBPHHHHHHHHHTHHHHHTT--SHHHHHHHHHHHHHHHHHTT-SSSBPPHHHHHHHHHHHHHHHHHHHH-HHHHHHHHT-HHHHHHHHTHHHHHHHHSBSSTT-THHHHHHHHHHHHHHHHTTTS-HHHHHHHHHHHHHHHHHHHHTTHHHHHHHHHHHHHHHHHHHHHHHHHHHHHTSS---

pLDDT: mean 75.75, std 19.41, range [35.44, 98.44]